Protein AF-A0A2A7MTR6-F1 (afdb_monomer)

Mean predicted aligned error: 18.71 Å

Solvent-accessible surface area (backbone atoms only — not comparable to full-atom values): 26146 Å² total; per-residue (Å²): 140,80,86,90,83,85,83,85,85,82,83,89,84,85,81,84,92,71,82,86,83,77,88,70,91,76,78,95,85,72,58,72,63,54,62,55,46,52,64,43,42,77,72,59,82,53,91,56,59,72,59,49,51,52,52,49,50,54,52,49,50,50,54,52,47,56,54,39,31,57,40,25,40,80,70,78,27,54,56,67,44,44,51,53,46,49,50,24,58,46,45,34,89,82,18,49,41,40,62,71,55,51,14,62,74,68,73,41,53,61,65,60,42,51,54,38,49,54,56,35,38,76,69,50,27,32,46,70,58,86,55,102,83,48,86,87,72,34,40,36,27,52,29,77,60,22,49,60,48,40,55,53,34,48,53,43,30,50,51,53,48,50,71,71,41,46,85,78,43,49,64,54,46,56,49,50,56,47,51,52,48,55,51,46,60,69,45,52,77,76,49,85,73,62,91,89,62,77,74,79,77,61,54,89,64,93,88,84,88,92,88,94,88,93,89,76,72,75,70,47,57,68,74,71,53,78,68,42,92,46,67,69,55,41,53,53,49,24,44,50,48,32,52,48,50,73,74,46,78,57,67,72,83,59,93,88,52,83,62,37,36,18,6,34,28,75,35,69,62,66,91,86,49,89,85,60,64,81,38,42,37,20,18,9,19,28,27,28,42,93,91,40,80,75,45,66,21,70,37,76,43,77,40,92,50,72,93,45,93,95,41,53,42,57,41,49,38,63,47,54,51,53,11,51,71,58,30,94,62,85,46,59,33,36,40,27,76,28,40,4,32,43,34,102,50,38,34,19,44,15,21,54,51,14,60,70,68,74,32,29,16,22,8,36,34,77,56,72,78,72,35,50,58,60,86,45,58,86,38,63,68,25,62,23,60,17,36,46,98,89,37,73,31,16,22,32,30,15,38,29,54,96,46,82,44,34,25,21,14,12,19,17,38,35,45,28,68,53,20,38,50,52,45,41,75,44,21,78,93,41,72,53,35,46,38,35,49,52,5,41,51,49,7,47,48,53,48,53,55,48,53,57,43,54,76,66,72,75,66,88,82,82,86,134

Nearest PDB structures (foldseek):
  3goc-assembly1_A  TM=9.011E-01  e=4.702E-19  Streptomyces avermitilis MA-4680 = NBRC 14893
  6ozf-assembly1_A  TM=9.209E-01  e=1.017E-18  Thermotoga maritima
  6ozg-assembly1_A  TM=9.190E-01  e=8.618E-19  Thermotoga maritima
  3hd0-assembly1_A  TM=9.112E-01  e=1.415E-18  Thermotoga maritima
  4xpu-assembly1_A  TM=9.016E-01  e=8.709E-18  Escherichia coli S88

InterPro domains:
  IPR000835 MarR-type HTH domain [PF12802] (75-136)
  IPR000835 MarR-type HTH domain [PS50995] (50-185)
  IPR000835 MarR-type HTH domain [SM00347] (70-173)
  IPR007581 Endonuclease V [PF04493] (243-439)
  IPR007581 Endonuclease V [PTHR28511] (229-450)
  IPR023187 Transcriptional regulator MarR-type, conserved site [PS01117] (112-146)
  IPR036388 Winged helix-like DNA-binding domain superfamily [G3DSA:1.10.10.10] (31-188)
  IPR036390 Winged helix DNA-binding domain superfamily [SSF46785] (52-187)

Organism: Mycolicibacterium agri (NCBI:txid36811)

Secondary structure (DSSP, 8-state):
-----PPPPPPP-PPP--PPS--PPPPTT--HHHHHHHHHHHHH-S--HHHHHHHHHHHHHHHHHHHHHHHHHTTT--HHHHHHHHHHHHT-TTTEE-HHHHHHHTT--HHHHHHHHHHHHHTTSEEE---TT-GGGPPEEE-HHHHHHHHHHHHHHHHHHHHHS-HHHHHHHHHHHHHHHHHHHHHTTTS---TT-PPP----S-----------SHHHHHHH-SS-SSHHHHHHHHHHHHHHHHHSPPP---TTS---EEEEEEEPPPTTSTT--TTEEEEEEEEEETTEEEEEEEEEEE-SS---TT-HHHHHHHHHHHHHHTSSS--SEEEESS-SSSSTTS--HHHHHHHHHTSEEEEEESS-SS-B-PPPPSSTT-EEEEEETTEEEEEEE-SSTTS--EEEEE-TT--HHHHHHHHHHT-SSSSS-HHHHHHHHHHHHHHHHHHHHHTTT----S--

Foldseek 3Di:
DDDDDDDDDDDDDDDDDDDDPDDDDDDPDDDPLCVVVVVVCVPPVDDCVVVSVVVVCVVVVVVLQVLLQVLLVVLVDGSLLLLLLVCLVLLPPVSKDWLVLSCVVVVHDSVSSVVSLVVCVVVVQWDFDDDPPDSRRTIIGGDPVNNVSSVSSVVSSVVSVPVVQDPVRVVVVVVVVVVVVVVVVVCVVVVDDDPPDDNNPSPPDNDDDDDDDDDDDPVVLLQPQLQPPDPVSVLVNLLVLLVVQVVDAFDDDDPPDFFWEKEKDKDAADPPFPPDDRFKIKMKMWIDTQNHTDWIFIDIDGFPDHDDPVNCQNGCLVRRLVRQVRTPDHTQEYEYQWDACLDPSRGINQQSSCSNNVHFYKYKYLDGPAWDWDFFDLDALTWTFTDDPNDGFAIFGQLDNPDGTMTIGGHHSHDRVRSSVQQNSQRDHDRGRPNNVVRVVRRVVVSVVVSVCVVVVNPPPDDD

pLDDT: mean 73.2, std 21.14, range [22.84, 98.5]

Sequence (464 aa):
MTQLGRVPARPDNVYPLTPPRGVRAEPRGIDPVDAVLGAWSEQARTEVQPIAVTARISRLAHVLQQCMERASSAYGLDWGQFLVLAALRGAGPPFRMLPRDLHRLLLLSPAAVTNRLCRLEVKGFIERTADQSDRRNMPVVLTAQGLAMVDRAMAACVQKGNDLFGDADLRNVDMVLREMRDILASYEDLIPRRRGNALPQIDNRPWSGHAPTGVDARDQFVRTNMWPTSESELEELQRELARRVKEATPWQWPSQAEPAIGGVFVSLPTTRTAGAPRNIAWAGAVVMKSHTLLATATCTRRLTRPYHPGYLAVSVGPILEDVVHALPMRPDVVIVNAAGRDHVRGAGLAIQLGSALDIATIGITDKTDLGVAAEPAERRGAACPVELDGEVVGYQVRTHERSNPIVAHAAWLTTPELARDVAVRTTEQLRLPEPVHRARQLSRRMRSEYERTAGAGLYDGIHS

Radius of gyration: 26.7 Å; Cα contacts (8 Å, |Δi|>4): 724; chains: 1; bounding box: 102×53×67 Å

Structure (mmCIF, N/CA/C/O backbone):
data_AF-A0A2A7MTR6-F1
#
_entry.id   AF-A0A2A7MTR6-F1
#
loop_
_atom_site.group_PDB
_atom_site.id
_atom_site.type_symbol
_atom_site.label_atom_id
_atom_site.label_alt_id
_atom_site.label_comp_id
_atom_site.label_asym_id
_atom_site.label_entity_id
_atom_site.label_seq_id
_atom_site.pdbx_PDB_ins_code
_atom_site.Cartn_x
_atom_site.Cartn_y
_atom_site.Cartn_z
_atom_site.occupancy
_atom_site.B_iso_or_equiv
_atom_site.auth_seq_id
_atom_site.auth_comp_id
_atom_site.auth_asym_id
_atom_site.auth_atom_id
_atom_site.pdbx_PDB_model_num
ATOM 1 N N . MET A 1 1 ? -60.467 3.219 -16.406 1.00 33.72 1 MET A N 1
ATOM 2 C CA . MET A 1 1 ? -60.381 3.304 -17.881 1.00 33.72 1 MET A CA 1
ATOM 3 C C . MET A 1 1 ? -60.126 4.764 -18.244 1.00 33.72 1 MET A C 1
ATOM 5 O O . MET A 1 1 ? -60.867 5.579 -17.730 1.00 33.72 1 MET A O 1
ATOM 9 N N . THR A 1 2 ? -59.154 5.234 -19.026 1.00 33.66 2 THR A N 1
ATOM 10 C CA . THR A 1 2 ? -57.956 4.685 -19.678 1.00 33.66 2 THR A CA 1
ATOM 11 C C . THR A 1 2 ? -57.167 5.916 -20.177 1.00 33.66 2 THR A C 1
ATOM 13 O O . THR A 1 2 ? -57.754 6.763 -20.829 1.00 33.66 2 THR A O 1
ATOM 16 N N . GLN A 1 3 ? -55.864 5.972 -19.875 1.00 30.11 3 GLN A N 1
ATOM 17 C CA . GLN A 1 3 ? -54.756 6.536 -20.679 1.00 30.11 3 GLN A CA 1
ATOM 18 C C . GLN A 1 3 ? -54.554 8.036 -21.031 1.00 30.11 3 GLN A C 1
ATOM 20 O O . GLN A 1 3 ? -55.385 8.697 -21.632 1.00 30.11 3 GLN A O 1
ATOM 25 N N . LEU A 1 4 ? -53.275 8.407 -20.820 1.00 31.61 4 LEU A N 1
ATOM 26 C CA . LEU A 1 4 ? -52.295 9.065 -21.715 1.00 31.61 4 LEU A CA 1
ATOM 27 C C . LEU A 1 4 ? -52.497 10.521 -22.174 1.00 31.61 4 LEU A C 1
ATOM 29 O O . LEU A 1 4 ? -53.323 10.832 -23.020 1.00 31.61 4 LEU A O 1
ATOM 33 N N . GLY A 1 5 ? -51.540 11.360 -21.761 1.00 28.78 5 GLY A N 1
ATOM 34 C CA . GLY A 1 5 ? -51.209 12.649 -22.372 1.00 28.78 5 GLY A CA 1
ATOM 35 C C . GLY A 1 5 ? -49.814 13.109 -21.938 1.00 28.78 5 GLY A C 1
ATOM 36 O O . GLY A 1 5 ? -49.643 13.611 -20.834 1.00 28.78 5 GLY A O 1
ATOM 37 N N . ARG A 1 6 ? -48.810 12.861 -22.788 1.00 32.62 6 ARG A N 1
ATOM 38 C CA . ARG A 1 6 ? -47.381 13.190 -22.622 1.00 32.62 6 ARG A CA 1
ATOM 39 C C . ARG A 1 6 ? -47.112 14.701 -22.719 1.00 32.62 6 ARG A C 1
ATOM 41 O O . ARG A 1 6 ? -47.657 15.369 -23.589 1.00 32.62 6 ARG A O 1
ATOM 48 N N . VAL A 1 7 ? -46.166 15.175 -21.908 1.00 33.78 7 VAL A N 1
ATOM 49 C CA . VAL A 1 7 ? -45.486 16.484 -22.007 1.00 33.78 7 VAL A CA 1
ATOM 50 C C . VAL A 1 7 ? -44.244 16.335 -22.920 1.00 33.78 7 VAL A C 1
ATOM 52 O O . VAL A 1 7 ? -43.624 15.267 -22.890 1.00 33.78 7 VAL A O 1
ATOM 55 N N . PRO A 1 8 ? -43.891 17.329 -23.766 1.00 34.22 8 PRO A N 1
ATOM 56 C CA . PRO A 1 8 ? -42.960 17.148 -24.883 1.00 34.22 8 PRO A CA 1
ATOM 57 C C . PRO A 1 8 ? -41.470 17.206 -24.504 1.00 34.22 8 PRO A C 1
ATOM 59 O O . PRO A 1 8 ? -41.072 17.732 -23.465 1.00 34.22 8 PRO A O 1
ATOM 62 N N . ALA A 1 9 ? -40.664 16.641 -25.406 1.00 31.83 9 ALA A N 1
ATOM 63 C CA . ALA A 1 9 ? -39.217 16.471 -25.347 1.00 31.83 9 ALA A CA 1
ATOM 64 C C . ALA A 1 9 ? -38.423 17.785 -25.508 1.00 31.83 9 ALA A C 1
ATOM 66 O O . ALA A 1 9 ? -38.820 18.683 -26.248 1.00 31.83 9 ALA A O 1
ATOM 67 N N . ARG A 1 10 ? -37.264 17.854 -24.838 1.00 33.44 10 ARG A N 1
ATOM 68 C CA . ARG A 1 10 ? -36.183 18.827 -25.083 1.00 33.44 10 ARG A CA 1
ATOM 69 C C . ARG A 1 10 ? -35.247 18.318 -26.197 1.00 33.44 10 ARG A C 1
ATOM 71 O O . ARG A 1 10 ? -35.144 17.103 -26.350 1.00 33.44 10 ARG A O 1
ATOM 78 N N . PRO A 1 11 ? -34.580 19.219 -26.943 1.00 33.69 11 PRO A N 1
ATOM 79 C CA . PRO A 1 11 ? -33.884 18.886 -28.178 1.00 33.69 11 PRO A CA 1
ATOM 80 C C . PRO A 1 11 ? -32.513 18.244 -27.948 1.00 33.69 11 PRO A C 1
ATOM 82 O O . PRO A 1 11 ? -31.849 18.463 -26.933 1.00 33.69 11 PRO A O 1
ATOM 85 N N . ASP A 1 12 ? -32.128 17.477 -28.960 1.00 35.69 12 ASP A N 1
ATOM 86 C CA . ASP A 1 12 ? -30.861 16.795 -29.159 1.00 35.69 12 ASP A CA 1
ATOM 87 C C . ASP A 1 12 ? -29.647 17.730 -29.058 1.00 35.69 12 ASP A C 1
ATOM 89 O O . ASP A 1 12 ? -29.609 18.794 -29.675 1.00 35.69 12 ASP A O 1
ATOM 93 N N . ASN A 1 13 ? -28.598 17.283 -28.363 1.00 29.89 13 ASN A N 1
ATOM 94 C CA . ASN A 1 13 ? -27.239 17.687 -28.711 1.00 29.89 13 ASN A CA 1
ATOM 95 C C . ASN A 1 13 ? -26.314 16.468 -28.633 1.00 29.89 13 ASN A C 1
ATOM 97 O O . ASN A 1 13 ? -25.789 16.095 -27.582 1.00 29.89 13 ASN A O 1
ATOM 101 N N . VAL A 1 14 ? -26.199 15.807 -29.780 1.00 32.78 14 VAL A N 1
ATOM 102 C CA . VAL A 1 14 ? -25.272 14.715 -30.062 1.00 32.78 14 VAL A CA 1
ATOM 103 C C . VAL A 1 14 ? -23.912 15.339 -30.377 1.00 32.78 14 VAL A C 1
ATOM 105 O O . VAL A 1 14 ? -23.778 16.022 -31.387 1.00 32.78 14 VAL A O 1
ATOM 108 N N . TYR A 1 15 ? -22.888 15.080 -29.563 1.00 30.92 15 TYR A N 1
ATOM 109 C CA . TYR A 1 15 ? -21.496 15.257 -29.992 1.00 30.92 15 TYR A CA 1
ATOM 110 C C . TYR A 1 15 ? -21.005 13.942 -30.619 1.00 30.92 15 TYR A C 1
ATOM 112 O O . TYR A 1 15 ? -20.934 12.934 -29.910 1.00 30.92 15 TYR A O 1
ATOM 120 N N . PRO A 1 16 ? -20.660 13.898 -31.918 1.00 32.41 16 PRO A N 1
ATOM 121 C CA . PRO A 1 16 ? -20.097 12.699 -32.523 1.00 32.41 16 PRO A CA 1
ATOM 122 C C . PRO A 1 16 ? -18.599 12.586 -32.202 1.00 32.41 16 PRO A C 1
ATOM 124 O O . PRO A 1 16 ? -17.796 13.436 -32.580 1.00 32.41 16 PRO A O 1
ATOM 127 N N . LEU A 1 17 ? -18.205 11.493 -31.545 1.00 32.50 17 LEU A N 1
ATOM 128 C CA . LEU A 1 17 ? -16.809 11.064 -31.450 1.00 32.50 17 LEU A CA 1
ATOM 129 C C . LEU A 1 17 ? -16.409 10.391 -32.769 1.00 32.50 17 LEU A C 1
ATOM 131 O O . LEU A 1 17 ? -16.654 9.202 -32.961 1.00 32.50 17 LEU A O 1
ATOM 135 N N . THR A 1 18 ? -15.775 11.141 -33.670 1.00 31.09 18 THR A N 1
ATOM 136 C CA . THR A 1 18 ? -14.992 10.557 -34.771 1.00 31.09 18 THR A CA 1
ATOM 137 C C . THR A 1 18 ? -13.535 10.983 -34.594 1.00 31.09 18 THR A C 1
ATOM 139 O O . THR A 1 18 ? -13.283 12.184 -34.498 1.00 31.09 18 THR A O 1
ATOM 142 N N . PRO A 1 19 ? -12.559 10.059 -34.530 1.00 29.67 19 PRO A N 1
ATOM 143 C CA . PRO A 1 19 ? -11.154 10.442 -34.497 1.00 29.67 19 PRO A CA 1
ATOM 144 C C . PRO A 1 19 ? -10.721 10.922 -35.894 1.00 29.67 19 PRO A C 1
ATOM 146 O O . PRO A 1 19 ? -11.119 10.310 -36.893 1.00 29.67 19 PRO A O 1
ATOM 149 N N . PRO A 1 20 ? -9.899 11.979 -36.015 1.00 32.97 20 PRO A N 1
ATOM 150 C CA . PRO A 1 20 ? -9.371 12.374 -37.311 1.00 32.97 20 PRO A CA 1
ATOM 151 C C . PRO A 1 20 ? -8.392 11.306 -37.816 1.00 32.97 20 PRO A C 1
ATOM 153 O O . PRO A 1 20 ? -7.497 10.851 -37.101 1.00 32.97 20 PRO A O 1
ATOM 156 N N . ARG A 1 21 ? -8.578 10.884 -39.070 1.00 33.09 21 ARG A N 1
ATOM 157 C CA . ARG A 1 21 ? -7.634 10.030 -39.797 1.00 33.09 21 ARG A CA 1
ATOM 158 C C . ARG A 1 21 ? -6.434 10.857 -40.260 1.00 33.09 21 ARG A C 1
ATOM 160 O O . ARG A 1 21 ? -6.618 11.892 -40.891 1.00 33.09 21 ARG A O 1
ATOM 167 N N . GLY A 1 22 ? -5.236 10.308 -40.055 1.00 37.00 22 GLY A N 1
ATOM 168 C CA . GLY A 1 22 ? -4.004 10.721 -40.732 1.00 37.00 22 GLY A CA 1
ATOM 169 C C . GLY A 1 22 ? -3.077 11.587 -39.884 1.00 37.00 22 GLY A C 1
ATOM 170 O O . GLY A 1 22 ? -3.010 12.793 -40.082 1.00 37.00 22 GLY A O 1
ATOM 171 N N . VAL A 1 23 ? -2.294 10.969 -38.997 1.00 32.41 23 VAL A N 1
ATOM 172 C CA . VAL A 1 23 ? -1.131 11.644 -38.404 1.00 32.41 23 VAL A CA 1
ATOM 173 C C . VAL A 1 23 ? -0.005 11.612 -39.437 1.00 32.41 23 VAL A C 1
ATOM 175 O O . VAL A 1 23 ? 0.684 10.605 -39.600 1.00 32.41 23 VAL A O 1
ATOM 178 N N . ARG A 1 24 ? 0.149 12.712 -40.181 1.00 32.19 24 ARG A N 1
ATOM 179 C CA . ARG A 1 24 ? 1.432 13.054 -40.807 1.00 32.19 24 ARG A CA 1
ATOM 180 C C . ARG A 1 24 ? 2.435 13.337 -39.686 1.00 32.19 24 ARG A C 1
ATOM 182 O O . ARG A 1 24 ? 2.063 13.897 -38.662 1.00 32.19 24 ARG A O 1
ATOM 189 N N . ALA A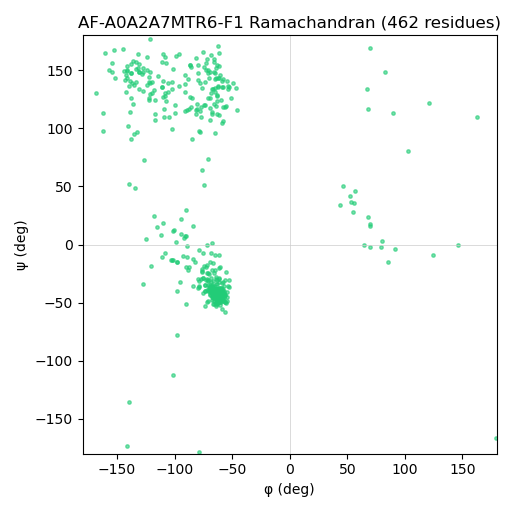 1 25 ? 3.686 12.930 -39.880 1.00 35.84 25 ALA A N 1
ATOM 190 C CA . ALA A 1 25 ? 4.768 13.204 -38.940 1.00 35.84 25 ALA A CA 1
ATOM 191 C C . ALA A 1 25 ? 4.895 14.721 -38.697 1.00 35.84 25 ALA A C 1
ATOM 193 O O . ALA A 1 25 ? 5.146 15.473 -39.640 1.00 35.84 25 ALA A O 1
ATOM 194 N N . GLU A 1 26 ? 4.695 15.155 -37.452 1.00 31.47 26 GLU A N 1
ATOM 195 C CA . GLU A 1 26 ? 4.857 16.550 -37.026 1.00 31.47 26 GLU A CA 1
ATOM 196 C C . GLU A 1 26 ? 6.318 16.870 -36.632 1.00 31.47 26 GLU A C 1
ATOM 198 O O . GLU A 1 26 ? 7.083 15.958 -36.302 1.00 31.47 26 GLU A O 1
ATOM 203 N N . PRO A 1 27 ? 6.746 18.147 -36.725 1.00 35.50 27 PRO A N 1
ATOM 204 C CA . PRO A 1 27 ? 8.151 18.544 -36.758 1.00 35.50 27 PRO A CA 1
ATOM 205 C C . PRO A 1 27 ? 8.846 18.439 -35.390 1.00 35.50 27 PRO A C 1
ATOM 207 O O . PRO A 1 27 ? 8.232 18.601 -34.338 1.00 35.50 27 PRO A O 1
ATOM 210 N N . ARG A 1 28 ? 10.172 18.225 -35.400 1.00 49.47 28 ARG A N 1
ATOM 211 C CA . ARG A 1 28 ? 11.030 18.392 -34.211 1.00 49.47 28 ARG A CA 1
ATOM 212 C C . ARG A 1 28 ? 10.851 19.813 -33.661 1.00 49.47 28 ARG A C 1
ATOM 214 O O . ARG A 1 28 ? 11.201 20.757 -34.362 1.00 49.47 28 ARG A O 1
ATOM 221 N N . GLY A 1 29 ? 10.385 19.957 -32.417 1.00 50.56 29 GLY A N 1
ATOM 222 C CA . GLY A 1 29 ? 10.524 21.229 -31.695 1.00 50.56 29 GLY A CA 1
ATOM 223 C C . GLY A 1 29 ? 9.423 21.642 -30.720 1.00 50.56 29 GLY A C 1
ATOM 224 O O . GLY A 1 29 ? 9.582 22.690 -30.108 1.00 50.56 29 GLY A O 1
ATOM 225 N N . ILE A 1 30 ? 8.346 20.875 -30.531 1.00 52.19 30 ILE A N 1
ATOM 226 C CA . ILE A 1 30 ? 7.349 21.193 -29.494 1.00 52.19 30 ILE A CA 1
ATOM 227 C C . ILE A 1 30 ? 7.461 20.159 -28.382 1.00 52.19 30 ILE A C 1
ATOM 229 O O . ILE A 1 30 ? 7.246 18.966 -28.607 1.00 52.19 30 ILE A O 1
ATOM 233 N N . ASP A 1 31 ? 7.828 20.614 -27.185 1.00 72.06 31 ASP A N 1
ATOM 234 C CA . ASP A 1 31 ? 7.802 19.767 -26.005 1.00 72.06 31 ASP A CA 1
ATOM 235 C C . ASP A 1 31 ? 6.344 19.366 -25.713 1.00 72.06 31 ASP A C 1
ATOM 237 O O . ASP A 1 31 ? 5.499 20.227 -25.453 1.00 72.06 31 ASP A O 1
ATOM 241 N N . PRO A 1 32 ? 6.009 18.066 -25.730 1.00 65.25 32 PRO A N 1
ATOM 242 C CA . PRO A 1 32 ? 4.659 17.606 -25.421 1.00 65.25 32 PRO A CA 1
ATOM 243 C C . PRO A 1 32 ? 4.218 17.965 -23.995 1.00 65.25 32 PRO A C 1
ATOM 245 O O . PRO A 1 32 ? 3.021 17.979 -23.722 1.00 65.25 32 PRO A O 1
ATOM 248 N N . VAL A 1 33 ? 5.154 18.257 -23.088 1.00 73.25 33 VAL A N 1
ATOM 249 C CA . VAL A 1 33 ? 4.846 18.788 -21.758 1.00 73.25 33 VAL A CA 1
ATOM 250 C C . VAL A 1 33 ? 4.384 20.245 -21.853 1.00 73.25 33 VAL A C 1
ATOM 252 O O . VAL A 1 33 ? 3.404 20.590 -21.201 1.00 73.25 33 VAL A O 1
ATOM 255 N N . ASP A 1 34 ? 4.982 21.075 -22.713 1.00 70.94 34 ASP A N 1
ATOM 256 C CA . ASP A 1 34 ? 4.537 22.464 -22.916 1.00 70.94 34 ASP A CA 1
ATOM 257 C C . ASP A 1 34 ? 3.138 22.538 -23.531 1.00 70.94 34 ASP A C 1
ATOM 259 O O . ASP A 1 34 ? 2.326 23.358 -23.109 1.00 70.94 34 ASP A O 1
ATOM 263 N N . ALA A 1 35 ? 2.809 21.638 -24.461 1.00 65.88 35 ALA A N 1
ATOM 264 C CA . ALA A 1 35 ? 1.470 21.573 -25.048 1.00 65.88 35 ALA A CA 1
ATOM 265 C C . ALA A 1 35 ? 0.380 21.269 -23.998 1.00 65.88 35 ALA A C 1
ATOM 267 O O . ALA A 1 35 ? -0.703 21.853 -24.027 1.00 65.88 35 ALA A O 1
ATOM 268 N N . VAL A 1 36 ? 0.670 20.374 -23.047 1.00 63.47 36 VAL A N 1
ATOM 269 C CA . VAL A 1 36 ? -0.264 20.009 -21.967 1.00 63.47 36 VAL A CA 1
ATOM 270 C C . VAL A 1 36 ? -0.337 21.106 -20.906 1.00 63.47 36 VAL A C 1
ATOM 272 O O . VAL A 1 36 ? -1.420 21.438 -20.429 1.00 63.47 36 VAL A O 1
ATOM 275 N N . LEU A 1 37 ? 0.804 21.690 -20.544 1.00 65.88 37 LEU A N 1
ATOM 276 C CA . LEU A 1 37 ? 0.871 22.699 -19.494 1.00 65.88 37 LEU A CA 1
ATOM 277 C C . LEU A 1 37 ? 0.385 24.076 -19.939 1.00 65.88 37 LEU A C 1
ATOM 279 O O . LEU A 1 37 ? -0.165 24.792 -19.108 1.00 65.88 37 LEU A O 1
ATOM 283 N N . GLY A 1 38 ? 0.515 24.432 -21.219 1.00 60.16 38 GLY A N 1
ATOM 284 C CA . GLY A 1 38 ? -0.082 25.647 -21.777 1.00 60.16 38 GLY A CA 1
ATOM 285 C C . GLY A 1 38 ? -1.600 25.651 -21.599 1.00 60.16 38 GLY A C 1
ATOM 286 O O . GLY A 1 38 ? -2.154 26.588 -21.027 1.00 60.16 38 GLY A O 1
ATOM 287 N N . ALA A 1 39 ? -2.250 24.535 -21.946 1.00 59.19 39 ALA A N 1
ATOM 288 C CA . ALA A 1 39 ? -3.689 24.352 -21.758 1.00 59.19 39 ALA A CA 1
ATOM 289 C C . ALA A 1 39 ? -4.121 24.420 -20.279 1.00 59.19 39 ALA A C 1
ATOM 291 O O . ALA A 1 39 ? -5.226 24.863 -19.970 1.00 59.19 39 ALA A O 1
ATOM 292 N N . TRP A 1 40 ? -3.264 23.986 -19.350 1.00 57.00 40 TRP A N 1
ATOM 293 C CA . TRP A 1 40 ? -3.564 23.998 -17.913 1.00 57.00 40 TRP A CA 1
ATOM 294 C C . TRP A 1 40 ? -3.273 25.344 -17.254 1.00 57.00 40 TRP A C 1
ATOM 296 O O . TRP A 1 40 ? -4.024 25.764 -16.380 1.00 57.00 40 TRP A O 1
ATOM 306 N N . SER A 1 41 ? -2.223 26.043 -17.679 1.00 57.22 41 SER A N 1
ATOM 307 C CA . SER A 1 41 ? -1.870 27.375 -17.182 1.00 57.22 41 SER A CA 1
ATOM 308 C C . SER A 1 41 ? -2.974 28.393 -17.491 1.00 57.22 41 SER A C 1
ATOM 310 O O . SER A 1 41 ? -3.388 29.147 -16.606 1.00 57.22 41 SER A O 1
ATOM 312 N N . GLU A 1 42 ? -3.539 28.333 -18.704 1.00 56.78 42 GLU A N 1
ATOM 313 C CA . GLU A 1 42 ? -4.677 29.164 -19.123 1.00 56.78 42 GLU A CA 1
ATOM 314 C C . GLU A 1 42 ? -5.937 28.933 -18.269 1.00 56.78 42 GLU A C 1
ATOM 316 O O . GLU A 1 42 ? -6.722 29.858 -18.057 1.00 56.78 42 GLU A O 1
ATOM 321 N N . GLN A 1 43 ? -6.117 27.722 -17.729 1.00 52.06 43 GLN A N 1
ATOM 322 C CA . GLN A 1 43 ? -7.290 27.335 -16.939 1.00 52.06 43 GLN A CA 1
ATOM 323 C C . GLN A 1 43 ? -7.099 27.476 -15.419 1.00 52.06 43 GLN A C 1
ATOM 325 O O . GLN A 1 43 ? -8.063 27.764 -14.712 1.00 52.06 43 GLN A O 1
ATOM 330 N N . ALA A 1 44 ? -5.887 27.268 -14.897 1.00 56.00 44 ALA A N 1
ATOM 331 C CA . ALA A 1 44 ? -5.654 27.049 -13.466 1.00 56.00 44 ALA A CA 1
ATOM 332 C C . ALA A 1 44 ? -5.080 28.256 -12.704 1.00 56.00 44 ALA A C 1
ATOM 334 O O . ALA A 1 44 ? -5.068 28.224 -11.472 1.00 56.00 44 ALA A O 1
ATOM 335 N N . ARG A 1 45 ? -4.575 29.296 -13.394 1.00 51.47 45 ARG A N 1
ATOM 336 C CA . ARG A 1 45 ? -3.885 30.459 -12.777 1.00 51.47 45 ARG A CA 1
ATOM 337 C C . ARG A 1 45 ? -2.881 30.067 -11.665 1.00 51.47 45 ARG A C 1
ATOM 339 O O . ARG A 1 45 ? -2.743 30.782 -10.679 1.00 51.47 45 ARG A O 1
ATOM 346 N N . THR A 1 46 ? -2.217 28.917 -11.798 1.00 52.97 46 THR A N 1
ATOM 347 C CA . THR A 1 46 ? -1.313 28.331 -10.792 1.00 52.97 46 THR A CA 1
ATOM 348 C C . THR A 1 46 ? 0.002 27.935 -11.449 1.00 52.97 46 THR A C 1
ATOM 350 O O . THR A 1 46 ? 0.024 27.539 -12.615 1.00 52.97 46 THR A O 1
ATOM 353 N N . GLU A 1 47 ? 1.100 28.009 -10.699 1.00 57.25 47 GLU A N 1
ATOM 354 C CA . GLU A 1 47 ? 2.414 27.573 -11.165 1.00 57.25 47 GLU A CA 1
ATOM 355 C C . GLU A 1 47 ? 2.464 26.048 -11.353 1.00 57.25 47 GLU A C 1
ATOM 357 O O . GLU A 1 47 ? 2.420 25.268 -10.405 1.00 57.25 47 GLU A O 1
ATOM 362 N N . VAL A 1 48 ? 2.586 25.608 -12.605 1.00 64.56 48 VAL A N 1
ATOM 363 C CA . VAL A 1 48 ? 2.651 24.184 -12.988 1.00 64.56 48 VAL A CA 1
ATOM 364 C C . VAL A 1 48 ? 4.085 23.652 -13.122 1.00 64.56 48 VAL A C 1
ATOM 366 O O . VAL A 1 48 ? 4.310 22.534 -13.589 1.00 64.56 48 VAL A O 1
ATOM 369 N N . GLN A 1 49 ? 5.077 24.443 -12.710 1.00 67.50 49 GLN A N 1
ATOM 370 C CA . GLN A 1 49 ? 6.501 24.161 -12.906 1.00 67.50 49 GLN A CA 1
ATOM 371 C C . GLN A 1 49 ? 6.963 22.836 -12.257 1.00 67.50 49 GLN A C 1
ATOM 373 O O . GLN A 1 49 ? 7.648 22.075 -12.943 1.00 67.50 49 GLN A O 1
ATOM 378 N N . PRO A 1 50 ? 6.548 22.454 -11.026 1.00 65.69 50 PRO A N 1
ATOM 379 C CA . PRO A 1 50 ? 6.940 21.161 -10.442 1.00 65.69 50 PRO A CA 1
ATOM 380 C C . PRO A 1 50 ? 6.408 19.947 -11.223 1.00 65.69 50 PRO A C 1
ATOM 382 O O . PRO A 1 50 ? 7.082 18.919 -11.345 1.00 65.69 50 PRO A O 1
ATOM 385 N N . ILE A 1 51 ? 5.212 20.076 -11.807 1.00 63.19 51 ILE A N 1
ATOM 386 C CA . ILE A 1 51 ? 4.609 19.050 -12.668 1.00 63.19 51 ILE A CA 1
ATOM 387 C C . ILE A 1 51 ? 5.394 18.955 -13.978 1.00 63.19 51 ILE A C 1
ATOM 389 O O . ILE A 1 51 ? 5.687 17.853 -14.442 1.00 63.19 51 ILE A O 1
ATOM 393 N N . ALA A 1 52 ? 5.793 20.101 -14.533 1.00 67.19 52 ALA A N 1
ATOM 394 C CA . ALA A 1 52 ? 6.634 20.178 -15.721 1.00 67.19 52 ALA A CA 1
AT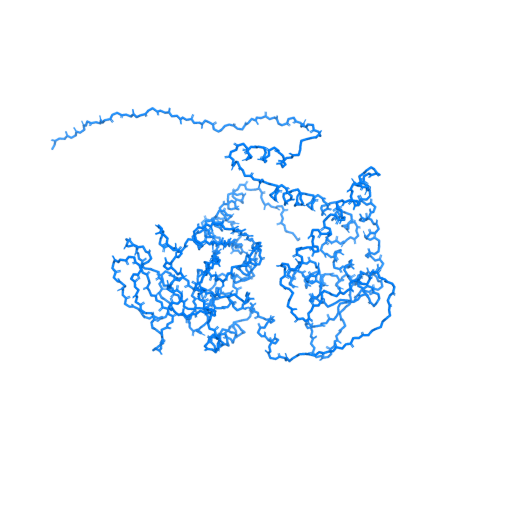OM 395 C C . ALA A 1 52 ? 7.970 19.456 -15.526 1.00 67.19 52 ALA A C 1
ATOM 397 O O . ALA A 1 52 ? 8.353 18.625 -16.349 1.00 67.19 52 ALA A O 1
ATOM 398 N N . VAL A 1 53 ? 8.647 19.735 -14.409 1.00 71.44 53 VAL A N 1
ATOM 399 C CA . VAL A 1 53 ? 9.915 19.097 -14.035 1.00 71.44 53 VAL A CA 1
ATOM 400 C C . VAL A 1 53 ? 9.729 17.586 -13.894 1.00 71.44 53 VAL A C 1
ATOM 402 O O . VAL A 1 53 ? 10.444 16.818 -14.535 1.00 71.44 53 VAL A O 1
ATOM 405 N N . THR A 1 54 ? 8.714 17.143 -13.148 1.00 66.75 54 THR A N 1
ATOM 406 C CA . THR A 1 54 ? 8.436 15.711 -12.932 1.00 66.75 54 THR A CA 1
ATOM 407 C C . THR A 1 54 ? 8.134 14.976 -14.240 1.00 66.75 54 THR A C 1
ATOM 409 O O . THR A 1 54 ? 8.666 13.890 -14.492 1.00 66.75 54 THR A O 1
ATOM 412 N N . ALA A 1 55 ? 7.304 15.566 -15.104 1.00 66.62 55 ALA A N 1
ATOM 413 C CA . ALA A 1 55 ? 6.935 14.982 -16.388 1.00 66.62 55 ALA A CA 1
ATOM 414 C C . ALA A 1 55 ? 8.143 14.879 -17.330 1.00 66.62 55 ALA A C 1
ATOM 416 O O . ALA A 1 55 ? 8.355 13.831 -17.944 1.00 66.62 55 ALA A O 1
ATOM 417 N N . ARG A 1 56 ? 8.968 15.930 -17.413 1.00 76.88 56 ARG A N 1
ATOM 418 C CA . ARG A 1 56 ? 10.185 15.944 -18.238 1.00 76.88 56 ARG A CA 1
ATOM 419 C C . ARG A 1 56 ? 11.222 14.944 -17.742 1.00 76.88 56 ARG A C 1
ATOM 421 O O . ARG A 1 56 ? 11.723 14.172 -18.555 1.00 76.88 56 ARG A O 1
ATOM 428 N N . ILE A 1 57 ? 11.471 14.883 -16.429 1.00 77.50 57 ILE A N 1
ATOM 429 C CA . ILE A 1 57 ? 12.373 13.892 -15.820 1.00 77.50 57 ILE A CA 1
ATOM 430 C C . ILE A 1 57 ? 11.885 12.476 -16.122 1.00 77.50 57 ILE A C 1
ATOM 432 O O . ILE A 1 57 ? 12.669 11.652 -16.577 1.00 77.50 57 ILE A O 1
ATOM 436 N N . SER A 1 58 ? 10.594 12.192 -15.945 1.00 71.69 58 SER A N 1
ATOM 437 C CA . SER A 1 58 ? 10.041 10.850 -16.184 1.00 71.69 58 SER A CA 1
ATOM 438 C C . SER A 1 58 ? 10.155 10.427 -17.651 1.00 71.69 58 SER A C 1
ATOM 440 O O . SER A 1 58 ? 10.519 9.290 -17.953 1.00 71.69 58 SER A O 1
ATOM 442 N N . ARG A 1 59 ? 9.877 11.347 -18.585 1.00 73.81 59 ARG A N 1
ATOM 443 C CA . ARG A 1 59 ? 10.004 11.094 -20.029 1.00 73.81 59 ARG A CA 1
ATOM 444 C C . ARG A 1 59 ? 11.459 10.891 -20.436 1.00 73.81 59 ARG A C 1
ATOM 446 O O . ARG A 1 59 ? 11.752 9.950 -21.170 1.00 73.81 59 ARG A O 1
ATOM 453 N N . LEU A 1 60 ? 12.360 11.739 -19.943 1.00 78.00 60 LEU A N 1
ATOM 454 C CA . LEU A 1 60 ? 13.789 11.623 -20.208 1.00 78.00 60 LEU A CA 1
ATOM 455 C C . LEU A 1 60 ? 14.352 10.322 -19.621 1.00 78.00 60 LEU A C 1
ATOM 457 O O . LEU A 1 60 ? 15.033 9.586 -20.329 1.00 78.00 60 LEU A O 1
ATOM 461 N N . ALA A 1 61 ? 13.998 9.984 -18.378 1.00 78.00 61 ALA A N 1
ATOM 462 C CA . ALA A 1 61 ? 14.385 8.736 -17.725 1.00 78.00 61 ALA A CA 1
ATOM 463 C C . ALA A 1 61 ? 13.919 7.511 -18.519 1.00 78.00 61 ALA A C 1
ATOM 465 O O . ALA A 1 61 ? 14.693 6.576 -18.703 1.00 78.00 61 ALA A O 1
ATOM 466 N N . HIS A 1 62 ? 12.695 7.530 -19.056 1.00 76.38 62 HIS A N 1
ATOM 467 C CA . HIS A 1 62 ? 12.190 6.452 -19.903 1.00 76.38 62 HIS A CA 1
ATOM 468 C C . HIS A 1 62 ? 13.015 6.279 -21.189 1.00 76.38 62 HIS A C 1
ATOM 470 O O . HIS A 1 62 ? 13.408 5.161 -21.521 1.00 76.38 62 HIS A O 1
ATOM 476 N N . VAL A 1 63 ? 13.313 7.376 -21.895 1.00 76.50 63 VAL A N 1
ATOM 477 C CA . VAL A 1 63 ? 14.122 7.345 -23.127 1.00 76.50 63 VAL A CA 1
ATOM 478 C C . VAL A 1 63 ? 15.544 6.860 -22.839 1.00 76.50 63 VAL A C 1
ATOM 480 O O . VAL A 1 63 ? 16.053 5.985 -23.542 1.00 76.50 63 VAL A O 1
ATOM 483 N N . LEU A 1 64 ? 16.170 7.383 -21.781 1.00 76.75 64 LEU A N 1
ATOM 484 C CA . LEU A 1 64 ? 17.512 6.983 -21.363 1.00 76.75 64 LEU A CA 1
ATOM 485 C C . LEU A 1 64 ? 17.551 5.511 -20.962 1.00 76.75 64 LEU A C 1
ATOM 487 O O . LEU A 1 64 ? 18.414 4.777 -21.437 1.00 76.75 64 LEU A O 1
ATOM 491 N N . GLN A 1 65 ? 16.586 5.054 -20.166 1.00 80.44 65 GLN A N 1
ATOM 492 C CA . GLN A 1 65 ? 16.490 3.656 -19.766 1.00 80.44 65 GLN A CA 1
ATOM 493 C C . GLN A 1 65 ? 16.361 2.732 -20.980 1.00 80.44 65 GLN A C 1
ATOM 495 O O . GLN A 1 65 ? 17.103 1.760 -21.069 1.00 80.44 65 GLN A O 1
ATOM 500 N N . GLN A 1 66 ? 15.486 3.041 -21.942 1.00 81.25 66 GLN A N 1
ATOM 501 C CA . GLN A 1 66 ? 15.351 2.233 -23.159 1.00 81.25 66 GLN A CA 1
ATOM 502 C C . GLN A 1 66 ? 16.642 2.184 -23.981 1.00 81.25 66 GLN A C 1
ATOM 504 O O . GLN A 1 66 ? 16.981 1.149 -24.555 1.00 81.25 66 GLN A O 1
ATOM 509 N N . CYS A 1 67 ? 17.358 3.306 -24.060 1.00 79.56 67 CYS A N 1
ATOM 510 C CA . CYS A 1 67 ? 18.629 3.386 -24.768 1.00 79.56 67 CYS A CA 1
ATOM 511 C C . CYS A 1 67 ? 19.685 2.485 -24.110 1.00 79.56 67 CYS A C 1
ATOM 513 O O . CYS A 1 67 ? 20.318 1.662 -24.777 1.00 79.56 67 CYS A O 1
ATOM 515 N N . MET A 1 68 ? 19.811 2.592 -22.789 1.00 78.06 68 MET A N 1
ATOM 516 C CA . MET A 1 68 ? 20.783 1.841 -22.002 1.00 78.06 68 MET A CA 1
ATOM 517 C C . MET A 1 68 ? 20.442 0.349 -21.927 1.00 78.06 68 MET A C 1
ATOM 519 O O . MET A 1 68 ? 21.333 -0.490 -22.011 1.00 78.06 68 MET A O 1
ATOM 523 N N . GLU A 1 69 ? 19.159 -0.004 -21.850 1.00 82.25 69 GLU A N 1
ATOM 524 C CA . GLU A 1 69 ? 18.689 -1.391 -21.868 1.00 82.25 69 GLU A CA 1
ATOM 525 C C . GLU A 1 69 ? 19.021 -2.095 -23.188 1.00 82.25 69 GLU A C 1
ATOM 527 O O . GLU A 1 69 ? 19.434 -3.254 -23.184 1.00 82.25 69 GLU A O 1
ATOM 532 N N . ARG A 1 70 ? 18.922 -1.396 -24.326 1.00 82.44 70 ARG A N 1
ATOM 533 C CA . ARG A 1 70 ? 19.363 -1.939 -25.622 1.00 82.44 70 ARG A CA 1
ATOM 534 C C . ARG A 1 70 ? 20.872 -2.173 -25.657 1.00 82.44 70 ARG A C 1
ATOM 536 O O . ARG A 1 70 ? 21.307 -3.187 -26.198 1.00 82.44 70 ARG A O 1
ATOM 543 N N . ALA A 1 71 ? 21.656 -1.260 -25.083 1.00 76.00 71 ALA A N 1
ATOM 544 C CA . ALA A 1 71 ? 23.111 -1.382 -25.030 1.00 76.00 71 ALA A CA 1
ATOM 545 C C . ALA A 1 71 ? 23.556 -2.550 -24.132 1.00 76.00 71 ALA A C 1
ATOM 547 O O . ALA A 1 71 ? 24.394 -3.352 -24.540 1.00 76.00 71 ALA A O 1
ATOM 548 N N . SER A 1 72 ? 22.960 -2.702 -22.947 1.00 78.88 72 SER A N 1
ATOM 549 C CA . SER A 1 72 ? 23.295 -3.786 -22.016 1.00 78.88 72 SER A CA 1
ATOM 550 C C . SER A 1 72 ? 22.773 -5.157 -22.466 1.00 78.88 72 SER A C 1
ATOM 552 O O . SER A 1 72 ? 23.442 -6.169 -22.241 1.00 78.88 72 SER A O 1
ATOM 554 N N . SER A 1 73 ? 21.645 -5.205 -23.184 1.00 85.12 73 SER A N 1
ATOM 555 C CA . SER A 1 73 ? 21.075 -6.456 -23.711 1.00 85.12 73 SER A CA 1
ATOM 556 C C . SER A 1 73 ? 22.003 -7.175 -24.694 1.00 85.12 73 SER A C 1
ATOM 558 O O . SER A 1 73 ? 21.997 -8.405 -24.735 1.00 85.12 73 SER A O 1
ATOM 560 N N . ALA A 1 74 ? 22.861 -6.450 -25.425 1.00 83.25 74 ALA A N 1
ATOM 561 C CA . ALA A 1 74 ? 23.882 -7.040 -26.301 1.00 83.25 74 ALA A CA 1
ATOM 562 C C . ALA A 1 74 ? 24.897 -7.922 -25.542 1.00 83.25 74 ALA A C 1
ATOM 564 O O . ALA A 1 74 ? 25.540 -8.788 -26.130 1.00 83.25 74 ALA A O 1
ATOM 565 N N . TYR A 1 75 ? 25.000 -7.736 -24.224 1.00 85.75 75 TYR A N 1
ATOM 566 C CA . TYR A 1 75 ? 25.852 -8.504 -23.317 1.00 85.75 75 TYR A CA 1
ATOM 567 C C . TYR A 1 75 ? 25.068 -9.567 -22.534 1.00 85.75 75 TYR A C 1
ATOM 569 O O . TYR A 1 75 ? 25.576 -10.153 -21.577 1.00 85.75 75 TYR A O 1
ATOM 577 N N . GLY A 1 76 ? 23.814 -9.819 -22.923 1.00 85.62 76 GLY A N 1
ATOM 578 C CA . GLY A 1 76 ? 22.932 -10.764 -22.252 1.00 85.62 76 GLY A CA 1
ATOM 579 C C . GLY A 1 76 ? 22.513 -10.305 -20.856 1.00 85.62 76 GLY A C 1
ATOM 580 O O . GLY A 1 76 ? 22.193 -11.153 -20.025 1.00 85.62 76 GLY A O 1
ATOM 581 N N . LEU A 1 77 ? 22.535 -9.002 -20.569 1.00 87.69 77 LEU A N 1
ATOM 582 C CA . LEU A 1 77 ? 22.092 -8.422 -19.302 1.00 87.69 77 LEU A CA 1
ATOM 583 C C . LEU A 1 77 ? 20.777 -7.675 -19.510 1.00 87.69 77 LEU A C 1
ATOM 585 O O . LEU A 1 77 ? 20.684 -6.832 -20.395 1.00 87.69 77 LEU A O 1
ATOM 589 N N . ASP A 1 78 ? 19.782 -7.936 -18.659 1.00 85.50 78 ASP A N 1
ATOM 590 C CA . ASP A 1 78 ? 18.659 -7.001 -18.544 1.00 85.50 78 ASP A CA 1
ATOM 591 C C . ASP A 1 78 ? 19.117 -5.723 -17.816 1.00 85.50 78 ASP A C 1
ATOM 593 O O . ASP A 1 78 ? 20.127 -5.726 -17.100 1.00 85.50 78 ASP A O 1
ATOM 597 N N . TRP A 1 79 ? 18.388 -4.615 -17.984 1.00 83.50 79 TRP A N 1
ATOM 598 C CA . TRP A 1 79 ? 18.746 -3.336 -17.356 1.00 83.50 79 TRP A CA 1
ATOM 599 C C . TRP A 1 79 ? 18.928 -3.454 -15.838 1.00 83.50 79 TRP A C 1
ATOM 601 O O . TRP A 1 79 ? 19.813 -2.847 -15.238 1.00 83.50 79 TRP A O 1
ATOM 611 N N . GLY A 1 80 ? 18.123 -4.302 -15.205 1.00 83.94 80 GLY A N 1
ATOM 612 C CA . GLY A 1 80 ? 18.190 -4.523 -13.777 1.00 83.94 80 GLY A CA 1
ATOM 613 C C . GLY A 1 80 ? 19.426 -5.288 -13.316 1.00 83.94 80 GLY A C 1
ATOM 614 O O . GLY A 1 80 ? 20.000 -4.952 -12.281 1.00 83.94 80 GLY A O 1
ATOM 615 N N . GLN A 1 81 ? 19.827 -6.304 -14.072 1.00 91.31 81 GLN A N 1
ATOM 616 C CA . GLN A 1 81 ? 21.056 -7.066 -13.879 1.00 91.31 81 GLN A CA 1
ATOM 617 C C . GLN A 1 81 ? 22.277 -6.171 -14.080 1.00 91.31 81 GLN A C 1
ATOM 619 O O . GLN A 1 81 ? 23.185 -6.196 -13.254 1.00 91.31 81 GLN A O 1
ATOM 624 N N . PHE A 1 82 ? 22.260 -5.336 -15.122 1.00 87.75 82 PHE A N 1
ATOM 625 C CA . PHE A 1 82 ? 23.292 -4.331 -15.355 1.00 87.75 82 PHE A CA 1
ATOM 626 C C . PHE A 1 82 ? 23.443 -3.389 -14.155 1.00 87.75 82 PHE A C 1
ATOM 628 O O . PHE A 1 82 ? 24.550 -3.242 -13.650 1.00 87.75 82 PHE A O 1
ATOM 635 N N . LEU A 1 83 ? 22.345 -2.823 -13.641 1.00 85.69 83 LEU A N 1
ATOM 636 C CA . LEU A 1 83 ? 22.380 -1.923 -12.483 1.00 85.69 83 LEU A CA 1
ATOM 637 C C . LEU A 1 83 ? 22.953 -2.586 -11.220 1.00 85.69 83 LEU A C 1
ATOM 639 O O . LEU A 1 83 ? 23.689 -1.946 -10.475 1.00 85.69 83 LEU A O 1
ATOM 643 N N . VAL A 1 84 ? 22.657 -3.869 -10.985 1.00 91.19 84 VAL A N 1
ATOM 644 C CA . VAL A 1 84 ? 23.231 -4.620 -9.854 1.00 91.19 84 VAL A CA 1
ATOM 645 C C . VAL A 1 84 ? 24.736 -4.808 -10.020 1.00 91.19 84 VAL A C 1
ATOM 647 O O . VAL A 1 84 ? 25.484 -4.556 -9.077 1.00 91.19 84 VAL A O 1
ATOM 650 N N . LEU A 1 85 ? 25.195 -5.212 -11.206 1.00 90.81 85 LEU A N 1
ATOM 651 C CA . LEU A 1 85 ? 26.625 -5.367 -11.461 1.00 90.81 85 LEU A CA 1
ATOM 652 C C . LEU A 1 85 ? 27.357 -4.019 -11.400 1.00 90.81 85 LEU A C 1
ATOM 654 O O . LEU A 1 85 ? 28.442 -3.947 -10.834 1.00 90.81 85 LEU A O 1
ATOM 658 N N . ALA A 1 86 ? 26.759 -2.950 -11.936 1.00 82.31 86 ALA A N 1
ATOM 659 C CA . ALA A 1 86 ? 27.320 -1.600 -11.915 1.00 82.31 86 ALA A CA 1
ATOM 660 C C . ALA A 1 86 ? 27.422 -1.054 -10.481 1.00 82.31 86 ALA A C 1
ATOM 662 O O . ALA A 1 86 ? 28.433 -0.458 -10.123 1.00 82.31 86 ALA A O 1
ATOM 663 N N . ALA A 1 87 ? 26.424 -1.325 -9.633 1.00 85.12 87 ALA A N 1
ATOM 664 C CA . ALA A 1 87 ? 26.467 -0.992 -8.212 1.00 85.12 87 ALA A CA 1
ATOM 665 C C . ALA A 1 87 ? 27.596 -1.734 -7.476 1.00 85.12 87 ALA A C 1
ATOM 667 O O . ALA A 1 87 ? 28.395 -1.106 -6.784 1.00 85.12 87 ALA A O 1
ATOM 668 N N . LEU A 1 88 ? 27.719 -3.052 -7.675 1.00 86.25 88 LEU A N 1
ATOM 669 C CA . LEU A 1 88 ? 28.804 -3.848 -7.086 1.00 86.25 88 LEU A CA 1
ATOM 670 C C . LEU A 1 88 ? 30.187 -3.395 -7.575 1.00 86.25 88 LEU A C 1
ATOM 672 O O . LEU A 1 88 ? 31.147 -3.369 -6.808 1.00 86.25 88 LEU A O 1
ATOM 676 N N . ARG A 1 89 ? 30.280 -3.008 -8.849 1.00 83.81 89 ARG A N 1
ATOM 677 C CA . ARG A 1 89 ? 31.491 -2.467 -9.466 1.00 83.81 89 ARG A CA 1
ATOM 678 C C . ARG A 1 89 ? 31.868 -1.092 -8.916 1.00 83.81 89 ARG A C 1
ATOM 680 O O . ARG A 1 89 ? 33.058 -0.819 -8.749 1.00 83.81 89 ARG A O 1
ATOM 687 N N . GLY A 1 90 ? 30.871 -0.250 -8.647 1.00 75.81 90 GLY A N 1
ATOM 688 C CA . GLY A 1 90 ? 31.023 1.074 -8.044 1.00 75.81 90 GLY A CA 1
ATOM 689 C C . GLY A 1 90 ? 31.397 1.027 -6.563 1.00 75.81 90 GLY A C 1
ATOM 690 O O . GLY A 1 90 ? 32.057 1.936 -6.082 1.00 75.81 90 GLY A O 1
ATOM 691 N N . ALA A 1 91 ? 31.067 -0.056 -5.853 1.00 78.00 91 ALA A N 1
ATOM 692 C CA . ALA A 1 91 ? 31.485 -0.258 -4.464 1.00 78.00 91 ALA A CA 1
ATOM 693 C C . ALA A 1 91 ? 33.015 -0.404 -4.283 1.00 78.00 91 ALA A C 1
ATOM 695 O O . ALA A 1 91 ? 33.484 -0.419 -3.147 1.00 78.00 91 ALA A O 1
ATOM 696 N N . GLY A 1 92 ? 33.781 -0.512 -5.379 1.00 71.38 92 GLY A N 1
ATOM 697 C CA . GLY A 1 92 ? 35.234 -0.698 -5.362 1.00 71.38 92 GLY A CA 1
ATOM 698 C C . GLY A 1 92 ? 35.649 -2.086 -4.853 1.00 71.38 92 GLY A C 1
ATOM 699 O O . GLY A 1 92 ? 34.802 -2.831 -4.360 1.00 71.38 92 GLY A O 1
ATOM 700 N N . PRO A 1 93 ? 36.928 -2.495 -4.985 1.00 69.12 93 PRO A N 1
ATOM 701 C CA . PRO A 1 93 ? 37.415 -3.771 -4.455 1.00 69.12 93 PRO A CA 1
ATOM 702 C C . PRO A 1 93 ? 37.088 -3.929 -2.955 1.00 69.12 93 PRO A C 1
ATOM 704 O O . PRO A 1 93 ? 37.311 -2.997 -2.185 1.00 69.12 93 PRO A O 1
ATOM 707 N N . PRO A 1 94 ? 36.574 -5.090 -2.503 1.00 78.94 94 PRO A N 1
ATOM 708 C CA . PRO A 1 94 ? 36.497 -6.375 -3.205 1.00 78.94 94 PRO A CA 1
ATOM 709 C C . PRO A 1 94 ? 35.204 -6.574 -4.027 1.00 78.94 94 PRO A C 1
ATOM 711 O O . PRO A 1 94 ? 34.742 -7.695 -4.177 1.00 78.94 94 PRO A O 1
ATOM 714 N N . PHE A 1 95 ? 34.602 -5.502 -4.541 1.00 83.81 95 PHE A N 1
ATOM 715 C CA . PHE A 1 95 ? 33.398 -5.478 -5.380 1.00 83.81 95 PHE A CA 1
ATOM 716 C C . PHE A 1 95 ? 32.197 -6.145 -4.729 1.00 83.81 95 PHE A C 1
ATOM 718 O O . PHE A 1 95 ? 31.504 -6.972 -5.332 1.00 83.81 95 PHE A O 1
ATOM 725 N N . ARG A 1 96 ? 31.989 -5.804 -3.455 1.00 84.94 96 ARG A N 1
ATOM 726 C CA . ARG A 1 96 ? 30.983 -6.439 -2.617 1.00 84.94 96 ARG A CA 1
ATOM 727 C C . ARG A 1 96 ? 29.947 -5.455 -2.109 1.00 84.94 96 ARG A C 1
ATOM 729 O O . ARG A 1 96 ? 30.286 -4.367 -1.654 1.00 84.94 96 ARG A O 1
ATOM 736 N N . MET A 1 97 ? 28.693 -5.883 -2.090 1.00 84.06 97 MET A N 1
ATOM 737 C CA . MET A 1 97 ? 27.610 -5.171 -1.417 1.00 84.06 97 MET A CA 1
ATOM 738 C C . MET A 1 97 ? 26.678 -6.159 -0.741 1.00 84.06 97 MET A C 1
ATOM 740 O O . MET A 1 97 ? 26.526 -7.306 -1.165 1.00 84.06 97 MET A O 1
ATOM 744 N N . LEU A 1 98 ? 26.007 -5.700 0.308 1.00 84.69 98 LEU A N 1
ATOM 745 C CA . LEU A 1 98 ? 24.931 -6.476 0.894 1.00 84.69 98 LEU A CA 1
ATOM 746 C C . LEU A 1 98 ? 23.666 -6.306 0.042 1.00 84.69 98 LEU A C 1
ATOM 748 O O . LEU A 1 98 ? 23.419 -5.214 -0.478 1.00 84.69 98 LEU A O 1
ATOM 752 N N . PRO A 1 99 ? 22.805 -7.334 -0.055 1.00 80.38 99 PRO A N 1
ATOM 753 C CA . PRO A 1 99 ? 21.515 -7.219 -0.735 1.00 80.38 99 PRO A CA 1
ATOM 754 C C . PRO A 1 99 ? 20.674 -6.039 -0.226 1.00 80.38 99 PRO A C 1
ATOM 756 O O . PRO A 1 99 ? 19.942 -5.419 -0.998 1.00 80.38 99 PRO A O 1
ATOM 759 N N . ARG A 1 100 ? 20.827 -5.687 1.062 1.00 76.81 100 ARG A N 1
ATOM 760 C CA . ARG A 1 100 ? 20.171 -4.519 1.659 1.00 76.81 100 ARG A CA 1
ATOM 761 C C . ARG A 1 100 ? 20.620 -3.185 1.065 1.00 76.81 100 ARG A C 1
ATOM 763 O O . ARG A 1 100 ? 19.821 -2.279 0.860 1.00 76.81 100 ARG A O 1
ATOM 770 N N . ASP A 1 101 ? 21.903 -3.082 0.763 1.00 79.31 101 ASP A N 1
ATOM 771 C CA . ASP A 1 101 ? 22.483 -1.857 0.238 1.00 79.31 101 ASP A CA 1
ATOM 772 C C . ASP A 1 101 ? 22.159 -1.724 -1.250 1.00 79.31 101 ASP A C 1
ATOM 774 O O . ASP A 1 101 ? 21.831 -0.635 -1.710 1.00 79.31 101 ASP A O 1
ATOM 778 N N . LEU A 1 102 ? 22.125 -2.848 -1.975 1.00 78.94 102 LEU A N 1
ATOM 779 C CA . LEU A 1 102 ? 21.664 -2.900 -3.363 1.00 78.94 102 LEU A CA 1
ATOM 780 C C . LEU A 1 102 ? 20.201 -2.469 -3.507 1.00 78.94 102 LEU A C 1
ATOM 782 O O . LEU A 1 102 ? 19.883 -1.719 -4.425 1.00 78.94 102 LEU A O 1
ATOM 786 N N . HIS A 1 103 ? 19.302 -2.898 -2.614 1.00 76.12 103 HIS A N 1
ATOM 787 C CA . HIS A 1 103 ? 17.894 -2.494 -2.719 1.00 76.12 103 HIS A CA 1
ATOM 788 C C . HIS A 1 103 ? 17.712 -0.995 -2.451 1.00 76.12 103 HIS A C 1
ATOM 790 O O . HIS A 1 103 ? 16.879 -0.361 -3.093 1.00 76.12 103 HIS A O 1
ATOM 796 N N . ARG A 1 104 ? 18.498 -0.416 -1.530 1.00 70.62 104 ARG A N 1
ATOM 797 C CA . ARG A 1 104 ? 18.457 1.023 -1.223 1.00 70.62 104 ARG A CA 1
ATOM 798 C C . ARG A 1 104 ? 19.047 1.846 -2.353 1.00 70.62 104 ARG A C 1
ATOM 800 O O . ARG A 1 104 ? 18.413 2.791 -2.798 1.00 70.62 104 ARG A O 1
ATOM 807 N N . LEU A 1 105 ? 20.230 1.464 -2.824 1.00 72.12 105 LEU A N 1
ATOM 808 C CA . LEU A 1 105 ? 20.939 2.193 -3.868 1.00 72.12 105 LEU A CA 1
ATOM 809 C C . LEU A 1 105 ? 20.171 2.178 -5.191 1.00 72.12 105 LEU A C 1
ATOM 811 O O . LEU A 1 105 ? 20.105 3.187 -5.881 1.00 72.12 105 LEU A O 1
ATOM 815 N N . LEU A 1 106 ? 19.577 1.038 -5.540 1.00 76.81 106 LEU A N 1
ATOM 816 C CA . LEU A 1 106 ? 18.861 0.887 -6.803 1.00 76.81 106 LEU A CA 1
ATOM 817 C C . LEU A 1 106 ? 17.378 1.264 -6.705 1.00 76.81 106 LEU A C 1
ATOM 819 O O . LEU A 1 106 ? 16.676 1.173 -7.710 1.00 76.81 106 LEU A O 1
ATOM 823 N N . LEU A 1 107 ? 16.904 1.654 -5.513 1.00 67.75 107 LEU A N 1
ATOM 824 C CA . LEU A 1 107 ? 15.494 1.944 -5.226 1.00 67.75 107 LEU A CA 1
ATOM 825 C C . LEU A 1 107 ? 14.568 0.794 -5.660 1.00 67.75 107 LEU A C 1
ATOM 827 O O . LEU A 1 107 ? 13.502 0.988 -6.241 1.00 67.75 107 LEU A O 1
ATOM 831 N N . LEU A 1 108 ? 15.009 -0.435 -5.397 1.00 68.56 108 LEU A N 1
ATOM 832 C CA . LEU A 1 108 ? 14.300 -1.660 -5.747 1.00 68.56 108 LEU A CA 1
ATOM 833 C C . LEU A 1 108 ? 13.725 -2.308 -4.500 1.00 68.56 108 LEU A C 1
ATOM 835 O O . LEU A 1 108 ? 14.266 -2.182 -3.402 1.00 68.56 108 LEU A O 1
ATOM 839 N N . SER A 1 109 ? 12.686 -3.115 -4.687 1.00 65.31 109 SER A N 1
ATOM 840 C CA . SER A 1 109 ? 12.270 -4.023 -3.626 1.00 65.31 109 SER A CA 1
ATOM 841 C C . SER A 1 109 ? 13.358 -5.082 -3.367 1.00 65.31 109 SER A C 1
ATOM 843 O O . SER A 1 109 ? 14.045 -5.514 -4.303 1.00 65.31 109 SER A O 1
ATOM 845 N N . PRO A 1 110 ? 13.502 -5.572 -2.124 1.00 70.38 110 PRO A N 1
ATOM 846 C CA . PRO A 1 110 ? 14.416 -6.668 -1.809 1.00 70.38 110 PRO A CA 1
ATOM 847 C C . PRO A 1 110 ? 14.197 -7.905 -2.693 1.00 70.38 110 PRO A C 1
ATOM 849 O O . PRO A 1 110 ? 15.162 -8.517 -3.135 1.00 70.38 110 PRO A O 1
ATOM 852 N N . ALA A 1 111 ? 12.945 -8.226 -3.043 1.00 69.19 111 ALA A N 1
ATOM 853 C CA . ALA A 1 111 ? 12.620 -9.340 -3.938 1.00 69.19 111 ALA A CA 1
ATOM 854 C C . ALA A 1 111 ? 13.111 -9.112 -5.378 1.00 69.19 111 ALA A C 1
ATOM 856 O O . ALA A 1 111 ? 13.620 -10.037 -6.015 1.00 69.19 111 ALA A O 1
ATOM 857 N N . ALA A 1 112 ? 12.999 -7.882 -5.894 1.00 67.88 112 ALA A N 1
ATOM 858 C CA . ALA A 1 112 ? 13.554 -7.533 -7.198 1.00 67.88 112 ALA A CA 1
ATOM 859 C C . ALA A 1 112 ? 15.084 -7.667 -7.202 1.00 67.88 112 ALA A C 1
ATOM 861 O O . ALA A 1 112 ? 15.646 -8.179 -8.172 1.00 67.88 112 ALA A O 1
ATOM 862 N N . VAL A 1 113 ? 15.748 -7.289 -6.103 1.00 80.12 113 VAL A N 1
ATOM 863 C CA . VAL A 1 113 ? 17.186 -7.523 -5.915 1.00 80.12 113 VAL A CA 1
ATOM 864 C C . VAL A 1 113 ? 17.491 -9.018 -5.871 1.00 80.12 113 VAL A C 1
ATOM 866 O O . VAL A 1 113 ? 18.291 -9.479 -6.676 1.00 80.12 113 VAL A O 1
ATOM 869 N N . THR A 1 114 ? 16.822 -9.808 -5.029 1.00 77.69 114 THR A N 1
ATOM 870 C CA . THR A 1 114 ? 17.048 -11.260 -4.926 1.00 77.69 114 THR A CA 1
ATOM 871 C C . THR A 1 114 ? 16.878 -11.975 -6.264 1.00 77.69 114 THR A C 1
ATOM 873 O O . THR A 1 114 ? 17.724 -12.789 -6.623 1.00 77.69 114 THR A O 1
ATOM 876 N N . ASN A 1 115 ? 15.842 -11.645 -7.040 1.00 77.56 115 ASN A N 1
ATOM 877 C CA . ASN A 1 115 ? 15.630 -12.235 -8.363 1.00 77.56 115 ASN A CA 1
ATOM 878 C C . ASN A 1 115 ? 16.784 -11.928 -9.325 1.00 77.56 115 ASN A C 1
ATOM 880 O O . ASN A 1 115 ? 17.230 -12.811 -10.060 1.00 77.56 115 ASN A O 1
ATOM 884 N N . ARG A 1 116 ? 17.289 -10.690 -9.310 1.00 87.50 116 ARG A N 1
ATOM 885 C CA . ARG A 1 116 ? 18.442 -10.287 -10.127 1.00 87.50 116 ARG A CA 1
ATOM 886 C C . ARG A 1 116 ? 19.712 -10.989 -9.666 1.00 87.50 116 ARG A C 1
ATOM 888 O O . ARG A 1 116 ? 20.444 -11.497 -10.505 1.00 87.50 116 ARG A O 1
ATOM 895 N N . LEU A 1 117 ? 19.923 -11.100 -8.355 1.00 88.75 117 LEU A N 1
ATOM 896 C CA . LEU A 1 117 ? 21.047 -11.834 -7.778 1.00 88.75 117 LEU A CA 1
ATOM 897 C C . LEU A 1 117 ? 21.021 -13.310 -8.187 1.00 88.75 117 LEU A C 1
ATOM 899 O O . LEU A 1 117 ? 22.004 -13.800 -8.722 1.00 88.75 117 LEU A O 1
ATOM 903 N N . CYS A 1 118 ? 19.893 -14.009 -8.049 1.00 85.75 118 CYS A N 1
ATOM 904 C CA . CYS A 1 118 ?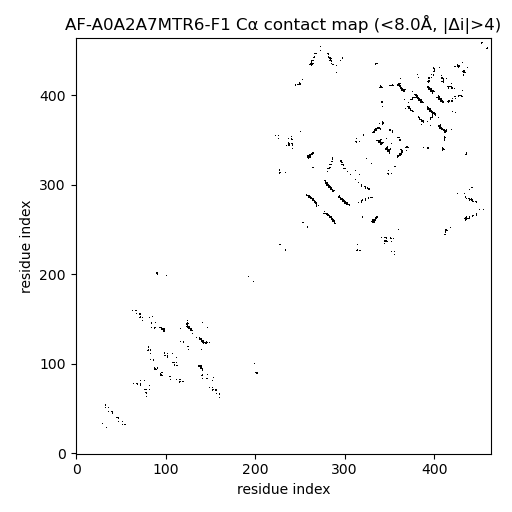 19.796 -15.408 -8.475 1.00 85.75 118 CYS A CA 1
ATOM 905 C C . CYS A 1 118 ? 20.147 -15.586 -9.961 1.00 85.75 118 CYS A C 1
ATOM 907 O O . CYS A 1 118 ? 20.893 -16.492 -10.313 1.00 85.75 118 CYS A O 1
ATOM 909 N N . ARG A 1 119 ? 19.661 -14.701 -10.840 1.00 87.38 119 ARG A N 1
ATOM 910 C CA . ARG A 1 119 ? 19.976 -14.765 -12.278 1.00 87.38 119 ARG A CA 1
ATOM 911 C C . ARG A 1 119 ? 21.444 -14.462 -12.577 1.00 87.38 119 ARG A C 1
ATOM 913 O O . ARG A 1 119 ? 22.015 -15.080 -13.467 1.00 87.38 119 ARG A O 1
ATOM 920 N N . LEU A 1 120 ? 22.043 -13.514 -11.861 1.00 92.81 120 LEU A N 1
ATOM 921 C CA . LEU A 1 120 ? 23.454 -13.158 -12.015 1.00 92.81 120 LEU A CA 1
ATOM 922 C C . LEU A 1 120 ? 24.389 -14.247 -11.478 1.00 92.81 120 LEU A C 1
ATOM 924 O O . LEU A 1 120 ? 25.440 -14.481 -12.066 1.00 92.81 120 LEU A O 1
ATOM 928 N N . GLU A 1 121 ? 23.993 -14.934 -10.409 1.00 90.62 121 GLU A N 1
ATOM 929 C CA . GLU A 1 121 ? 24.731 -16.067 -9.844 1.00 90.62 121 GLU A CA 1
ATOM 930 C C . GLU A 1 121 ? 24.679 -17.276 -10.783 1.00 90.62 121 GLU A C 1
ATOM 932 O O . GLU A 1 121 ? 25.713 -17.866 -11.072 1.00 90.62 121 GLU A O 1
ATOM 937 N N . VAL A 1 122 ? 23.510 -17.581 -11.366 1.00 89.56 122 VAL A N 1
ATOM 938 C CA . VAL A 1 122 ? 23.378 -18.618 -12.411 1.00 89.56 122 VAL A CA 1
ATOM 939 C C . VAL A 1 122 ? 24.264 -18.315 -13.626 1.00 89.56 122 VAL A C 1
ATOM 941 O O . VAL A 1 122 ? 24.784 -19.231 -14.255 1.00 89.56 122 VAL A O 1
ATOM 944 N N . LYS A 1 123 ? 24.469 -17.033 -13.951 1.00 90.12 123 LYS A N 1
ATOM 945 C CA . LYS A 1 123 ? 25.381 -16.594 -15.021 1.00 90.12 123 LYS A CA 1
ATOM 946 C C . LYS A 1 123 ? 26.860 -16.601 -14.616 1.00 90.12 123 LYS A C 1
ATOM 948 O O . LYS A 1 123 ? 27.703 -16.298 -15.456 1.00 90.12 123 LYS A O 1
ATOM 953 N N . GLY A 1 124 ? 27.176 -16.902 -13.356 1.00 92.62 124 GLY A N 1
ATOM 954 C CA . GLY A 1 124 ? 28.537 -16.868 -12.822 1.00 92.62 124 GLY A CA 1
ATOM 955 C C . GLY A 1 124 ? 29.120 -15.460 -12.694 1.00 92.62 124 GLY A C 1
ATOM 956 O O . GLY A 1 124 ? 30.334 -15.312 -12.598 1.00 92.62 124 GLY A O 1
ATOM 957 N N . PHE A 1 125 ? 28.295 -14.406 -12.719 1.00 94.31 125 PHE A N 1
ATOM 958 C CA . PHE A 1 125 ? 28.761 -13.014 -12.621 1.00 94.31 125 PHE A CA 1
ATOM 959 C C . PHE A 1 125 ? 28.884 -12.518 -11.182 1.00 94.31 125 PHE A C 1
ATOM 961 O O . PHE A 1 125 ? 29.580 -11.538 -10.919 1.00 94.31 125 PHE A O 1
ATOM 968 N N . ILE A 1 126 ? 28.223 -13.187 -10.246 1.00 94.75 126 ILE A N 1
ATOM 969 C CA . ILE A 1 126 ? 28.362 -12.908 -8.824 1.00 94.75 126 ILE A CA 1
ATOM 970 C C . ILE A 1 126 ? 28.534 -14.206 -8.050 1.00 94.75 126 ILE A C 1
ATOM 972 O O . ILE A 1 126 ? 28.066 -15.260 -8.477 1.00 94.75 126 ILE A O 1
ATOM 976 N N . GLU A 1 127 ? 29.128 -14.082 -6.877 1.00 89.62 127 GLU A N 1
ATOM 977 C CA . GLU A 1 127 ? 29.174 -15.113 -5.854 1.00 89.62 127 GLU A CA 1
ATOM 978 C C . GLU A 1 127 ? 28.550 -14.585 -4.565 1.00 89.62 127 GLU A C 1
ATOM 980 O O . GLU A 1 127 ? 28.600 -13.390 -4.254 1.00 89.62 127 GLU A O 1
ATOM 985 N N . ARG A 1 128 ? 27.943 -15.495 -3.805 1.00 86.25 128 ARG A N 1
ATOM 986 C CA . ARG A 1 128 ? 27.371 -15.216 -2.491 1.00 86.25 128 ARG A CA 1
ATOM 987 C C . ARG A 1 128 ? 28.127 -16.049 -1.458 1.00 86.25 128 ARG A C 1
ATOM 989 O O . ARG A 1 128 ? 28.003 -17.270 -1.431 1.00 86.25 128 ARG A O 1
ATOM 996 N N . THR A 1 129 ? 28.966 -15.401 -0.650 1.00 64.38 129 THR A N 1
ATOM 997 C CA . THR A 1 129 ? 29.875 -16.091 0.282 1.00 64.38 129 THR A CA 1
ATOM 998 C C . THR A 1 129 ? 29.139 -16.481 1.562 1.00 64.38 129 THR A C 1
ATOM 1000 O O . THR A 1 129 ? 28.742 -15.607 2.328 1.00 64.38 129 THR A O 1
ATOM 1003 N N . ALA A 1 130 ? 28.944 -17.777 1.809 1.00 53.38 130 ALA A N 1
ATOM 1004 C CA . ALA A 1 130 ? 28.234 -18.250 2.996 1.00 53.38 130 ALA A CA 1
ATOM 1005 C C . ALA A 1 130 ? 29.027 -17.950 4.280 1.00 53.38 130 ALA A C 1
ATOM 1007 O O . ALA A 1 130 ? 30.089 -18.527 4.502 1.00 53.38 130 ALA A O 1
ATOM 1008 N N . ASP A 1 131 ? 28.486 -17.084 5.135 1.00 45.91 131 ASP A N 1
ATOM 1009 C CA . ASP A 1 131 ? 28.884 -17.003 6.540 1.00 45.91 131 ASP A CA 1
ATOM 1010 C C . ASP A 1 131 ? 27.974 -17.945 7.348 1.00 45.91 131 ASP A C 1
ATOM 1012 O O . ASP A 1 131 ? 26.773 -18.037 7.071 1.00 45.91 131 ASP A O 1
ATOM 1016 N N . GLN A 1 132 ? 28.530 -18.699 8.299 1.00 46.38 132 GLN A N 1
ATOM 1017 C CA . GLN A 1 132 ? 27.897 -19.900 8.883 1.00 46.38 132 GLN A CA 1
ATOM 1018 C C . GLN A 1 132 ? 26.635 -19.628 9.733 1.00 46.38 132 GLN A C 1
ATOM 1020 O O . GLN A 1 132 ? 26.036 -20.567 10.251 1.00 46.38 132 GLN A O 1
ATOM 1025 N N . SER A 1 133 ? 26.196 -18.374 9.866 1.00 43.28 133 SER A N 1
ATOM 1026 C CA . SER A 1 133 ? 25.134 -17.964 10.792 1.00 43.28 133 SER A CA 1
ATOM 1027 C C . SER A 1 133 ? 23.899 -17.314 10.151 1.00 43.28 133 SER A C 1
ATOM 1029 O O . SER A 1 133 ? 22.850 -17.321 10.791 1.00 43.28 133 SER A O 1
ATOM 1031 N N . ASP A 1 134 ? 23.941 -16.801 8.909 1.00 52.06 134 ASP A N 1
ATOM 1032 C CA . ASP A 1 134 ? 22.764 -16.149 8.299 1.00 52.06 134 ASP A CA 1
ATOM 1033 C C . ASP A 1 134 ? 22.844 -16.004 6.759 1.00 52.06 134 ASP A C 1
ATOM 1035 O O . ASP A 1 134 ? 23.611 -15.206 6.218 1.00 52.06 134 ASP A O 1
ATOM 1039 N N . ARG A 1 135 ? 21.975 -16.713 6.018 1.00 49.22 135 ARG A N 1
ATOM 1040 C CA . ARG A 1 135 ? 21.879 -16.614 4.541 1.00 49.22 135 ARG A CA 1
ATOM 1041 C C . ARG A 1 135 ? 21.316 -15.268 4.058 1.00 49.22 135 ARG A C 1
ATOM 1043 O O . ARG A 1 135 ? 21.420 -14.971 2.867 1.00 49.22 135 ARG A O 1
ATOM 1050 N N . ARG A 1 136 ? 20.694 -14.464 4.933 1.00 47.97 136 ARG A N 1
ATOM 1051 C CA . ARG A 1 136 ? 19.992 -13.215 4.570 1.00 47.97 136 ARG A CA 1
ATOM 1052 C C . ARG A 1 136 ? 20.863 -11.960 4.668 1.00 47.97 136 ARG A C 1
ATOM 1054 O O . ARG A 1 136 ? 20.478 -10.921 4.138 1.00 47.97 136 ARG A O 1
ATOM 1061 N N . ASN A 1 137 ? 22.056 -12.074 5.251 1.00 55.56 137 ASN A N 1
ATOM 1062 C CA . ASN A 1 137 ? 23.081 -11.024 5.298 1.00 55.56 137 ASN A CA 1
ATOM 1063 C C . ASN A 1 137 ? 24.307 -11.357 4.430 1.00 55.56 137 ASN A C 1
ATOM 1065 O O . ASN A 1 137 ? 25.377 -10.779 4.602 1.00 55.56 137 ASN A O 1
ATOM 1069 N N . MET A 1 138 ? 24.145 -12.291 3.493 1.00 69.31 138 MET A N 1
ATOM 1070 C CA . MET A 1 138 ? 25.233 -12.800 2.673 1.00 69.31 138 MET A CA 1
ATOM 1071 C C . MET A 1 138 ? 25.727 -11.726 1.690 1.00 69.31 138 MET A C 1
ATOM 1073 O O . MET A 1 138 ? 24.937 -11.278 0.847 1.00 69.31 138 MET A O 1
ATOM 1077 N N . PRO A 1 139 ? 26.996 -11.286 1.783 1.00 80.62 139 PRO A N 1
ATOM 1078 C CA . PRO A 1 139 ? 27.547 -10.329 0.842 1.00 80.62 139 PRO A CA 1
ATOM 1079 C C . PRO A 1 139 ? 27.555 -10.932 -0.557 1.00 80.62 139 PRO A C 1
ATOM 1081 O O . PRO A 1 139 ? 27.900 -12.096 -0.766 1.00 80.62 139 PRO A O 1
ATOM 1084 N N . VAL A 1 140 ? 27.139 -10.111 -1.510 1.00 89.38 140 VAL A N 1
ATOM 1085 C CA . VAL A 1 140 ? 27.245 -10.397 -2.931 1.00 89.38 140 VAL A CA 1
ATOM 1086 C C . VAL A 1 140 ? 28.568 -9.829 -3.398 1.00 89.38 140 VAL A C 1
ATOM 1088 O O . VAL A 1 140 ? 28.849 -8.669 -3.110 1.00 89.38 140 VAL A O 1
ATOM 1091 N N . VAL A 1 141 ? 29.348 -10.621 -4.121 1.00 89.62 141 VAL A N 1
ATOM 1092 C CA . VAL A 1 141 ? 30.675 -10.259 -4.624 1.00 89.62 141 VAL A CA 1
ATOM 1093 C C . VAL A 1 141 ? 30.695 -10.447 -6.140 1.00 89.62 141 VAL A C 1
ATOM 1095 O O . VAL A 1 141 ? 30.166 -11.444 -6.628 1.00 89.62 141 VAL A O 1
ATOM 1098 N N . LEU A 1 142 ? 31.277 -9.514 -6.902 1.00 89.25 142 LEU A N 1
ATOM 1099 C CA . LEU A 1 142 ? 31.539 -9.755 -8.328 1.00 89.25 142 LEU A CA 1
ATOM 1100 C C . LEU A 1 142 ? 32.592 -10.848 -8.497 1.00 89.25 142 LEU A C 1
ATOM 1102 O O . LEU A 1 142 ? 33.663 -10.791 -7.895 1.00 89.25 142 LEU A O 1
ATOM 1106 N N . THR A 1 143 ? 32.327 -11.793 -9.394 1.00 92.75 143 THR A N 1
ATOM 1107 C CA . THR A 1 143 ? 33.373 -12.695 -9.886 1.00 92.75 143 THR A CA 1
ATOM 1108 C C . THR A 1 143 ? 34.278 -11.955 -10.872 1.00 92.75 143 THR A C 1
ATOM 1110 O O . THR A 1 143 ? 33.906 -10.910 -11.415 1.00 92.75 143 THR A O 1
ATOM 1113 N N . ALA A 1 144 ? 35.447 -12.518 -11.193 1.00 86.06 144 ALA A N 1
ATOM 1114 C CA . ALA A 1 144 ? 36.301 -11.977 -12.257 1.00 86.06 144 ALA A CA 1
ATOM 1115 C C . ALA A 1 144 ? 35.562 -11.904 -13.611 1.00 86.06 144 ALA A C 1
ATOM 1117 O O . ALA A 1 144 ? 35.722 -10.947 -14.371 1.00 86.06 144 ALA A O 1
ATOM 1118 N N . GLN A 1 145 ? 34.695 -12.885 -13.887 1.00 89.94 145 GLN A N 1
ATOM 1119 C CA . GLN A 1 145 ? 33.852 -12.910 -15.080 1.00 89.94 145 GLN A CA 1
ATOM 1120 C C . GLN A 1 145 ? 32.773 -11.819 -15.041 1.00 89.94 145 GLN A C 1
ATOM 1122 O O . GLN A 1 145 ? 32.543 -11.151 -16.050 1.00 89.94 145 GLN A O 1
ATOM 1127 N N . GLY A 1 146 ? 32.129 -11.612 -13.890 1.00 91.00 146 GLY A N 1
ATOM 1128 C CA . GLY A 1 146 ? 31.148 -10.547 -13.695 1.00 91.00 146 GLY A CA 1
ATOM 1129 C C . GLY A 1 146 ? 31.751 -9.156 -13.830 1.00 91.00 146 GLY A C 1
ATOM 1130 O O . GLY A 1 146 ? 31.153 -8.301 -14.478 1.00 91.00 146 GLY A O 1
ATOM 1131 N N . LEU A 1 147 ? 32.961 -8.961 -13.301 1.00 85.00 147 LEU A N 1
ATOM 1132 C CA . LEU A 1 147 ? 33.746 -7.736 -13.438 1.00 85.00 147 LEU A CA 1
ATOM 1133 C C . LEU A 1 147 ? 34.064 -7.427 -14.912 1.00 85.00 147 LEU A C 1
ATOM 1135 O O . LEU A 1 147 ? 33.730 -6.355 -15.412 1.00 85.00 147 LEU A O 1
ATOM 1139 N N . ALA A 1 148 ? 34.614 -8.397 -15.647 1.00 82.81 148 ALA A N 1
ATOM 1140 C CA . ALA A 1 148 ? 34.895 -8.236 -17.075 1.00 82.81 148 ALA A CA 1
ATOM 1141 C C . ALA A 1 148 ? 33.618 -8.046 -17.919 1.00 82.81 148 ALA A C 1
ATOM 1143 O O . ALA A 1 148 ? 33.643 -7.416 -18.981 1.00 82.81 148 ALA A O 1
ATOM 1144 N N . MET A 1 149 ? 32.488 -8.612 -17.483 1.00 91.75 149 MET A N 1
ATOM 1145 C CA . MET A 1 149 ? 31.204 -8.428 -18.152 1.00 91.75 149 MET A CA 1
ATOM 1146 C C . MET A 1 149 ? 30.659 -7.014 -17.948 1.00 91.75 149 MET A C 1
ATOM 1148 O O . MET A 1 149 ? 30.292 -6.355 -18.922 1.00 91.75 149 MET A O 1
ATOM 1152 N N . VAL A 1 150 ? 30.622 -6.535 -16.703 1.00 87.44 150 VAL A N 1
ATOM 1153 C CA . VAL A 1 150 ? 30.078 -5.210 -16.396 1.00 87.44 150 VAL A CA 1
ATOM 1154 C C . VAL A 1 150 ? 30.936 -4.093 -16.970 1.00 87.44 150 VAL A C 1
ATOM 1156 O O . VAL A 1 150 ? 30.372 -3.137 -17.485 1.00 87.44 150 VAL A O 1
ATOM 1159 N N . ASP A 1 151 ? 32.264 -4.231 -16.995 1.00 81.88 151 ASP A N 1
ATOM 1160 C CA . ASP A 1 151 ? 33.144 -3.228 -17.607 1.00 81.88 151 ASP A CA 1
ATOM 1161 C C . ASP A 1 151 ? 32.856 -3.064 -19.112 1.00 81.88 151 ASP A C 1
ATOM 1163 O O . ASP A 1 151 ? 32.742 -1.941 -19.608 1.00 81.88 151 ASP A O 1
ATOM 1167 N N . ARG A 1 152 ? 32.631 -4.170 -19.839 1.00 80.88 152 ARG A N 1
ATOM 1168 C CA . ARG A 1 152 ? 32.246 -4.124 -21.262 1.00 80.88 152 ARG A CA 1
ATOM 1169 C C . ARG A 1 152 ? 30.850 -3.540 -21.474 1.00 80.88 152 ARG A C 1
ATOM 1171 O O . ARG A 1 152 ? 30.671 -2.705 -22.358 1.00 80.88 152 ARG A O 1
ATOM 1178 N N . ALA A 1 153 ? 29.874 -3.953 -20.663 1.00 80.12 153 ALA A N 1
ATOM 1179 C CA . ALA A 1 153 ? 28.511 -3.435 -20.751 1.00 80.12 153 ALA A CA 1
ATOM 1180 C C . ALA A 1 153 ? 28.446 -1.936 -20.404 1.00 80.12 153 ALA A C 1
ATOM 1182 O O . ALA A 1 153 ? 27.747 -1.181 -21.074 1.00 80.12 153 ALA A O 1
ATOM 1183 N N . MET A 1 154 ? 29.209 -1.482 -19.404 1.00 78.50 154 MET A N 1
ATOM 1184 C CA . MET A 1 154 ? 29.312 -0.066 -19.042 1.00 78.50 154 MET A CA 1
ATOM 1185 C C . MET A 1 154 ? 29.956 0.751 -20.157 1.00 78.50 154 MET A C 1
ATOM 1187 O O . MET A 1 154 ? 29.418 1.799 -20.495 1.00 78.50 154 MET A O 1
ATOM 1191 N N . ALA A 1 155 ? 31.047 0.275 -20.768 1.00 76.00 155 ALA A N 1
ATOM 1192 C CA . ALA A 1 155 ? 31.672 0.963 -21.898 1.00 76.00 155 ALA A CA 1
ATOM 1193 C C . ALA A 1 155 ? 30.686 1.165 -23.064 1.00 76.00 155 ALA A C 1
ATOM 1195 O O . ALA A 1 155 ? 30.614 2.253 -23.633 1.00 76.00 155 ALA A O 1
ATOM 1196 N N . ALA A 1 156 ? 29.865 0.155 -23.369 1.00 76.12 156 ALA A N 1
ATOM 1197 C CA . ALA A 1 156 ? 28.825 0.262 -24.390 1.00 76.12 156 ALA A CA 1
ATOM 1198 C C . ALA A 1 156 ? 27.695 1.230 -24.003 1.00 76.12 156 ALA A C 1
ATOM 1200 O O . ALA A 1 156 ? 27.257 2.019 -24.838 1.00 76.12 156 ALA A O 1
ATOM 1201 N N . CYS A 1 157 ? 27.239 1.205 -22.747 1.00 74.50 157 CYS A N 1
ATOM 1202 C CA . CYS A 1 157 ? 26.250 2.156 -22.233 1.00 74.50 157 CYS A CA 1
ATOM 1203 C C . CYS A 1 157 ? 26.771 3.602 -22.279 1.00 74.50 157 CYS A C 1
ATOM 1205 O O . CYS A 1 157 ? 26.049 4.495 -22.713 1.00 74.50 157 CYS A O 1
ATOM 1207 N N . VAL A 1 158 ? 28.030 3.832 -21.893 1.00 72.06 158 VAL A N 1
ATOM 1208 C CA . VAL A 1 158 ? 28.681 5.150 -21.952 1.00 72.06 158 VAL A CA 1
ATOM 1209 C C . VAL A 1 158 ? 28.797 5.628 -23.393 1.00 72.06 158 VAL A C 1
ATOM 1211 O O . VAL A 1 158 ? 28.378 6.742 -23.687 1.00 72.06 158 VAL A O 1
ATOM 1214 N N . GLN A 1 159 ? 29.279 4.780 -24.307 1.00 74.38 159 GLN A N 1
ATOM 1215 C CA . GLN A 1 159 ? 29.345 5.133 -25.724 1.00 74.38 159 GLN A CA 1
ATOM 1216 C C . GLN A 1 159 ? 27.959 5.492 -26.263 1.00 74.38 159 GLN A C 1
ATOM 1218 O O . GLN A 1 159 ? 27.800 6.504 -26.933 1.00 74.38 159 GLN A O 1
ATOM 1223 N N . LYS A 1 160 ? 26.931 4.714 -25.908 1.00 76.56 160 LYS A N 1
ATOM 1224 C CA . LYS A 1 160 ? 25.568 4.981 -26.362 1.00 76.56 160 LYS A CA 1
ATOM 1225 C C . LYS A 1 160 ? 24.966 6.250 -25.755 1.00 76.56 160 LYS A C 1
ATOM 1227 O O . LYS A 1 160 ? 24.177 6.920 -26.416 1.00 76.56 160 LYS A O 1
ATOM 1232 N N . GLY A 1 161 ? 25.341 6.580 -24.521 1.00 70.88 161 GLY A N 1
ATOM 1233 C CA . GLY A 1 161 ? 25.040 7.864 -23.894 1.00 70.88 161 GLY A CA 1
ATOM 1234 C C . GLY A 1 161 ? 25.694 9.021 -24.644 1.00 70.88 161 GLY A C 1
ATOM 1235 O O . GLY A 1 161 ? 25.004 9.968 -25.000 1.00 70.88 161 GLY A O 1
ATOM 1236 N N . ASN A 1 162 ? 26.982 8.907 -24.966 1.00 70.19 162 ASN A N 1
ATOM 1237 C CA . ASN A 1 162 ? 27.712 9.914 -25.741 1.00 70.19 162 ASN A CA 1
ATOM 1238 C C . ASN A 1 162 ? 27.154 10.070 -27.167 1.00 70.19 162 ASN A C 1
ATOM 1240 O O . ASN A 1 162 ? 27.113 11.171 -27.691 1.00 70.19 162 ASN A O 1
ATOM 1244 N N . ASP A 1 163 ? 26.664 8.999 -27.795 1.00 73.31 163 ASP A N 1
ATOM 1245 C CA . ASP A 1 163 ? 25.995 9.099 -29.100 1.00 73.31 163 ASP A CA 1
ATOM 1246 C C . ASP A 1 163 ? 24.637 9.826 -29.005 1.00 73.31 163 ASP A C 1
ATOM 1248 O O . ASP A 1 163 ? 24.159 10.398 -29.985 1.00 73.31 163 ASP A O 1
ATOM 1252 N N . LEU A 1 164 ? 23.971 9.735 -27.846 1.00 70.75 164 LEU A N 1
ATOM 1253 C CA . LEU A 1 164 ? 22.672 10.359 -27.593 1.00 70.75 164 LEU A CA 1
ATOM 1254 C C . LEU A 1 164 ? 22.814 11.849 -27.263 1.00 70.75 164 LEU A C 1
ATOM 1256 O O . LEU A 1 164 ? 21.966 12.641 -27.671 1.00 70.75 164 LEU A O 1
ATOM 1260 N N . PHE A 1 165 ? 23.865 12.207 -26.528 1.00 66.06 165 PHE A N 1
ATOM 1261 C CA . PHE A 1 165 ? 24.206 13.576 -26.162 1.00 66.06 165 PHE A CA 1
ATOM 1262 C C . PHE A 1 165 ? 25.347 14.057 -27.061 1.00 66.06 165 PHE A C 1
ATOM 1264 O O . PHE A 1 165 ? 26.503 13.737 -26.808 1.00 66.06 165 PHE A O 1
ATOM 1271 N N . GLY A 1 166 ? 25.048 14.823 -28.114 1.00 62.91 166 GLY A N 1
ATOM 1272 C CA . GLY A 1 166 ? 26.106 15.374 -28.969 1.00 62.91 166 GLY A CA 1
ATOM 1273 C C . GLY A 1 166 ? 27.037 16.334 -28.207 1.00 62.91 166 GLY A C 1
ATOM 1274 O O . GLY A 1 166 ? 26.724 16.772 -27.100 1.00 62.91 166 GLY A O 1
ATOM 1275 N N . ASP A 1 167 ? 28.152 16.753 -28.814 1.00 55.50 167 ASP A N 1
ATOM 1276 C CA . ASP A 1 167 ? 29.156 17.620 -28.157 1.00 55.50 167 ASP A CA 1
ATOM 1277 C C . ASP A 1 167 ? 28.584 18.943 -27.601 1.00 55.50 167 ASP A C 1
ATOM 1279 O O . ASP A 1 167 ? 29.063 19.481 -26.599 1.00 55.50 167 ASP A O 1
ATOM 1283 N N . ALA A 1 168 ? 27.541 19.486 -28.238 1.00 50.62 168 ALA A N 1
ATOM 1284 C CA . ALA A 1 168 ? 26.849 20.690 -27.777 1.00 50.62 168 ALA A CA 1
ATOM 1285 C C . ALA A 1 168 ? 25.937 20.434 -26.560 1.00 50.62 168 ALA A C 1
ATOM 1287 O O . ALA A 1 168 ? 25.760 21.335 -25.738 1.00 50.62 168 ALA A O 1
ATOM 1288 N N . ASP A 1 169 ? 25.409 19.216 -26.418 1.00 59.81 169 ASP A N 1
ATOM 1289 C CA . ASP A 1 169 ? 24.525 18.818 -25.322 1.00 59.81 169 ASP A CA 1
ATOM 1290 C C . ASP A 1 169 ? 25.310 18.527 -24.042 1.00 59.81 169 ASP A C 1
ATOM 1292 O O . ASP A 1 169 ? 24.818 18.829 -22.961 1.00 59.81 169 ASP A O 1
ATOM 1296 N N . LEU A 1 170 ? 26.554 18.040 -24.134 1.00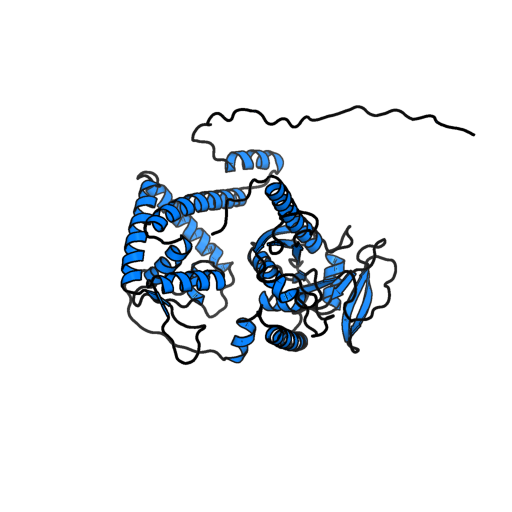 57.69 170 LEU A N 1
ATOM 1297 C CA . LEU A 1 170 ? 27.361 17.666 -22.962 1.00 57.69 170 LEU A CA 1
ATOM 1298 C C . LEU A 1 170 ? 27.594 18.829 -21.977 1.00 57.69 170 LEU A C 1
ATOM 1300 O O . LEU A 1 170 ? 27.498 18.638 -20.768 1.00 57.69 170 LEU A O 1
ATOM 1304 N N . ARG A 1 171 ? 27.790 20.065 -22.466 1.00 59.59 171 ARG A N 1
ATOM 1305 C CA . ARG A 1 171 ? 27.901 21.257 -21.593 1.00 59.59 171 ARG A CA 1
ATOM 1306 C C . ARG A 1 171 ? 26.593 21.592 -20.870 1.00 59.59 171 ARG A C 1
ATOM 1308 O O . ARG A 1 171 ? 26.619 22.024 -19.718 1.00 59.59 171 ARG A O 1
ATOM 1315 N N . ASN A 1 172 ? 25.457 21.388 -21.535 1.00 63.44 172 ASN A N 1
ATOM 1316 C CA . ASN A 1 172 ? 24.136 21.581 -20.937 1.00 63.44 172 ASN A CA 1
ATOM 1317 C C . ASN A 1 172 ? 23.808 20.445 -19.961 1.00 63.44 172 ASN A C 1
ATOM 1319 O O . ASN A 1 172 ? 23.212 20.691 -18.916 1.00 63.44 172 ASN A O 1
ATOM 1323 N N . VAL A 1 173 ? 24.251 19.222 -20.261 1.00 67.81 173 VAL A N 1
ATOM 1324 C CA . VAL A 1 173 ? 24.138 18.052 -19.386 1.00 67.81 173 VAL A CA 1
ATOM 1325 C C . VAL A 1 173 ? 24.918 18.275 -18.096 1.00 67.81 173 VAL A C 1
ATOM 1327 O O . VAL A 1 173 ? 24.344 18.084 -17.033 1.00 67.81 173 VAL A O 1
ATOM 1330 N N . ASP A 1 174 ? 26.160 18.762 -18.141 1.00 63.53 174 ASP A N 1
ATOM 1331 C CA . ASP A 1 174 ? 26.934 19.049 -16.924 1.00 63.53 174 ASP A CA 1
ATOM 1332 C C . ASP A 1 174 ? 26.253 20.084 -16.022 1.00 63.53 174 ASP A C 1
ATOM 1334 O O . ASP A 1 174 ? 26.240 19.948 -14.797 1.00 63.53 174 ASP A O 1
ATOM 1338 N N . MET A 1 175 ? 25.654 21.118 -16.618 1.00 71.31 175 MET A N 1
ATOM 1339 C CA . MET A 1 175 ? 24.857 22.097 -15.883 1.00 71.31 175 MET A CA 1
ATOM 1340 C C . MET A 1 175 ? 23.625 21.440 -15.249 1.00 71.31 175 MET A C 1
ATOM 1342 O O . MET A 1 175 ? 23.448 21.550 -14.041 1.00 71.31 175 MET A O 1
ATOM 1346 N N . VAL A 1 176 ? 22.829 20.694 -16.021 1.00 75.00 176 VAL A N 1
ATOM 1347 C CA . VAL A 1 176 ? 21.641 19.982 -15.517 1.00 75.00 176 VAL A CA 1
ATOM 1348 C C . VAL A 1 176 ? 22.007 18.983 -14.418 1.00 75.00 176 VAL A C 1
ATOM 1350 O O . VAL A 1 176 ? 21.311 18.905 -13.413 1.00 75.00 176 VAL A O 1
ATOM 1353 N N . LEU A 1 177 ? 23.110 18.248 -14.561 1.00 67.56 177 LEU A N 1
ATOM 1354 C CA . LEU A 1 177 ? 23.582 17.290 -13.562 1.00 67.56 177 LEU A CA 1
ATOM 1355 C C . LEU A 1 177 ? 24.020 17.974 -12.263 1.00 67.56 177 LEU A C 1
ATOM 1357 O O . LEU A 1 177 ? 23.801 17.410 -11.191 1.00 67.56 177 LEU A O 1
ATOM 1361 N N . ARG A 1 178 ? 24.620 19.171 -12.337 1.00 72.44 178 ARG A N 1
ATOM 1362 C CA . ARG A 1 178 ? 24.916 19.984 -11.146 1.00 72.44 178 ARG A CA 1
ATOM 1363 C C . ARG A 1 178 ? 23.635 20.460 -10.471 1.00 72.44 178 ARG A C 1
ATOM 1365 O O . ARG A 1 178 ? 23.454 20.169 -9.297 1.00 72.44 178 ARG A O 1
ATOM 1372 N N . GLU A 1 179 ? 22.715 21.062 -11.219 1.00 75.38 179 GLU A N 1
ATOM 1373 C CA . GLU A 1 179 ? 21.444 21.544 -10.663 1.00 75.38 179 GLU A CA 1
ATOM 1374 C C . GLU A 1 179 ? 20.623 20.401 -10.052 1.00 75.38 179 GLU A C 1
ATOM 1376 O O . GLU A 1 179 ? 20.123 20.512 -8.938 1.00 75.38 179 GLU A O 1
ATOM 1381 N N . MET A 1 180 ? 20.534 19.249 -10.726 1.00 74.19 180 MET A N 1
ATOM 1382 C CA . MET A 1 180 ? 19.865 18.064 -10.184 1.00 74.19 180 MET A CA 1
ATOM 1383 C C . MET A 1 180 ? 20.535 17.559 -8.908 1.00 74.19 180 MET A C 1
ATOM 1385 O O . MET A 1 180 ? 19.833 17.135 -7.994 1.00 74.19 180 MET A O 1
ATOM 1389 N N . ARG A 1 181 ? 21.871 17.588 -8.832 1.00 71.50 181 ARG A N 1
ATOM 1390 C CA . ARG A 1 181 ? 22.607 17.204 -7.624 1.00 71.50 181 ARG A CA 1
ATOM 1391 C C . ARG A 1 181 ? 22.307 18.156 -6.475 1.00 71.50 181 ARG A C 1
ATOM 1393 O O . ARG A 1 181 ? 22.048 17.676 -5.379 1.00 71.50 181 ARG A O 1
ATOM 1400 N N . ASP A 1 182 ? 22.332 19.457 -6.721 1.00 70.69 182 ASP A N 1
ATOM 1401 C CA . ASP A 1 182 ? 22.129 20.471 -5.686 1.00 70.69 182 ASP A CA 1
ATOM 1402 C C . ASP A 1 182 ? 20.676 20.459 -5.191 1.00 70.69 182 ASP A C 1
ATOM 1404 O O . ASP A 1 182 ? 20.425 20.466 -3.985 1.00 70.69 182 ASP A O 1
ATOM 1408 N N . ILE A 1 183 ? 19.721 20.294 -6.114 1.00 69.44 183 ILE A N 1
ATOM 1409 C CA . ILE A 1 183 ? 18.317 20.014 -5.808 1.00 69.44 183 ILE A CA 1
ATOM 1410 C C . ILE A 1 183 ? 18.232 18.748 -4.949 1.00 69.44 183 ILE A C 1
ATOM 1412 O O . ILE A 1 183 ? 17.760 18.816 -3.820 1.00 69.44 183 ILE A O 1
ATOM 1416 N N . LEU A 1 184 ? 18.733 17.601 -5.410 1.00 63.72 184 LEU A N 1
ATOM 1417 C CA . LEU A 1 184 ? 18.644 16.348 -4.651 1.00 63.72 184 LEU A CA 1
ATOM 1418 C C . LEU A 1 184 ? 19.311 16.446 -3.274 1.00 63.72 184 LEU A C 1
ATOM 1420 O O . LEU A 1 184 ? 18.725 15.981 -2.304 1.00 63.72 184 LEU A O 1
ATOM 1424 N N . ALA A 1 185 ? 20.462 17.108 -3.153 1.00 63.09 185 ALA A N 1
ATOM 1425 C CA . ALA A 1 185 ? 21.124 17.347 -1.874 1.00 63.09 185 ALA A CA 1
ATOM 1426 C C . ALA A 1 185 ? 20.262 18.200 -0.927 1.00 63.09 185 ALA A C 1
ATOM 1428 O O . ALA A 1 185 ? 20.203 17.909 0.264 1.00 63.09 185 ALA A O 1
ATOM 1429 N N . SER A 1 186 ? 19.540 19.198 -1.452 1.00 59.12 186 SER A N 1
ATOM 1430 C CA . SER A 1 186 ? 18.596 20.014 -0.671 1.00 59.12 186 SER A CA 1
ATOM 1431 C C . SER A 1 186 ? 17.324 19.259 -0.246 1.00 59.12 186 SER A C 1
ATOM 1433 O O . SER A 1 186 ? 16.714 19.605 0.764 1.00 59.12 186 SER A O 1
ATOM 1435 N N . TYR A 1 187 ? 16.937 18.206 -0.979 1.00 55.69 187 TYR A N 1
ATOM 1436 C CA . TYR A 1 187 ? 15.766 17.368 -0.681 1.00 55.69 187 TYR A CA 1
ATOM 1437 C C . TYR A 1 187 ? 16.109 16.066 0.065 1.00 55.69 187 TYR A C 1
ATOM 1439 O O . TYR A 1 187 ? 15.219 15.447 0.646 1.00 55.69 187 TYR A O 1
ATOM 1447 N N . GLU A 1 188 ? 17.372 15.638 0.111 1.00 46.94 188 GLU A N 1
ATOM 1448 C CA . GLU A 1 188 ? 17.798 14.452 0.869 1.00 46.94 188 GLU A CA 1
ATOM 1449 C C . GLU A 1 188 ? 17.622 14.613 2.388 1.00 46.94 188 GLU A C 1
ATOM 1451 O O . GLU A 1 188 ? 17.471 13.609 3.084 1.00 46.94 188 GLU A O 1
ATOM 1456 N N . ASP A 1 189 ? 17.562 15.848 2.895 1.00 42.34 189 ASP A N 1
ATOM 1457 C CA . ASP A 1 189 ? 17.190 16.149 4.286 1.00 42.34 189 ASP A CA 1
ATOM 1458 C C . ASP A 1 189 ? 15.677 15.993 4.550 1.00 42.34 189 ASP A C 1
ATOM 1460 O O . ASP A 1 189 ? 15.256 15.825 5.696 1.00 42.34 189 ASP A O 1
ATOM 1464 N N . LEU A 1 190 ? 14.848 15.986 3.498 1.00 38.84 190 LEU A N 1
ATOM 1465 C CA . LEU A 1 190 ? 13.397 15.754 3.567 1.00 38.84 190 LEU A CA 1
ATOM 1466 C C . LEU A 1 190 ? 13.030 14.262 3.461 1.00 38.84 190 LEU A C 1
ATOM 1468 O O . LEU A 1 190 ? 11.891 13.885 3.745 1.00 38.84 190 LEU A O 1
ATOM 1472 N N . ILE A 1 191 ? 13.988 13.397 3.105 1.00 40.28 191 ILE A N 1
ATOM 1473 C CA . ILE A 1 191 ? 13.858 11.937 3.176 1.00 40.28 191 ILE A CA 1
ATOM 1474 C C . ILE A 1 191 ? 14.370 11.498 4.560 1.00 40.28 191 ILE A C 1
ATOM 1476 O O . ILE A 1 191 ? 15.560 11.649 4.834 1.00 40.28 191 ILE A O 1
ATOM 1480 N N . PRO A 1 192 ? 13.536 10.936 5.460 1.00 33.44 192 PRO A N 1
ATOM 1481 C CA . PRO A 1 192 ? 13.962 10.638 6.826 1.00 33.44 192 PRO A CA 1
ATOM 1482 C C . PRO A 1 192 ? 15.160 9.675 6.871 1.00 33.44 192 PRO A C 1
ATOM 1484 O O . PRO A 1 192 ? 15.014 8.458 6.720 1.00 33.44 192 PRO A O 1
ATOM 1487 N N . ARG A 1 193 ? 16.361 10.196 7.150 1.00 35.34 193 ARG A N 1
ATOM 1488 C CA . ARG A 1 193 ? 17.520 9.373 7.517 1.00 35.34 193 ARG A CA 1
ATOM 1489 C C . ARG A 1 193 ? 17.246 8.776 8.901 1.00 35.34 193 ARG A C 1
ATOM 1491 O O . ARG A 1 193 ? 17.316 9.477 9.910 1.00 35.34 193 ARG A O 1
ATOM 1498 N N . ARG A 1 194 ? 16.947 7.470 8.998 1.00 32.88 194 ARG A N 1
ATOM 1499 C CA . ARG A 1 194 ? 17.007 6.772 10.300 1.00 32.88 194 ARG A CA 1
ATOM 1500 C C . ARG A 1 194 ? 18.436 6.934 10.837 1.00 32.88 194 ARG A C 1
ATOM 1502 O O . ARG A 1 194 ? 19.379 6.477 10.188 1.00 32.88 194 ARG A O 1
ATOM 1509 N N . ARG A 1 195 ? 18.593 7.581 12.004 1.00 27.64 195 ARG A N 1
ATOM 1510 C CA . ARG A 1 195 ? 19.877 7.689 12.725 1.00 27.64 195 ARG A CA 1
ATOM 1511 C C . ARG A 1 195 ? 20.548 6.309 12.753 1.00 27.64 195 ARG A C 1
ATOM 1513 O O . ARG A 1 195 ? 19.987 5.376 13.320 1.00 27.64 195 ARG A O 1
ATOM 1520 N N . GLY A 1 196 ? 21.710 6.191 12.106 1.00 33.34 196 GLY A N 1
ATOM 1521 C CA . GLY A 1 196 ? 22.552 4.989 12.127 1.00 33.34 196 GLY A CA 1
ATOM 1522 C C . GLY A 1 196 ? 22.927 4.363 10.777 1.00 33.34 196 GLY A C 1
ATOM 1523 O O . GLY A 1 196 ? 23.790 3.500 10.775 1.00 33.34 196 GLY A O 1
ATOM 1524 N N . ASN A 1 197 ? 22.358 4.773 9.636 1.00 35.19 197 ASN A N 1
ATOM 1525 C CA . ASN A 1 197 ? 22.745 4.215 8.329 1.00 35.19 197 ASN A CA 1
ATOM 1526 C C . ASN A 1 197 ? 22.987 5.319 7.297 1.00 35.19 197 ASN A C 1
ATOM 1528 O O . ASN A 1 197 ? 22.049 5.783 6.650 1.00 35.19 197 ASN A O 1
ATOM 1532 N N . ALA A 1 198 ? 24.247 5.707 7.109 1.00 40.41 198 ALA A N 1
ATOM 1533 C CA . ALA A 1 198 ? 24.644 6.327 5.851 1.00 40.41 198 ALA A CA 1
ATOM 1534 C C . ALA A 1 198 ? 24.396 5.316 4.714 1.00 40.41 198 ALA A C 1
ATOM 1536 O O . ALA A 1 198 ? 24.594 4.112 4.909 1.00 40.41 198 ALA A O 1
ATOM 1537 N N . LEU A 1 199 ? 23.967 5.780 3.533 1.00 37.47 199 LEU A N 1
ATOM 1538 C CA . LEU A 1 199 ? 24.195 5.006 2.308 1.00 37.47 199 LEU A CA 1
ATOM 1539 C C . LEU A 1 199 ? 25.684 4.616 2.301 1.00 37.47 199 LEU A C 1
ATOM 1541 O O . LEU A 1 199 ? 26.498 5.451 2.715 1.00 37.47 199 LEU A O 1
ATOM 1545 N N . PRO A 1 200 ? 26.064 3.384 1.908 1.00 37.41 200 PRO A N 1
ATOM 1546 C CA . PRO A 1 200 ? 27.479 3.063 1.787 1.00 37.41 200 PRO A CA 1
ATOM 1547 C C . PRO A 1 200 ? 28.117 4.149 0.928 1.00 37.41 200 PRO A C 1
ATOM 1549 O O . PRO A 1 200 ? 27.601 4.460 -0.147 1.00 37.41 200 PRO A O 1
ATOM 1552 N N . GLN A 1 201 ? 29.173 4.785 1.444 1.00 39.12 201 GLN A N 1
ATOM 1553 C CA . GLN A 1 201 ? 29.954 5.706 0.635 1.00 39.12 201 GLN A CA 1
ATOM 1554 C C . GLN A 1 201 ? 30.445 4.890 -0.557 1.00 39.12 201 GLN A C 1
ATOM 1556 O O . GLN A 1 201 ? 31.286 4.009 -0.397 1.00 39.12 201 GLN A O 1
ATOM 1561 N N . ILE A 1 202 ? 29.852 5.132 -1.727 1.00 35.09 202 ILE A N 1
ATOM 1562 C CA . ILE A 1 202 ? 30.427 4.693 -2.989 1.00 35.09 202 ILE A CA 1
ATOM 1563 C C . ILE A 1 202 ? 31.751 5.432 -3.045 1.00 35.09 202 ILE A C 1
ATOM 1565 O O . ILE A 1 202 ? 31.785 6.668 -3.044 1.00 35.09 202 ILE A O 1
ATOM 1569 N N . ASP A 1 203 ? 32.826 4.668 -2.935 1.00 32.66 203 ASP A N 1
ATOM 1570 C CA . ASP A 1 203 ? 34.166 5.204 -2.919 1.00 32.66 203 ASP A CA 1
ATOM 1571 C C . ASP A 1 203 ? 34.451 5.852 -4.276 1.00 32.66 203 ASP A C 1
ATOM 1573 O O . ASP A 1 203 ? 34.809 5.201 -5.250 1.00 32.66 203 ASP A O 1
ATOM 1577 N N . ASN A 1 204 ? 34.249 7.166 -4.341 1.00 33.25 204 ASN A N 1
ATOM 1578 C CA . ASN A 1 204 ? 34.646 7.984 -5.483 1.00 33.25 204 ASN A CA 1
ATOM 1579 C C . ASN A 1 204 ? 36.129 8.402 -5.381 1.00 33.25 204 ASN A C 1
ATOM 1581 O O . ASN A 1 204 ? 36.554 9.348 -6.045 1.00 33.25 204 ASN A O 1
ATOM 1585 N N . ARG A 1 205 ? 36.912 7.745 -4.517 1.00 32.97 205 ARG A N 1
ATOM 1586 C CA . ARG A 1 205 ? 38.361 7.905 -4.349 1.00 32.97 205 ARG A CA 1
ATOM 1587 C C . ARG A 1 205 ? 39.023 6.532 -4.591 1.00 32.97 205 ARG A C 1
ATOM 1589 O O . ARG A 1 205 ? 38.338 5.570 -4.896 1.00 32.97 205 ARG A O 1
ATOM 1596 N N . PRO A 1 206 ? 40.354 6.405 -4.559 1.00 26.02 206 PRO A N 1
ATOM 1597 C CA . PRO A 1 206 ? 41.018 5.103 -4.457 1.00 26.02 206 PRO A CA 1
ATOM 1598 C C . PRO A 1 206 ? 41.154 4.726 -2.964 1.00 26.02 206 PRO A C 1
ATOM 1600 O O . PRO A 1 206 ? 41.833 5.456 -2.239 1.00 26.02 206 PRO A O 1
ATOM 1603 N N . TRP A 1 207 ? 40.522 3.646 -2.474 1.00 29.94 207 TRP A N 1
ATOM 1604 C CA . TRP A 1 207 ? 40.401 3.377 -1.018 1.00 29.94 207 TRP A CA 1
ATOM 1605 C C . TRP A 1 207 ? 41.182 2.197 -0.403 1.00 29.94 207 TRP A C 1
ATOM 1607 O O . TRP A 1 207 ? 41.518 1.206 -1.054 1.00 29.94 207 TRP A O 1
ATOM 1617 N N . SER A 1 208 ? 41.394 2.329 0.920 1.00 27.64 208 SER A N 1
ATOM 1618 C CA . SER A 1 208 ? 41.994 1.414 1.902 1.00 27.64 208 SER A CA 1
ATOM 1619 C C . SER A 1 208 ? 41.222 1.393 3.264 1.00 27.64 208 SER A C 1
ATOM 1621 O O . SER A 1 208 ? 41.245 2.369 4.004 1.00 27.64 208 SER A O 1
ATOM 1623 N N . GLY A 1 209 ? 40.593 0.253 3.633 1.00 22.84 209 GLY A N 1
ATOM 1624 C CA . GLY A 1 209 ? 40.555 -0.359 4.996 1.00 22.84 209 GLY A CA 1
ATOM 1625 C C . GLY A 1 209 ? 39.485 -0.049 6.097 1.00 22.84 209 GLY A C 1
ATOM 1626 O O . GLY A 1 209 ? 39.600 0.954 6.787 1.00 22.84 209 GLY A O 1
ATOM 1627 N N . HIS A 1 210 ? 38.649 -1.075 6.411 1.00 25.56 210 HIS A N 1
ATOM 1628 C CA . HIS A 1 210 ? 38.057 -1.554 7.717 1.00 25.56 210 HIS A CA 1
ATOM 1629 C C . HIS A 1 210 ? 36.781 -0.943 8.399 1.00 25.56 210 HIS A C 1
ATOM 1631 O O . HIS A 1 210 ? 36.499 0.242 8.291 1.00 25.56 210 HIS A O 1
ATOM 1637 N N . ALA A 1 211 ? 36.008 -1.797 9.128 1.00 28.22 211 ALA A N 1
ATOM 1638 C CA . ALA A 1 211 ? 34.643 -1.598 9.707 1.00 28.22 211 ALA A CA 1
ATOM 1639 C C . ALA A 1 211 ? 34.400 -2.303 11.087 1.00 28.22 211 ALA A C 1
ATOM 1641 O O . ALA A 1 211 ? 35.195 -3.180 11.428 1.00 28.22 211 ALA A O 1
ATOM 1642 N N . PRO A 1 212 ? 33.290 -2.017 11.836 1.00 31.95 212 PRO A N 1
ATOM 1643 C CA . PRO A 1 212 ? 32.700 -2.965 12.825 1.00 31.95 212 PRO A CA 1
ATOM 1644 C C . PRO A 1 212 ? 31.127 -3.034 12.930 1.00 31.95 212 PRO A C 1
ATOM 1646 O O . PRO A 1 212 ? 30.417 -2.451 12.116 1.00 31.95 212 PRO A O 1
ATOM 1649 N N . THR A 1 213 ? 30.595 -3.786 13.926 1.00 31.38 213 THR A N 1
ATOM 1650 C CA . THR A 1 213 ? 29.437 -4.750 13.956 1.00 31.38 213 THR A CA 1
ATOM 1651 C C . THR A 1 213 ? 28.260 -4.536 14.974 1.00 31.38 213 THR A C 1
ATOM 1653 O O . THR A 1 213 ? 28.507 -3.969 16.032 1.00 31.38 213 THR A O 1
ATOM 1656 N N . GLY A 1 214 ? 27.063 -5.162 14.741 1.00 28.72 214 GLY A N 1
ATOM 1657 C CA . GLY A 1 214 ? 26.195 -5.900 15.738 1.00 28.72 214 GLY A CA 1
ATOM 1658 C C . GLY A 1 214 ? 24.705 -5.486 16.030 1.00 28.72 214 GLY A C 1
ATOM 1659 O O . GLY A 1 214 ? 24.521 -4.381 16.521 1.00 28.72 214 GLY A O 1
ATOM 1660 N N . VAL A 1 215 ? 23.668 -6.365 15.841 1.00 27.97 215 VAL A N 1
ATOM 1661 C CA . VAL A 1 215 ? 22.268 -6.331 16.438 1.00 27.97 215 VAL A CA 1
ATOM 1662 C C . VAL A 1 215 ? 21.570 -7.739 16.466 1.00 27.97 215 VAL A C 1
ATOM 1664 O O . VAL A 1 215 ? 21.841 -8.558 15.594 1.00 27.97 215 VAL A O 1
ATOM 1667 N N . ASP A 1 216 ? 20.677 -7.973 17.453 1.00 31.61 216 ASP A N 1
ATOM 1668 C CA . ASP A 1 216 ? 19.951 -9.188 17.943 1.00 31.61 216 ASP A CA 1
ATOM 1669 C C . ASP A 1 216 ? 18.919 -9.897 16.997 1.00 31.61 216 ASP A C 1
ATOM 1671 O O . ASP A 1 216 ? 18.273 -9.271 16.156 1.00 31.61 216 ASP A O 1
ATOM 1675 N N . ALA A 1 217 ? 18.716 -11.216 17.173 1.00 32.56 217 ALA A N 1
ATOM 1676 C CA . ALA A 1 217 ? 18.137 -12.179 16.213 1.00 32.56 217 ALA A CA 1
ATOM 1677 C C . ALA A 1 217 ? 16.595 -12.348 16.229 1.00 32.56 217 ALA A C 1
ATOM 1679 O O . ALA A 1 217 ? 16.004 -12.784 15.238 1.00 32.56 217 ALA A O 1
ATOM 1680 N N . ARG A 1 218 ? 15.896 -12.004 17.321 1.00 34.47 218 ARG A N 1
ATOM 1681 C CA . ARG A 1 218 ? 14.421 -12.174 17.419 1.00 34.47 218 ARG A CA 1
ATOM 1682 C C . ARG A 1 218 ? 13.631 -11.076 16.708 1.00 34.47 218 ARG A C 1
ATOM 1684 O O . ARG A 1 218 ? 12.556 -11.333 16.169 1.00 34.47 218 ARG A O 1
ATOM 1691 N N . ASP A 1 219 ? 14.194 -9.873 16.632 1.00 40.41 219 ASP A N 1
ATOM 1692 C CA . ASP A 1 219 ? 13.627 -8.765 15.851 1.00 40.41 219 ASP A CA 1
ATOM 1693 C C . ASP A 1 219 ? 13.781 -9.008 14.332 1.00 40.41 219 ASP A C 1
ATOM 1695 O O . ASP A 1 219 ? 13.060 -8.451 13.502 1.00 40.41 219 ASP A O 1
ATOM 1699 N N . GLN A 1 220 ? 14.681 -9.927 13.966 1.00 36.91 220 GLN A N 1
ATOM 1700 C CA . GLN A 1 220 ? 14.946 -10.346 12.596 1.00 36.91 220 GLN A CA 1
ATOM 1701 C C . GLN A 1 220 ? 13.828 -11.241 12.030 1.00 36.91 220 GLN A C 1
ATOM 1703 O O . GLN A 1 220 ? 13.507 -11.121 10.851 1.00 36.91 220 GLN A O 1
ATOM 1708 N N . PHE A 1 221 ? 13.175 -12.097 12.828 1.00 33.62 221 PHE A N 1
ATOM 1709 C CA . PHE A 1 221 ? 12.144 -13.022 12.322 1.00 33.62 221 PHE A CA 1
ATOM 1710 C C . PHE A 1 221 ? 10.916 -12.286 11.759 1.00 33.62 221 PHE A C 1
ATOM 1712 O O . PHE A 1 221 ? 10.555 -12.484 10.598 1.00 33.62 221 PHE A O 1
ATOM 1719 N N . VAL A 1 222 ? 10.341 -11.359 12.534 1.00 42.22 222 VAL A N 1
ATOM 1720 C CA . VAL A 1 222 ? 9.134 -10.607 12.138 1.00 42.22 222 VAL A CA 1
ATOM 1721 C C . VAL A 1 222 ? 9.410 -9.653 10.976 1.00 42.22 222 VAL A C 1
ATOM 1723 O O . VAL A 1 222 ? 8.579 -9.509 10.085 1.00 42.22 222 VAL A O 1
ATOM 1726 N N . ARG A 1 223 ? 10.606 -9.057 10.908 1.00 42.09 223 ARG A N 1
ATOM 1727 C CA . ARG A 1 223 ? 10.970 -8.151 9.804 1.00 42.09 223 ARG A CA 1
ATOM 1728 C C . ARG A 1 223 ? 11.231 -8.857 8.477 1.00 42.09 223 ARG A C 1
ATOM 1730 O O . ARG A 1 223 ? 11.207 -8.204 7.440 1.00 42.09 223 ARG A O 1
ATOM 1737 N N . THR A 1 224 ? 11.502 -10.160 8.492 1.00 44.78 224 THR A N 1
ATOM 1738 C CA . THR A 1 224 ? 12.009 -10.849 7.298 1.00 44.78 224 THR A CA 1
ATOM 1739 C C . THR A 1 224 ? 10.995 -11.779 6.627 1.00 44.78 224 THR A C 1
ATOM 1741 O O . THR A 1 224 ? 11.273 -12.274 5.538 1.00 44.78 224 THR A O 1
ATOM 1744 N N . ASN A 1 225 ? 9.819 -12.010 7.225 1.00 63.69 225 ASN A N 1
ATOM 1745 C CA . ASN A 1 225 ? 8.790 -12.894 6.660 1.00 63.69 225 ASN A CA 1
ATOM 1746 C C . ASN A 1 225 ? 7.358 -12.346 6.830 1.00 63.69 225 ASN A C 1
ATOM 1748 O O . ASN A 1 225 ? 6.486 -13.040 7.340 1.00 63.69 225 ASN A O 1
ATOM 1752 N N . MET A 1 226 ? 7.103 -11.095 6.422 1.00 80.44 226 MET A N 1
ATOM 1753 C CA . MET A 1 226 ? 5.776 -10.460 6.560 1.00 80.44 226 MET A CA 1
ATOM 1754 C C . MET A 1 226 ? 4.667 -11.097 5.723 1.00 80.44 226 MET A C 1
ATOM 1756 O O . MET A 1 226 ? 3.494 -10.988 6.070 1.00 80.44 226 MET A O 1
ATOM 1760 N N . TRP A 1 227 ? 5.021 -11.767 4.630 1.00 84.25 227 TRP A N 1
ATOM 1761 C CA . TRP A 1 227 ? 4.072 -12.437 3.742 1.00 84.25 227 TRP A CA 1
ATOM 1762 C C . TRP A 1 227 ? 4.498 -13.895 3.553 1.00 84.25 227 TRP A C 1
ATOM 1764 O O . TRP A 1 227 ? 5.033 -14.247 2.497 1.00 84.25 227 TRP A O 1
ATOM 1774 N N . PRO A 1 228 ? 4.319 -14.729 4.593 1.00 79.38 228 PRO A N 1
ATOM 1775 C CA . PRO A 1 228 ? 4.769 -16.112 4.581 1.00 79.38 228 PRO A CA 1
ATOM 1776 C C . PRO A 1 228 ? 4.053 -16.931 3.511 1.00 79.38 228 PRO A C 1
ATOM 1778 O O . PRO A 1 228 ? 2.930 -16.628 3.105 1.00 79.38 228 PRO A O 1
ATOM 1781 N N . THR A 1 229 ? 4.705 -17.999 3.056 1.00 71.00 229 THR A N 1
ATOM 1782 C CA . THR A 1 229 ? 4.145 -18.878 2.015 1.00 71.00 229 THR A CA 1
ATOM 1783 C C . THR A 1 229 ? 3.479 -20.130 2.580 1.00 71.00 229 THR A C 1
ATOM 1785 O O . THR A 1 229 ? 2.716 -20.783 1.864 1.00 71.00 229 THR A O 1
ATOM 1788 N N . SER A 1 230 ? 3.712 -20.470 3.849 1.00 75.19 230 SER A N 1
ATOM 1789 C CA . SER A 1 230 ? 3.038 -21.580 4.524 1.00 75.19 230 SER A CA 1
ATOM 1790 C C . SER A 1 230 ? 1.914 -21.080 5.435 1.00 75.19 230 SER A C 1
ATOM 1792 O O . SER A 1 230 ? 1.937 -19.954 5.932 1.00 75.19 230 SER A O 1
ATOM 1794 N N . GLU A 1 231 ? 0.897 -21.921 5.620 1.00 73.88 231 GLU A N 1
ATOM 1795 C CA . GLU A 1 231 ? -0.215 -21.657 6.538 1.00 73.88 231 GLU A CA 1
ATOM 1796 C C . GLU A 1 231 ? 0.295 -21.531 7.972 1.00 73.88 231 GLU A C 1
ATOM 1798 O O . GLU A 1 231 ? 0.039 -20.521 8.612 1.00 73.88 231 GLU A O 1
ATOM 1803 N N . SER A 1 232 ? 1.104 -22.485 8.435 1.00 78.00 232 SER A N 1
ATOM 1804 C CA . SER A 1 232 ? 1.650 -22.485 9.794 1.00 78.00 232 SER A CA 1
ATOM 1805 C C . SER A 1 232 ? 2.457 -21.222 10.116 1.00 78.00 232 SER A C 1
ATOM 1807 O O . SER A 1 232 ? 2.253 -20.637 11.176 1.00 78.00 232 SER A O 1
ATOM 1809 N N . GLU A 1 233 ? 3.302 -20.743 9.193 1.00 81.94 233 GLU A N 1
ATOM 1810 C CA . GLU A 1 233 ? 4.025 -19.473 9.373 1.00 81.94 233 GLU A CA 1
ATOM 1811 C C . GLU A 1 233 ? 3.078 -18.268 9.413 1.00 81.94 233 GLU A C 1
ATOM 1813 O O . GLU A 1 233 ? 3.308 -17.329 10.174 1.00 81.94 233 GLU A O 1
ATOM 1818 N N . LEU A 1 234 ? 2.014 -18.268 8.599 1.00 83.75 234 LEU A N 1
ATOM 1819 C CA . LEU A 1 234 ? 1.005 -17.209 8.637 1.00 83.75 234 LEU A CA 1
ATOM 1820 C C . LEU A 1 234 ? 0.283 -17.188 9.982 1.00 83.75 234 LEU A C 1
ATOM 1822 O O . LEU A 1 234 ? 0.077 -16.115 10.545 1.00 83.75 234 LEU A O 1
ATOM 1826 N N . GLU A 1 235 ? -0.101 -18.354 10.498 1.00 86.56 235 GLU A N 1
ATOM 1827 C CA . GLU A 1 235 ? -0.775 -18.450 11.788 1.00 86.56 235 GLU A CA 1
ATOM 1828 C C . GLU A 1 235 ? 0.118 -17.979 12.934 1.00 86.56 235 GLU A C 1
ATOM 1830 O O . GLU A 1 235 ? -0.337 -17.211 13.785 1.00 86.56 235 GLU A O 1
ATOM 1835 N N . GLU A 1 236 ? 1.377 -18.421 12.946 1.00 87.81 236 GLU A N 1
ATOM 1836 C CA . GLU A 1 236 ? 2.376 -18.014 13.932 1.00 87.81 236 GLU A CA 1
ATOM 1837 C C . GLU A 1 236 ? 2.594 -16.499 13.888 1.00 87.81 236 GLU A C 1
ATOM 1839 O O . GLU A 1 236 ? 2.501 -15.826 14.918 1.00 87.81 236 GLU A O 1
ATOM 1844 N N . LEU A 1 237 ? 2.775 -15.945 12.685 1.00 88.19 237 LEU A N 1
ATOM 1845 C CA . LEU A 1 237 ? 2.928 -14.511 12.493 1.00 88.19 237 LEU A CA 1
ATOM 1846 C C . LEU A 1 237 ? 1.704 -13.737 12.993 1.00 88.19 237 LEU A C 1
ATOM 1848 O O . LEU A 1 237 ? 1.851 -12.754 13.713 1.00 88.19 237 LEU A O 1
ATOM 1852 N N . GLN A 1 238 ? 0.492 -14.162 12.634 1.00 89.56 238 GLN A N 1
ATOM 1853 C CA . GLN A 1 238 ? -0.737 -13.475 13.033 1.00 89.56 238 GLN A CA 1
ATOM 1854 C C . GLN A 1 238 ? -0.937 -13.496 14.554 1.00 89.56 238 GLN A C 1
ATOM 1856 O O . GLN A 1 238 ? -1.297 -12.471 15.131 1.00 89.56 238 GLN A O 1
ATOM 1861 N N . ARG A 1 239 ? -0.643 -14.615 15.226 1.00 91.38 239 ARG A N 1
ATOM 1862 C CA . ARG A 1 239 ? -0.694 -14.688 16.697 1.00 91.38 239 ARG A CA 1
ATOM 1863 C C . ARG A 1 239 ? 0.321 -13.745 17.345 1.00 91.38 239 ARG A C 1
ATOM 1865 O O . ARG A 1 239 ? -0.018 -13.041 18.296 1.00 91.38 239 ARG A O 1
ATOM 1872 N N . GLU A 1 240 ? 1.539 -13.687 16.815 1.00 91.19 240 GLU A N 1
ATOM 1873 C CA . GLU A 1 240 ? 2.573 -12.782 17.321 1.00 91.19 240 GLU A CA 1
ATOM 1874 C C . GLU A 1 240 ? 2.208 -11.307 17.089 1.00 91.19 240 GLU A C 1
ATOM 1876 O O . GLU A 1 240 ? 2.358 -10.476 17.985 1.00 91.19 240 GLU A O 1
ATOM 1881 N N . LEU A 1 241 ? 1.660 -10.965 15.921 1.00 93.12 241 LEU A N 1
ATOM 1882 C CA . LEU A 1 241 ? 1.171 -9.615 15.645 1.00 93.12 241 LEU A CA 1
ATOM 1883 C C . LEU A 1 241 ? 0.016 -9.224 16.573 1.00 93.12 241 LEU A C 1
ATOM 1885 O O . LEU A 1 241 ? -0.001 -8.099 17.073 1.00 93.12 241 LEU A O 1
ATOM 1889 N N . ALA A 1 242 ? -0.910 -10.142 16.855 1.00 91.75 242 ALA A N 1
ATOM 1890 C CA . ALA A 1 242 ? -2.001 -9.903 17.796 1.00 91.75 242 ALA A CA 1
ATOM 1891 C C . ALA A 1 242 ? -1.482 -9.585 19.208 1.00 91.75 242 ALA A C 1
ATOM 1893 O O . ALA A 1 242 ? -2.022 -8.702 19.876 1.00 91.75 242 ALA A O 1
ATOM 1894 N N . ARG A 1 243 ? -0.402 -10.249 19.645 1.00 91.88 243 ARG A N 1
ATOM 1895 C CA . ARG A 1 243 ? 0.285 -9.944 20.910 1.00 91.88 243 ARG A CA 1
ATOM 1896 C C . ARG A 1 243 ? 0.930 -8.555 20.873 1.00 91.88 243 ARG A C 1
ATOM 1898 O O . ARG A 1 243 ? 0.650 -7.731 21.739 1.00 91.88 243 ARG A O 1
ATOM 1905 N N . ARG A 1 244 ? 1.720 -8.255 19.835 1.00 90.56 244 ARG A N 1
ATOM 1906 C CA . ARG A 1 244 ? 2.415 -6.960 19.685 1.00 90.56 244 ARG A CA 1
ATOM 1907 C C . ARG A 1 244 ? 1.463 -5.770 19.662 1.00 90.56 244 ARG A C 1
ATOM 1909 O O . ARG A 1 244 ? 1.764 -4.743 20.255 1.00 90.56 244 ARG A O 1
ATOM 1916 N N . VAL A 1 245 ? 0.307 -5.902 19.014 1.00 90.56 245 VAL A N 1
ATOM 1917 C CA . VAL A 1 245 ? -0.697 -4.829 18.950 1.00 90.56 245 VAL A CA 1
ATOM 1918 C C . VAL A 1 245 ? -1.250 -4.467 20.335 1.00 90.56 245 VAL A C 1
ATOM 1920 O O . VAL A 1 245 ?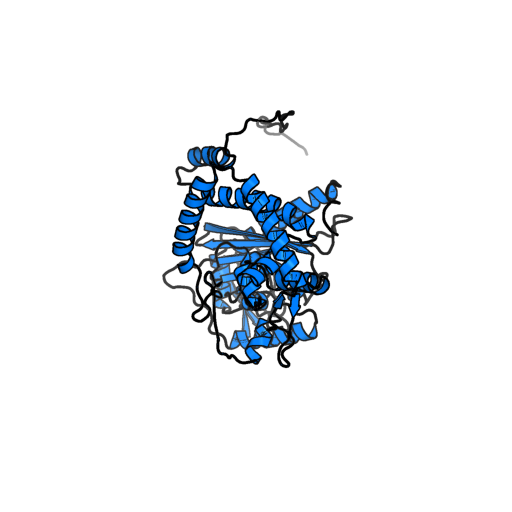 -1.603 -3.310 20.546 1.00 90.56 245 VAL A O 1
ATOM 1923 N N . LYS A 1 246 ? -1.314 -5.417 21.279 1.00 85.88 246 LYS A N 1
ATOM 1924 C CA . LYS A 1 246 ? -1.738 -5.148 22.665 1.00 85.88 246 LYS A CA 1
ATOM 1925 C C . LYS A 1 246 ? -0.662 -4.433 23.486 1.00 85.88 246 LYS A C 1
ATOM 1927 O O . LYS A 1 246 ? -0.994 -3.698 24.406 1.00 85.88 246 LYS A O 1
ATOM 1932 N N . GLU A 1 247 ? 0.606 -4.647 23.150 1.00 86.12 247 GLU A N 1
ATOM 1933 C CA . GLU A 1 247 ? 1.762 -4.064 23.847 1.00 86.12 247 GLU A CA 1
ATOM 1934 C C . GLU A 1 247 ? 2.198 -2.715 23.258 1.00 86.12 247 GLU A C 1
ATOM 1936 O O . GLU A 1 247 ? 2.910 -1.949 23.905 1.00 86.12 247 GLU A O 1
ATOM 1941 N N . ALA A 1 248 ? 1.799 -2.420 22.021 1.00 81.81 248 ALA A N 1
ATOM 1942 C CA . ALA A 1 248 ? 2.226 -1.227 21.312 1.00 81.81 248 ALA A CA 1
ATOM 1943 C C . ALA A 1 248 ? 1.476 0.029 21.777 1.00 81.81 248 ALA A C 1
ATOM 1945 O O . ALA A 1 248 ? 0.254 0.030 21.925 1.00 81.81 248 ALA A O 1
ATOM 1946 N N . THR A 1 249 ? 2.207 1.136 21.910 1.00 88.50 249 THR A N 1
ATOM 1947 C CA . THR A 1 249 ? 1.617 2.456 22.155 1.00 88.50 249 THR A CA 1
ATOM 1948 C C . THR A 1 249 ? 0.792 2.892 20.939 1.00 88.50 249 THR A C 1
ATOM 1950 O O . THR A 1 249 ? 1.354 3.007 19.845 1.00 88.50 249 THR A O 1
ATOM 1953 N N . PRO A 1 250 ? -0.518 3.163 21.092 1.00 89.50 250 PRO A N 1
ATOM 1954 C CA . PRO A 1 250 ? -1.344 3.606 19.978 1.00 89.50 250 PRO A CA 1
ATOM 1955 C C . PRO A 1 250 ? -0.898 4.964 19.437 1.00 89.50 250 PRO A C 1
ATOM 1957 O O . PRO A 1 250 ? -0.529 5.865 20.196 1.00 89.50 250 PRO A O 1
ATOM 1960 N N . TRP A 1 251 ? -0.991 5.118 18.118 1.00 91.12 251 TRP A N 1
ATOM 1961 C CA . TRP A 1 251 ? -0.881 6.406 17.453 1.00 91.12 251 TRP A CA 1
ATOM 1962 C C . TRP A 1 251 ? -1.961 7.353 17.979 1.00 91.12 251 TRP A C 1
ATOM 1964 O O . TRP A 1 251 ? -3.101 6.950 18.217 1.00 91.12 251 TRP A O 1
ATOM 1974 N N . GLN A 1 252 ? -1.592 8.616 18.164 1.00 86.88 252 GLN A N 1
ATOM 1975 C CA . GLN A 1 252 ? -2.469 9.642 18.714 1.00 86.88 252 GLN A CA 1
ATOM 1976 C C . GLN A 1 252 ? -2.830 10.647 17.630 1.00 86.88 252 GLN A C 1
ATOM 1978 O O . GLN A 1 252 ? -1.956 11.117 16.901 1.00 86.88 252 GLN A O 1
ATOM 1983 N N . TRP A 1 253 ? -4.113 11.007 17.561 1.00 82.75 253 TRP A N 1
ATOM 1984 C CA . TRP A 1 253 ? -4.568 12.052 16.652 1.00 82.75 253 TRP A CA 1
ATOM 1985 C C . TRP A 1 253 ? -3.919 13.394 17.038 1.00 82.75 253 TRP A C 1
ATOM 1987 O O . TRP A 1 253 ? -4.093 13.831 18.179 1.00 82.75 253 TRP A O 1
ATOM 1997 N N . PRO A 1 254 ? -3.194 14.077 16.131 1.00 81.81 254 PRO A N 1
ATOM 1998 C CA . PRO A 1 254 ? -2.535 15.336 16.458 1.00 81.81 254 PRO A CA 1
ATOM 1999 C C . PRO A 1 254 ? -3.556 16.420 16.825 1.00 81.81 254 PRO A C 1
ATOM 2001 O O . PRO A 1 254 ? -4.478 16.699 16.064 1.00 81.81 254 PRO A O 1
ATOM 2004 N N . SER A 1 255 ? -3.383 17.080 17.971 1.00 75.69 255 SER A N 1
ATOM 2005 C CA . SER A 1 255 ? -4.331 18.097 18.456 1.00 75.69 255 SER A CA 1
ATOM 2006 C C . SER A 1 255 ? -4.373 19.373 17.606 1.00 75.69 255 SER A C 1
ATOM 2008 O O . SER A 1 255 ? -5.364 20.096 17.646 1.00 75.69 255 SER A O 1
ATOM 2010 N N . GLN A 1 256 ? -3.313 19.654 16.841 1.00 73.06 256 GLN A N 1
ATOM 2011 C CA . GLN A 1 256 ? -3.142 20.901 16.081 1.00 73.06 256 GLN A CA 1
ATOM 2012 C C . GLN A 1 256 ? -2.898 20.694 14.579 1.00 73.06 256 GLN A C 1
ATOM 2014 O O . GLN A 1 256 ? -2.639 21.659 13.863 1.00 73.06 256 GLN A O 1
ATOM 2019 N N . ALA A 1 257 ? -2.963 19.457 14.079 1.00 77.00 257 ALA A N 1
ATOM 2020 C CA . ALA A 1 257 ? -2.714 19.167 12.672 1.00 77.00 257 ALA A CA 1
ATOM 2021 C C . ALA A 1 257 ? -3.696 18.129 12.133 1.00 77.00 257 ALA A C 1
ATOM 2023 O O . ALA A 1 257 ? -3.941 17.099 12.755 1.00 77.00 257 ALA A O 1
ATOM 2024 N N . GLU A 1 258 ? -4.215 18.390 10.937 1.00 84.62 258 GLU A N 1
ATOM 2025 C CA . GLU A 1 258 ? -4.998 17.403 10.200 1.00 84.62 258 GLU A CA 1
ATOM 2026 C C . GLU A 1 258 ? -4.060 16.318 9.638 1.00 84.62 258 GLU A C 1
ATOM 2028 O O . GLU A 1 258 ? -3.136 16.661 8.879 1.00 84.62 258 GLU A O 1
ATOM 2033 N N . PRO A 1 259 ? -4.249 15.039 10.018 1.00 89.12 259 PRO A N 1
ATOM 2034 C CA . PRO A 1 259 ? -3.407 13.944 9.560 1.00 89.12 259 PRO A CA 1
ATOM 2035 C C . PRO A 1 259 ? -3.658 13.623 8.083 1.00 89.12 259 PRO A C 1
ATOM 2037 O O . PRO A 1 259 ? -4.765 13.770 7.560 1.00 89.12 259 PRO A O 1
ATOM 2040 N N . ALA A 1 260 ? -2.621 13.143 7.407 1.00 89.69 260 ALA A N 1
ATOM 2041 C CA . ALA A 1 260 ? -2.719 12.559 6.083 1.00 89.69 260 ALA A CA 1
ATOM 2042 C C . ALA A 1 260 ? -3.286 11.135 6.197 1.00 89.69 260 ALA A C 1
ATOM 2044 O O . ALA A 1 260 ? -2.618 10.218 6.672 1.00 89.69 260 ALA A O 1
ATOM 2045 N N . ILE A 1 261 ? -4.521 10.932 5.743 1.00 95.81 261 ILE A N 1
ATOM 2046 C CA . ILE A 1 261 ? -5.192 9.634 5.788 1.00 95.81 261 ILE A CA 1
ATOM 2047 C C . ILE A 1 261 ? -5.103 8.950 4.427 1.00 95.81 261 ILE A C 1
ATOM 2049 O O . ILE A 1 261 ? -5.580 9.456 3.408 1.00 95.81 261 ILE A O 1
ATOM 2053 N N . GLY A 1 262 ? -4.492 7.773 4.418 1.00 95.75 262 GLY A N 1
ATOM 2054 C CA . GLY A 1 262 ? -4.406 6.894 3.269 1.00 95.75 262 GLY A CA 1
ATOM 2055 C C . GLY A 1 262 ? -5.609 5.965 3.145 1.00 95.75 262 GLY A C 1
ATOM 2056 O O . GLY A 1 262 ? -6.250 5.611 4.131 1.00 95.75 262 GLY A O 1
ATOM 2057 N N . GLY A 1 263 ? -5.898 5.514 1.931 1.00 97.38 263 GLY A N 1
ATOM 2058 C CA . GLY A 1 263 ? -6.859 4.443 1.678 1.00 97.38 263 GLY A CA 1
ATOM 2059 C C . GLY A 1 263 ? -6.312 3.477 0.647 1.00 97.38 263 GLY A C 1
ATOM 2060 O O . GLY A 1 263 ? -5.714 3.913 -0.335 1.00 97.38 263 GLY A O 1
ATOM 2061 N N . VAL A 1 264 ? -6.519 2.177 0.859 1.00 96.94 264 VAL A N 1
ATOM 2062 C CA . VAL A 1 264 ? -6.061 1.130 -0.063 1.00 96.94 264 VAL A CA 1
ATOM 2063 C C . VAL A 1 264 ? -7.180 0.173 -0.436 1.00 96.94 264 VAL A C 1
ATOM 2065 O O . VAL A 1 264 ? -8.066 -0.137 0.364 1.00 96.94 264 VAL A O 1
ATOM 2068 N N . PHE A 1 265 ? -7.135 -0.321 -1.671 1.00 96.12 265 PHE A N 1
ATOM 2069 C CA . PHE A 1 265 ? -8.088 -1.310 -2.156 1.00 96.12 265 PHE A CA 1
ATOM 2070 C C . PHE A 1 265 ? -7.467 -2.186 -3.239 1.00 96.12 265 PHE A C 1
ATOM 2072 O O . PHE A 1 265 ? -6.739 -1.692 -4.098 1.00 96.12 265 PHE A O 1
ATOM 2079 N N . VAL A 1 266 ? -7.826 -3.470 -3.246 1.00 92.69 266 VAL A N 1
ATOM 2080 C CA . VAL A 1 266 ? -7.434 -4.436 -4.278 1.00 92.69 266 VAL A CA 1
ATOM 2081 C C . VAL A 1 266 ? -8.661 -4.972 -5.013 1.00 92.69 266 VAL A C 1
ATOM 2083 O O . VAL A 1 266 ? -9.659 -5.361 -4.411 1.00 92.69 266 VAL A O 1
ATOM 2086 N N . SER A 1 267 ? -8.589 -4.993 -6.338 1.00 89.88 267 SER A N 1
ATOM 2087 C CA . SER A 1 267 ? -9.566 -5.612 -7.224 1.00 89.88 267 SER A CA 1
ATOM 2088 C C . SER A 1 267 ? -8.991 -6.912 -7.780 1.00 89.88 267 SER A C 1
ATOM 2090 O O . SER A 1 267 ? -7.870 -6.941 -8.282 1.00 89.88 267 SER A O 1
ATOM 2092 N N . LEU A 1 268 ? -9.781 -7.981 -7.704 1.00 84.19 268 LEU A N 1
ATOM 2093 C CA . LEU A 1 268 ? -9.484 -9.287 -8.296 1.00 84.19 268 LEU A CA 1
ATOM 2094 C C . LEU A 1 268 ? -10.225 -9.453 -9.636 1.00 84.19 268 LEU A C 1
ATOM 2096 O O . LEU A 1 268 ? -11.187 -8.709 -9.884 1.00 84.19 268 LEU A O 1
ATOM 2100 N N . PRO A 1 269 ? -9.820 -10.402 -10.500 1.00 74.88 269 PRO A N 1
ATOM 2101 C CA . PRO A 1 269 ? -10.457 -10.630 -11.793 1.00 74.88 269 PRO A CA 1
ATOM 2102 C C . PRO A 1 269 ? -11.920 -11.016 -11.604 1.00 74.88 269 PRO A C 1
ATOM 2104 O O . PRO A 1 269 ? -12.275 -11.683 -10.628 1.00 74.88 269 PRO A O 1
ATOM 2107 N N . THR A 1 270 ? -12.786 -10.608 -12.529 1.00 68.12 270 THR A N 1
ATOM 2108 C CA . THR A 1 270 ? -14.158 -11.120 -12.522 1.00 68.12 270 THR A CA 1
ATOM 2109 C C . THR A 1 270 ? -14.202 -12.512 -13.151 1.00 68.12 270 THR A C 1
ATOM 2111 O O . THR A 1 270 ? -13.546 -12.786 -14.149 1.00 68.12 270 THR A O 1
ATOM 2114 N N . THR A 1 271 ? -15.015 -13.414 -12.598 1.00 59.62 271 THR A N 1
ATOM 2115 C CA . THR A 1 271 ? -15.257 -14.747 -13.186 1.00 59.62 271 THR A CA 1
ATOM 2116 C C . THR A 1 271 ? -16.106 -14.697 -14.462 1.00 59.62 271 THR A C 1
ATOM 2118 O O . THR A 1 271 ? -16.384 -15.737 -15.052 1.00 59.62 271 THR A O 1
ATOM 2121 N N . ARG A 1 272 ? -16.538 -13.503 -14.889 1.00 50.47 272 ARG A N 1
ATOM 2122 C CA . ARG A 1 272 ? -17.455 -13.290 -16.017 1.00 50.47 272 ARG A CA 1
ATOM 2123 C C . ARG A 1 272 ? -16.761 -13.269 -17.380 1.00 50.47 272 ARG A C 1
ATOM 2125 O O . ARG A 1 272 ? -17.456 -13.339 -18.388 1.00 50.47 272 ARG A O 1
ATOM 2132 N N . THR A 1 273 ? -15.434 -13.190 -17.423 1.00 47.72 273 THR A N 1
ATOM 2133 C CA . THR A 1 273 ? -14.667 -13.073 -18.669 1.00 47.72 273 THR A CA 1
ATOM 2134 C C . THR A 1 273 ? -13.926 -14.381 -18.939 1.00 47.72 273 THR A C 1
ATOM 2136 O O . THR A 1 273 ? -12.984 -14.734 -18.225 1.00 47.72 273 THR A O 1
ATOM 2139 N N . ALA A 1 274 ? -14.356 -15.125 -19.961 1.00 42.88 274 ALA A N 1
ATOM 2140 C CA . ALA A 1 274 ? -13.636 -16.308 -20.426 1.00 42.88 274 ALA A CA 1
ATOM 2141 C C . ALA A 1 274 ? -12.221 -15.895 -20.875 1.00 42.88 274 ALA A C 1
ATOM 2143 O O . ALA A 1 274 ? -12.076 -14.986 -21.686 1.00 42.88 274 ALA A O 1
ATOM 2144 N N . GLY A 1 275 ? -11.184 -16.517 -20.305 1.00 48.19 275 GLY A N 1
ATOM 2145 C CA . GLY A 1 275 ? -9.781 -16.222 -20.627 1.00 48.19 275 GLY A CA 1
ATOM 2146 C C . GLY A 1 275 ? -9.096 -15.148 -19.770 1.00 48.19 275 GLY A C 1
ATOM 2147 O O . GLY A 1 275 ? -7.890 -14.963 -19.912 1.00 48.19 275 GLY A O 1
ATOM 2148 N N . ALA A 1 276 ? -9.790 -14.477 -18.838 1.00 48.47 276 ALA A N 1
ATOM 2149 C CA . ALA A 1 276 ? -9.110 -13.561 -17.918 1.00 48.47 276 ALA A CA 1
ATOM 2150 C C . ALA A 1 276 ? -8.146 -14.338 -16.993 1.00 48.47 276 ALA A C 1
ATOM 2152 O O . ALA A 1 276 ? -8.551 -15.335 -16.380 1.00 48.47 276 ALA A O 1
ATOM 2153 N N . PRO A 1 277 ? -6.882 -13.901 -16.847 1.00 54.47 277 PRO A N 1
ATOM 2154 C CA . PRO A 1 277 ? -5.927 -14.565 -15.975 1.00 54.47 277 PRO A CA 1
ATOM 2155 C C . PRO A 1 277 ? -6.420 -14.481 -14.528 1.00 54.47 277 PRO A C 1
ATOM 2157 O O . PRO A 1 277 ? -6.463 -13.413 -13.917 1.00 54.47 277 PRO A O 1
ATOM 2160 N N . ARG A 1 278 ? -6.792 -15.639 -13.970 1.00 63.91 278 ARG A N 1
ATOM 2161 C CA . ARG A 1 278 ? -7.366 -15.785 -12.616 1.00 63.91 278 ARG A CA 1
ATOM 2162 C C . ARG A 1 278 ? -6.432 -15.328 -11.491 1.00 63.91 278 ARG A C 1
ATOM 2164 O O . ARG A 1 278 ? -6.844 -15.270 -10.338 1.00 63.91 278 ARG A O 1
ATOM 2171 N N . ASN A 1 279 ? -5.182 -15.028 -11.821 1.00 74.44 279 ASN A N 1
ATOM 2172 C CA . ASN A 1 279 ? -4.114 -14.701 -10.897 1.00 74.44 279 ASN A CA 1
ATOM 2173 C C . ASN A 1 279 ? -3.564 -13.283 -11.098 1.00 74.44 279 ASN A C 1
ATOM 2175 O O . ASN A 1 279 ? -2.417 -13.061 -10.749 1.00 74.44 279 ASN A O 1
ATOM 2179 N N . ILE A 1 280 ? -4.302 -12.324 -11.660 1.00 78.06 280 ILE A N 1
ATOM 2180 C CA . ILE A 1 280 ? -3.874 -10.911 -11.661 1.00 78.06 280 ILE A CA 1
ATOM 2181 C C . ILE A 1 280 ? -4.695 -10.121 -10.648 1.00 78.06 280 ILE A C 1
ATOM 2183 O O . ILE A 1 280 ? -5.898 -10.309 -10.541 1.00 78.06 280 ILE A O 1
ATOM 2187 N N . ALA A 1 281 ? -4.050 -9.228 -9.908 1.00 84.25 281 ALA A N 1
ATOM 2188 C CA . ALA A 1 281 ? -4.706 -8.267 -9.039 1.00 84.25 281 ALA A CA 1
ATOM 2189 C C . ALA A 1 281 ? -4.291 -6.842 -9.403 1.00 84.25 281 ALA A C 1
ATOM 2191 O O . ALA A 1 281 ? -3.170 -6.601 -9.858 1.00 84.25 281 ALA A O 1
ATOM 2192 N N . TRP A 1 282 ? -5.201 -5.905 -9.154 1.00 89.81 282 TRP A N 1
ATOM 2193 C CA . TRP A 1 282 ? -4.988 -4.472 -9.335 1.00 89.81 282 TRP A CA 1
ATOM 2194 C C . TRP A 1 282 ? -5.229 -3.775 -8.011 1.00 89.81 282 TRP A C 1
ATOM 2196 O O . TRP A 1 282 ? -6.308 -3.919 -7.438 1.00 89.81 282 TRP A O 1
ATOM 2206 N N . ALA A 1 283 ? -4.261 -3.014 -7.523 1.00 91.19 283 ALA A N 1
ATOM 2207 C CA . ALA A 1 283 ? -4.397 -2.245 -6.300 1.00 91.19 283 ALA A CA 1
ATOM 2208 C C . ALA A 1 283 ? -4.346 -0.747 -6.590 1.00 91.19 283 ALA A C 1
ATOM 2210 O O . ALA A 1 283 ? -3.634 -0.292 -7.485 1.00 91.19 283 ALA A O 1
ATOM 2211 N N . GLY A 1 284 ? -5.120 0.010 -5.821 1.00 85.06 284 GLY A N 1
ATOM 2212 C CA . GLY A 1 284 ? -5.064 1.462 -5.774 1.00 85.06 284 GLY A CA 1
ATOM 2213 C C . GLY A 1 284 ? -4.775 1.913 -4.351 1.00 85.06 284 GLY A C 1
ATOM 2214 O O . GLY A 1 284 ? -5.269 1.303 -3.400 1.00 85.06 284 GLY A O 1
ATOM 2215 N N . ALA A 1 285 ? -4.006 2.987 -4.225 1.00 90.12 285 ALA A N 1
ATOM 2216 C CA . ALA A 1 285 ? -3.793 3.705 -2.981 1.00 90.12 285 ALA A CA 1
ATOM 2217 C C . ALA A 1 285 ? -4.011 5.198 -3.202 1.00 90.12 285 ALA A C 1
ATOM 2219 O O . ALA A 1 285 ? -3.735 5.722 -4.283 1.00 90.12 285 ALA A O 1
ATOM 2220 N N . VAL A 1 286 ? -4.493 5.883 -2.174 1.00 86.75 286 VAL A N 1
ATOM 2221 C CA . VAL A 1 286 ? -4.616 7.343 -2.153 1.00 86.75 286 VAL A CA 1
ATOM 2222 C C . VAL A 1 286 ? -4.152 7.885 -0.812 1.00 86.75 286 VAL A C 1
ATOM 2224 O O . VAL A 1 286 ? -4.192 7.151 0.173 1.00 86.75 286 VAL A O 1
ATOM 2227 N N . VAL A 1 287 ? -3.776 9.161 -0.766 1.00 86.88 287 VAL A N 1
ATOM 2228 C CA . VAL A 1 287 ? -3.550 9.924 0.471 1.00 86.88 287 VAL A CA 1
ATOM 2229 C C . VAL A 1 287 ? -4.360 11.205 0.405 1.00 86.88 287 VAL A C 1
ATOM 2231 O O . VAL A 1 287 ? -4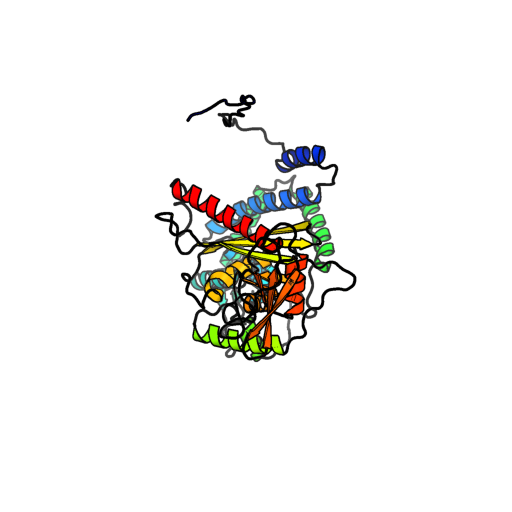.338 11.901 -0.612 1.00 86.88 287 VAL A O 1
ATOM 2234 N N . MET A 1 288 ? -5.085 11.503 1.478 1.00 88.19 288 MET A N 1
ATOM 2235 C CA . MET A 1 288 ? -5.961 12.664 1.579 1.00 88.19 288 MET A CA 1
ATOM 2236 C C . MET A 1 288 ? -5.732 13.420 2.885 1.00 88.19 288 MET A C 1
ATOM 2238 O O . MET A 1 288 ? -5.380 12.822 3.898 1.00 88.19 288 MET A O 1
ATOM 2242 N N . LYS A 1 289 ? -5.986 14.727 2.878 1.00 88.56 289 LYS A N 1
ATOM 2243 C CA . LYS A 1 289 ? -6.000 15.575 4.075 1.00 88.56 289 LYS A CA 1
ATOM 2244 C C . LYS A 1 289 ? -7.182 16.528 3.987 1.00 88.56 289 LYS A C 1
ATOM 2246 O O . LYS A 1 289 ? -7.328 17.197 2.969 1.00 88.56 289 LYS A O 1
ATOM 2251 N N . SER A 1 290 ? -8.043 16.551 5.006 1.00 84.12 290 SER A N 1
ATOM 2252 C CA . SER A 1 290 ? -9.257 17.390 5.029 1.00 84.12 290 SER A CA 1
ATOM 2253 C C . SER A 1 290 ? -10.058 17.311 3.717 1.00 84.12 290 SER A C 1
ATOM 2255 O O . SER A 1 290 ? -10.324 18.327 3.083 1.00 84.12 290 SER A O 1
ATOM 2257 N N . HIS A 1 291 ? -10.348 16.088 3.254 1.00 80.00 291 HIS A N 1
ATOM 2258 C CA . HIS A 1 291 ? -11.051 15.792 1.986 1.00 80.00 291 HIS A CA 1
ATOM 2259 C C . HIS A 1 291 ? -10.321 16.198 0.692 1.00 80.00 291 HIS A C 1
ATOM 2261 O O . HIS A 1 291 ? -10.786 15.909 -0.409 1.00 80.00 291 HIS A O 1
ATOM 2267 N N . THR A 1 292 ? -9.128 16.782 0.788 1.00 82.62 292 THR A N 1
ATOM 2268 C CA . THR A 1 292 ? -8.288 17.095 -0.369 1.00 82.62 292 THR A CA 1
ATOM 2269 C C . THR A 1 292 ? -7.428 15.891 -0.728 1.00 82.62 292 THR A C 1
ATOM 2271 O O . THR A 1 292 ? -6.719 15.350 0.121 1.00 82.62 292 THR A O 1
ATOM 2274 N N . LEU A 1 293 ? -7.477 15.465 -1.991 1.00 83.06 293 LEU A N 1
ATOM 2275 C CA . LEU A 1 293 ? -6.610 14.413 -2.516 1.00 83.06 293 LEU A CA 1
ATOM 2276 C C . LEU A 1 293 ? -5.191 14.954 -2.712 1.00 83.06 293 LEU A C 1
ATOM 2278 O O . LEU A 1 293 ? -4.990 15.880 -3.490 1.00 83.06 293 LEU A O 1
ATOM 2282 N N . LEU A 1 294 ? -4.217 14.355 -2.029 1.00 68.94 294 LEU A N 1
ATOM 2283 C CA . LEU A 1 294 ? -2.812 14.760 -2.101 1.00 68.94 294 LEU A CA 1
ATOM 2284 C C . LEU A 1 294 ? -2.010 13.888 -3.067 1.00 68.94 294 LEU A C 1
ATOM 2286 O O . LEU A 1 294 ? -1.157 14.385 -3.796 1.00 68.94 294 LEU A O 1
ATOM 2290 N N . ALA A 1 295 ? -2.277 12.581 -3.071 1.00 68.00 295 ALA A N 1
ATOM 2291 C CA . ALA A 1 295 ? -1.535 11.635 -3.888 1.00 68.00 295 ALA A CA 1
ATOM 2292 C C . ALA A 1 295 ? -2.347 10.384 -4.220 1.00 68.00 295 ALA A C 1
ATOM 2294 O O . ALA A 1 295 ? -3.253 9.990 -3.483 1.00 68.00 295 ALA A O 1
ATOM 2295 N N . THR A 1 296 ? -1.969 9.725 -5.314 1.00 75.19 296 THR A N 1
ATOM 2296 C CA . THR A 1 296 ? -2.509 8.428 -5.730 1.00 75.19 296 THR A CA 1
ATOM 2297 C C . THR A 1 296 ? -1.393 7.527 -6.228 1.00 75.19 296 THR A C 1
ATOM 2299 O O . THR A 1 296 ? -0.467 8.010 -6.873 1.00 75.19 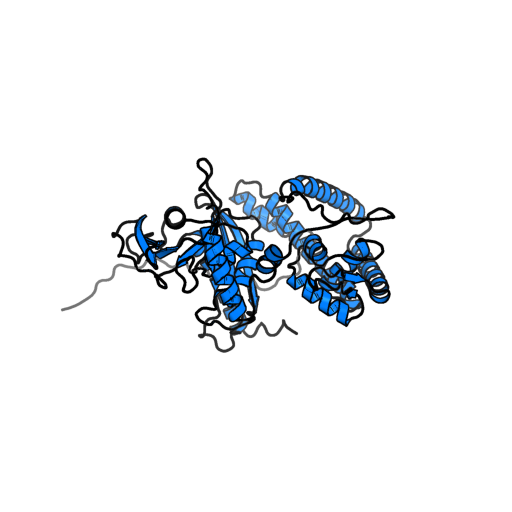296 THR A O 1
ATOM 2302 N N . ALA A 1 297 ? -1.528 6.224 -6.019 1.00 66.81 297 ALA A N 1
ATOM 2303 C CA . ALA A 1 297 ? -0.670 5.213 -6.613 1.00 66.81 297 ALA A CA 1
ATOM 2304 C C . ALA A 1 297 ? -1.504 4.028 -7.098 1.00 66.81 297 ALA A C 1
ATOM 2306 O O . ALA A 1 297 ? -2.616 3.775 -6.623 1.00 66.81 297 ALA A O 1
ATOM 2307 N N . THR A 1 298 ? -0.962 3.301 -8.068 1.00 77.31 298 THR A N 1
ATOM 2308 C CA . THR A 1 298 ? -1.584 2.097 -8.611 1.00 77.31 298 THR A CA 1
ATOM 2309 C C . THR A 1 298 ? -0.548 1.009 -8.826 1.00 77.31 298 THR A C 1
ATOM 2311 O O . THR A 1 298 ? 0.609 1.297 -9.119 1.00 77.31 298 THR A O 1
ATOM 2314 N N . CYS A 1 299 ? -0.958 -0.247 -8.673 1.00 74.62 299 CYS A N 1
ATOM 2315 C CA . CYS A 1 299 ? -0.093 -1.400 -8.885 1.00 74.62 299 CYS A CA 1
ATOM 2316 C C . CYS A 1 299 ? -0.873 -2.526 -9.569 1.00 74.62 299 CYS A C 1
ATOM 2318 O O . CYS A 1 299 ? -2.048 -2.746 -9.272 1.00 74.62 299 CYS A O 1
ATOM 2320 N N . THR A 1 300 ? -0.212 -3.253 -10.469 1.00 79.56 300 THR A N 1
ATOM 2321 C CA . THR A 1 300 ? -0.719 -4.506 -11.043 1.00 79.56 300 THR A CA 1
ATOM 2322 C C . THR A 1 300 ? 0.258 -5.610 -10.687 1.00 79.56 300 THR A C 1
ATOM 2324 O O . THR A 1 300 ? 1.458 -5.465 -10.916 1.00 79.56 300 THR A O 1
ATOM 2327 N N . ARG A 1 301 ? -0.241 -6.730 -10.161 1.00 75.88 301 ARG A N 1
ATOM 2328 C CA . ARG A 1 301 ? 0.609 -7.856 -9.765 1.00 75.88 301 ARG A CA 1
ATOM 2329 C C . ARG A 1 301 ? -0.015 -9.183 -10.154 1.00 75.88 301 ARG A C 1
ATOM 2331 O O . ARG A 1 301 ? -1.218 -9.386 -9.996 1.00 75.88 301 ARG A O 1
ATOM 2338 N N . ARG A 1 302 ? 0.821 -10.119 -10.607 1.00 76.75 302 ARG A N 1
ATOM 2339 C CA . ARG A 1 302 ? 0.442 -11.530 -10.694 1.00 76.75 302 ARG A CA 1
ATOM 2340 C C . ARG A 1 302 ? 0.506 -12.150 -9.293 1.00 76.75 302 ARG A C 1
ATOM 2342 O O . ARG A 1 302 ? 1.558 -12.163 -8.658 1.00 76.75 302 ARG A O 1
ATOM 2349 N N . LEU A 1 303 ? -0.630 -12.630 -8.810 1.00 70.75 303 LEU A N 1
ATOM 2350 C CA . LEU A 1 303 ? -0.795 -13.360 -7.564 1.00 70.75 303 LEU A CA 1
ATOM 2351 C C . LEU A 1 303 ? -0.048 -14.691 -7.631 1.00 70.75 303 LEU A C 1
ATOM 2353 O O . LEU A 1 303 ? -0.149 -15.437 -8.607 1.00 70.75 303 LEU A O 1
ATOM 2357 N N . THR A 1 304 ? 0.678 -14.997 -6.562 1.00 63.66 304 THR A N 1
ATOM 2358 C CA . THR A 1 304 ? 1.374 -16.275 -6.382 1.00 63.66 304 THR A CA 1
ATOM 2359 C C . THR A 1 304 ? 0.416 -17.403 -6.006 1.00 63.66 304 THR A C 1
ATOM 2361 O O . THR A 1 304 ? 0.733 -18.565 -6.253 1.00 63.66 304 THR A O 1
ATOM 2364 N N . ARG A 1 305 ? -0.760 -17.084 -5.443 1.00 63.56 305 ARG A N 1
ATOM 2365 C CA . ARG A 1 305 ? -1.815 -18.047 -5.100 1.00 63.56 305 ARG A CA 1
ATOM 2366 C C . ARG A 1 305 ? -3.225 -17.507 -5.387 1.00 63.56 305 ARG A C 1
ATOM 2368 O O . ARG A 1 305 ? -3.428 -16.294 -5.313 1.00 63.56 305 ARG A O 1
ATOM 2375 N N . PRO A 1 306 ? -4.198 -18.381 -5.712 1.00 55.41 306 PRO A N 1
ATOM 2376 C CA . PRO A 1 306 ? -5.609 -18.012 -5.793 1.00 55.41 306 PRO A CA 1
ATOM 2377 C C . PRO A 1 306 ? -6.178 -17.627 -4.420 1.00 55.41 306 PRO A C 1
ATOM 2379 O O . PRO A 1 306 ? -5.645 -18.010 -3.382 1.00 55.41 306 PRO A O 1
ATOM 2382 N N . TYR A 1 307 ? -7.293 -16.897 -4.423 1.00 58.66 307 TYR A N 1
ATOM 2383 C CA . TYR A 1 307 ? -8.002 -16.509 -3.204 1.00 58.66 307 TYR A CA 1
ATOM 2384 C C . TYR A 1 307 ? -8.535 -17.726 -2.427 1.00 58.66 307 TYR A C 1
ATOM 2386 O O . TYR A 1 307 ? -9.286 -18.530 -2.979 1.00 58.66 307 TYR A O 1
ATOM 2394 N N . HIS A 1 308 ? -8.225 -17.779 -1.129 1.00 56.44 308 HIS A N 1
ATOM 2395 C CA . HIS A 1 308 ? -8.850 -18.671 -0.152 1.00 56.44 308 HIS A CA 1
ATOM 2396 C C . HIS A 1 308 ? -9.276 -17.866 1.098 1.00 56.44 308 HIS A C 1
ATOM 2398 O O . HIS A 1 308 ? -8.481 -17.052 1.586 1.00 56.44 308 HIS A O 1
ATOM 2404 N N . PRO A 1 309 ? -10.502 -18.054 1.633 1.00 49.97 309 PRO A N 1
ATOM 2405 C CA . PRO A 1 309 ? -10.930 -17.447 2.899 1.00 49.97 309 PRO A CA 1
ATOM 2406 C C . PRO A 1 309 ? -9.935 -17.748 4.034 1.00 49.97 309 PRO A C 1
ATOM 2408 O O . PRO A 1 309 ? -9.448 -18.869 4.131 1.00 49.97 309 PRO A O 1
ATOM 2411 N N . GLY A 1 310 ? -9.582 -16.747 4.848 1.00 52.22 310 GLY A N 1
ATOM 2412 C CA . GLY A 1 310 ? -8.527 -16.850 5.876 1.00 52.22 310 GLY A CA 1
ATOM 2413 C C . GLY A 1 310 ? -7.091 -16.589 5.381 1.00 52.22 310 GLY A C 1
ATOM 2414 O O . GLY A 1 310 ? -6.218 -16.281 6.187 1.00 52.22 310 GLY A O 1
ATOM 2415 N N . TYR A 1 311 ? -6.853 -16.595 4.061 1.00 61.41 311 TYR A N 1
ATOM 2416 C CA . TYR A 1 311 ? -5.532 -16.383 3.427 1.00 61.41 311 TYR A CA 1
ATOM 2417 C C . TYR A 1 311 ? -5.454 -15.116 2.580 1.00 61.41 311 TYR A C 1
ATOM 2419 O O . TYR A 1 311 ? -4.539 -14.942 1.763 1.00 61.41 311 TYR A O 1
ATOM 2427 N N . LEU A 1 312 ? -6.424 -14.216 2.755 1.00 66.38 312 LEU A N 1
ATOM 2428 C CA . LEU A 1 312 ? -6.466 -12.954 2.027 1.00 66.38 312 LEU A CA 1
ATOM 2429 C C . LEU A 1 312 ? -5.146 -12.190 2.211 1.00 66.38 312 LEU A C 1
ATOM 2431 O O . LEU A 1 312 ? -4.596 -11.694 1.232 1.00 66.38 312 LEU A O 1
ATOM 2435 N N . ALA A 1 313 ? -4.591 -12.191 3.427 1.00 66.19 313 ALA A N 1
ATOM 2436 C CA . ALA A 1 313 ? -3.344 -11.507 3.748 1.00 66.19 313 ALA A CA 1
ATOM 2437 C C . ALA A 1 313 ? -2.168 -11.932 2.852 1.00 66.19 313 ALA A C 1
ATOM 2439 O O . ALA A 1 313 ? -1.542 -11.086 2.229 1.00 66.19 313 ALA A O 1
ATOM 2440 N N . VAL A 1 314 ? -1.916 -13.231 2.691 1.00 70.06 314 VAL A N 1
ATOM 2441 C CA . VAL A 1 314 ? -0.803 -13.727 1.855 1.00 70.06 314 VAL A CA 1
ATOM 2442 C C . VAL A 1 314 ? -1.063 -13.507 0.365 1.00 70.06 314 VAL A C 1
ATOM 2444 O O . VAL A 1 314 ? -0.136 -13.287 -0.411 1.00 70.06 314 VAL A O 1
ATOM 2447 N N . SER A 1 315 ? -2.332 -13.549 -0.041 1.00 75.56 315 SER A N 1
ATOM 2448 C CA . SER A 1 315 ? -2.707 -13.412 -1.447 1.00 75.56 315 SER A CA 1
ATOM 2449 C C . SER A 1 315 ? -2.559 -11.967 -1.924 1.00 75.56 315 SER A C 1
ATOM 2451 O O . SER A 1 315 ? -1.902 -11.711 -2.928 1.00 75.56 315 SER A O 1
ATOM 2453 N N . VAL A 1 316 ? -3.161 -11.010 -1.210 1.00 83.62 316 VAL A N 1
ATOM 2454 C CA . VAL A 1 316 ? -3.245 -9.608 -1.657 1.00 83.62 316 VAL A CA 1
ATOM 2455 C C . VAL A 1 316 ? -2.407 -8.634 -0.834 1.00 83.62 316 VAL A C 1
ATOM 2457 O O . VAL A 1 316 ? -2.222 -7.497 -1.253 1.00 83.62 316 VAL A O 1
ATOM 2460 N N . GLY A 1 317 ? -1.869 -9.053 0.308 1.00 87.31 317 GLY A N 1
ATOM 2461 C CA . GLY A 1 317 ? -1.001 -8.225 1.142 1.00 87.31 317 GLY A CA 1
ATOM 2462 C C . GLY A 1 317 ? 0.198 -7.641 0.398 1.00 87.31 317 GLY A C 1
ATOM 2463 O O . GLY A 1 317 ? 0.352 -6.424 0.427 1.00 87.31 317 GLY A O 1
ATOM 2464 N N . PRO A 1 318 ? 0.970 -8.438 -0.370 1.00 86.25 318 PRO A N 1
ATOM 2465 C CA . PRO A 1 318 ? 2.117 -7.918 -1.110 1.00 86.25 318 PRO A CA 1
ATOM 2466 C C . PRO A 1 318 ? 1.769 -6.807 -2.110 1.00 86.25 318 PRO A C 1
ATOM 2468 O O . PRO A 1 318 ? 2.480 -5.815 -2.182 1.00 86.25 318 PRO A O 1
ATOM 2471 N N . ILE A 1 319 ? 0.662 -6.922 -2.861 1.00 85.12 319 ILE A N 1
ATOM 2472 C CA . ILE A 1 319 ? 0.258 -5.853 -3.798 1.00 85.12 319 ILE A CA 1
ATOM 2473 C C . ILE A 1 319 ? -0.255 -4.609 -3.052 1.00 85.12 319 ILE A C 1
ATOM 2475 O O . ILE A 1 319 ? -0.098 -3.491 -3.541 1.00 85.12 319 ILE A O 1
ATOM 2479 N N . LEU A 1 320 ? -0.862 -4.786 -1.873 1.00 88.94 320 LEU A N 1
ATOM 2480 C CA . LEU A 1 320 ? -1.285 -3.676 -1.019 1.00 88.94 320 LEU A CA 1
ATOM 2481 C C . LEU A 1 320 ? -0.084 -2.947 -0.396 1.00 88.94 320 LEU A C 1
ATOM 2483 O O . LEU A 1 320 ? -0.094 -1.723 -0.328 1.00 88.94 320 LEU A O 1
ATOM 2487 N N . GLU A 1 321 ? 0.956 -3.674 0.008 1.00 85.75 321 GLU A N 1
ATOM 2488 C CA . GLU A 1 321 ? 2.226 -3.097 0.461 1.00 85.75 321 GLU A CA 1
ATOM 2489 C C . GLU A 1 321 ? 2.923 -2.344 -0.685 1.00 85.75 321 GLU A C 1
ATOM 2491 O O . GLU A 1 321 ? 3.244 -1.163 -0.539 1.00 85.75 321 GLU A O 1
ATOM 2496 N N . ASP A 1 322 ? 3.062 -2.984 -1.856 1.00 78.31 322 ASP A N 1
ATOM 2497 C CA . ASP A 1 322 ? 3.675 -2.395 -3.054 1.00 78.31 322 ASP A CA 1
ATOM 2498 C C . ASP A 1 322 ? 3.004 -1.061 -3.436 1.00 78.31 322 ASP A C 1
ATOM 2500 O O . ASP A 1 322 ? 3.684 -0.073 -3.719 1.00 78.31 322 ASP A O 1
ATOM 2504 N N . VAL A 1 323 ? 1.663 -1.001 -3.435 1.00 76.81 323 VAL A N 1
ATOM 2505 C CA . VAL A 1 323 ? 0.939 0.218 -3.834 1.00 76.81 323 VAL A CA 1
ATOM 2506 C C . VAL A 1 323 ? 1.054 1.341 -2.800 1.00 76.81 323 VAL A C 1
ATOM 2508 O O . VAL A 1 323 ? 1.039 2.508 -3.187 1.00 76.81 323 VAL A O 1
ATOM 2511 N N . VAL A 1 324 ? 1.196 1.026 -1.506 1.00 72.69 324 VAL A N 1
ATOM 2512 C CA . VAL A 1 324 ? 1.434 2.056 -0.481 1.00 72.69 324 VAL A CA 1
ATOM 2513 C C . VAL A 1 324 ? 2.856 2.591 -0.573 1.00 72.69 324 VAL A C 1
ATOM 2515 O O . VAL A 1 324 ? 3.041 3.800 -0.487 1.00 72.69 324 VAL A O 1
ATOM 2518 N N . HIS A 1 325 ? 3.853 1.738 -0.818 1.00 78.88 325 HIS A N 1
ATOM 2519 C CA . HIS A 1 325 ? 5.224 2.196 -1.068 1.00 78.88 325 HIS A CA 1
ATOM 2520 C C . HIS A 1 325 ? 5.361 3.029 -2.343 1.00 78.88 325 HIS A C 1
ATOM 2522 O O . HIS A 1 325 ? 6.233 3.889 -2.414 1.00 78.88 325 HIS A O 1
ATOM 2528 N N . ALA A 1 326 ? 4.499 2.798 -3.333 1.00 66.88 326 ALA A N 1
ATOM 2529 C CA . ALA A 1 326 ? 4.454 3.591 -4.555 1.00 66.88 326 ALA A CA 1
ATOM 2530 C C . ALA A 1 326 ? 3.815 4.981 -4.366 1.00 66.88 326 ALA A C 1
ATOM 2532 O O . ALA A 1 326 ? 3.834 5.783 -5.301 1.00 66.88 326 ALA A O 1
ATOM 2533 N N . LEU A 1 327 ? 3.232 5.286 -3.198 1.00 66.75 327 LEU A N 1
ATOM 2534 C CA . LEU A 1 327 ? 2.743 6.634 -2.927 1.00 66.75 327 LEU A CA 1
ATOM 2535 C C . LEU A 1 327 ? 3.927 7.610 -2.814 1.00 66.75 327 LEU A C 1
ATOM 2537 O O . LEU A 1 327 ? 4.874 7.341 -2.078 1.00 66.75 327 LEU A O 1
ATOM 2541 N N . PRO A 1 328 ? 3.856 8.787 -3.463 1.00 54.41 328 PRO A N 1
ATOM 2542 C CA . PRO A 1 328 ? 4.903 9.810 -3.385 1.00 54.41 328 PRO A CA 1
ATOM 2543 C C . PRO A 1 328 ? 5.001 10.465 -1.999 1.00 54.41 328 PRO A C 1
ATOM 2545 O O . PRO A 1 328 ? 5.901 11.259 -1.749 1.00 54.41 328 PRO A O 1
ATOM 2548 N N . MET A 1 329 ? 4.066 10.154 -1.100 1.00 74.31 329 MET A N 1
ATOM 2549 C CA . MET A 1 329 ? 4.062 10.616 0.278 1.00 74.31 329 MET A CA 1
ATOM 2550 C C . MET A 1 329 ? 3.529 9.533 1.213 1.00 74.31 329 MET A C 1
ATOM 2552 O O . MET A 1 329 ? 2.655 8.744 0.843 1.00 74.31 329 MET A O 1
ATOM 2556 N N . ARG A 1 330 ? 4.026 9.529 2.451 1.00 76.69 330 ARG A N 1
ATOM 2557 C CA . ARG A 1 330 ? 3.610 8.575 3.479 1.00 76.69 330 ARG A CA 1
ATOM 2558 C C . ARG A 1 330 ? 2.343 9.074 4.194 1.00 76.69 330 ARG A C 1
ATOM 2560 O O . ARG A 1 330 ? 2.363 10.195 4.696 1.00 76.69 330 ARG A O 1
ATOM 2567 N N . PRO A 1 331 ? 1.263 8.279 4.267 1.00 84.62 331 PRO A N 1
ATOM 2568 C CA . PRO A 1 331 ? 0.118 8.585 5.124 1.00 84.62 331 PRO A CA 1
ATOM 2569 C C . PRO A 1 331 ? 0.454 8.367 6.609 1.00 84.62 331 PRO A C 1
ATOM 2571 O O . PRO A 1 331 ? 1.242 7.483 6.945 1.00 84.62 331 PRO A O 1
ATOM 2574 N N . ASP A 1 332 ? -0.190 9.132 7.489 1.00 90.56 332 ASP A N 1
ATOM 2575 C CA . ASP A 1 332 ? -0.118 8.963 8.946 1.00 90.56 332 ASP A CA 1
ATOM 2576 C C . ASP A 1 332 ? -0.919 7.736 9.401 1.00 90.56 332 ASP A C 1
ATOM 2578 O O . ASP A 1 332 ? -0.471 6.969 10.253 1.00 90.56 332 ASP A O 1
ATOM 2582 N N . VAL A 1 333 ? -2.095 7.531 8.793 1.00 96.12 333 VAL A N 1
ATOM 2583 C CA . VAL A 1 333 ? -2.975 6.378 9.029 1.00 96.12 333 VAL A CA 1
ATOM 2584 C C . VAL A 1 333 ? -3.472 5.835 7.693 1.00 96.12 333 VAL A C 1
ATOM 2586 O O . VAL A 1 333 ? -3.880 6.612 6.835 1.00 96.12 333 VAL A O 1
ATOM 2589 N N . VAL A 1 334 ? -3.500 4.515 7.507 1.00 97.88 334 VAL A N 1
ATOM 2590 C CA . VAL A 1 334 ? -4.069 3.869 6.311 1.00 97.88 334 VAL A CA 1
ATOM 2591 C C . VAL A 1 334 ? -5.358 3.129 6.648 1.00 97.88 334 VAL A C 1
ATOM 2593 O O . VAL A 1 334 ? -5.396 2.256 7.513 1.00 97.88 334 VAL A O 1
ATOM 2596 N N . ILE A 1 335 ? -6.418 3.436 5.906 1.00 98.44 335 ILE A N 1
ATOM 2597 C CA . ILE A 1 335 ? -7.676 2.697 5.942 1.00 98.44 335 ILE A CA 1
ATOM 2598 C C . ILE A 1 335 ? -7.580 1.510 4.980 1.00 98.44 335 ILE A C 1
ATOM 2600 O O . ILE A 1 335 ? -7.425 1.679 3.765 1.00 98.44 335 ILE A O 1
ATOM 2604 N N . VAL A 1 336 ? -7.699 0.302 5.525 1.00 97.88 336 VAL A N 1
ATOM 2605 C CA . VAL A 1 336 ? -7.619 -0.960 4.784 1.00 97.88 336 VAL A CA 1
ATOM 2606 C C . VAL A 1 336 ? -9.009 -1.584 4.706 1.00 97.88 336 VAL A C 1
ATOM 2608 O O . VAL A 1 336 ? -9.662 -1.779 5.727 1.00 97.88 336 VAL A O 1
ATOM 2611 N N . ASN A 1 337 ? -9.473 -1.937 3.503 1.00 94.44 337 ASN A N 1
ATOM 2612 C CA . ASN A 1 337 ? -10.737 -2.663 3.320 1.00 94.44 337 ASN A CA 1
ATOM 2613 C C . ASN A 1 337 ? -10.594 -4.159 3.677 1.00 94.44 337 ASN A C 1
ATOM 2615 O O . ASN A 1 337 ? -10.656 -5.028 2.803 1.00 94.44 337 ASN A O 1
ATOM 2619 N N . ALA A 1 338 ? -10.306 -4.435 4.946 1.00 93.75 338 ALA A N 1
ATOM 2620 C CA . ALA A 1 338 ? -10.134 -5.757 5.531 1.00 93.75 338 ALA A CA 1
ATOM 2621 C C . ALA A 1 338 ? -10.298 -5.691 7.057 1.00 93.75 338 ALA A C 1
ATOM 2623 O O . ALA A 1 338 ? -10.221 -4.615 7.649 1.00 93.75 338 ALA A O 1
ATOM 2624 N N . ALA A 1 339 ? -10.472 -6.849 7.691 1.00 92.56 339 ALA A N 1
ATOM 2625 C CA . ALA A 1 339 ? -10.545 -6.946 9.141 1.00 92.56 339 ALA A CA 1
ATOM 2626 C C . ALA A 1 339 ? -9.225 -6.558 9.833 1.00 92.56 339 ALA A C 1
ATOM 2628 O O . ALA A 1 339 ? -8.124 -6.771 9.305 1.00 92.56 339 ALA A O 1
ATOM 2629 N N . GLY A 1 340 ? -9.371 -5.988 11.031 1.00 94.44 340 GLY A N 1
ATOM 2630 C CA . GLY A 1 340 ? -8.295 -5.697 11.977 1.00 94.44 340 GLY A CA 1
ATOM 2631 C C . GLY A 1 340 ? -8.255 -6.744 13.089 1.00 94.44 340 GLY A C 1
ATOM 2632 O O . GLY A 1 340 ? -7.927 -7.899 12.827 1.00 94.44 340 GLY A O 1
ATOM 2633 N N . ARG A 1 341 ? -8.574 -6.336 14.323 1.00 93.81 341 ARG A N 1
ATOM 2634 C CA . ARG A 1 341 ? -8.626 -7.225 15.501 1.00 93.81 341 ARG A CA 1
ATOM 2635 C C . ARG A 1 341 ? -9.784 -8.229 15.485 1.00 93.81 341 ARG A C 1
ATOM 2637 O O . ARG A 1 341 ? -9.647 -9.287 16.088 1.00 93.81 341 ARG A O 1
ATOM 2644 N N . ASP A 1 342 ? -10.882 -7.925 14.791 1.00 91.56 342 ASP A N 1
ATOM 2645 C CA . ASP A 1 342 ? -12.014 -8.839 14.573 1.00 91.56 342 ASP A CA 1
ATOM 2646 C C . ASP A 1 342 ? -11.623 -9.961 13.596 1.00 91.56 342 ASP A C 1
ATOM 2648 O O . ASP A 1 342 ? -11.921 -9.922 12.407 1.00 91.56 342 ASP A O 1
ATOM 2652 N N . HIS A 1 343 ? -10.821 -10.909 14.073 1.00 91.88 343 HIS A N 1
ATOM 2653 C CA . HIS A 1 343 ? -10.244 -11.982 13.272 1.00 91.88 343 HIS A CA 1
ATOM 2654 C C . HIS A 1 343 ? -9.937 -13.188 14.162 1.00 91.88 343 HIS A C 1
ATOM 2656 O O . HIS A 1 343 ? -9.525 -13.023 15.306 1.00 91.88 343 HIS A O 1
ATOM 2662 N N . VAL A 1 344 ? -10.032 -14.407 13.617 1.00 87.69 344 VAL A N 1
ATOM 2663 C CA . VAL A 1 344 ? -9.844 -15.680 14.359 1.00 87.69 344 VAL A CA 1
ATOM 2664 C C . VAL A 1 344 ? -8.508 -15.793 15.092 1.00 87.69 344 VAL A C 1
ATOM 2666 O O . VAL A 1 344 ? -8.375 -16.528 16.065 1.00 87.69 344 VAL A O 1
ATOM 2669 N N . ARG A 1 345 ? -7.505 -15.041 14.641 1.00 89.19 345 ARG A N 1
ATOM 2670 C CA . ARG A 1 345 ? -6.167 -14.990 15.245 1.00 89.19 345 ARG A CA 1
ATOM 2671 C C . ARG A 1 345 ? -5.845 -13.653 15.915 1.00 89.19 345 ARG A C 1
ATOM 2673 O O . ARG A 1 345 ? -4.691 -13.416 16.241 1.00 89.19 345 ARG A O 1
ATOM 2680 N N . GLY A 1 346 ? -6.814 -12.749 16.044 1.00 89.12 346 GLY A N 1
ATOM 2681 C CA . GLY A 1 346 ? -6.625 -11.393 16.574 1.00 89.12 346 GLY A CA 1
ATOM 2682 C C . GLY A 1 346 ? -5.820 -10.441 15.675 1.00 89.12 346 GLY A C 1
ATOM 2683 O O . GLY A 1 346 ? -5.657 -9.274 16.022 1.00 89.12 346 GLY A O 1
ATOM 2684 N N . ALA A 1 347 ? -5.323 -10.915 14.525 1.00 92.44 347 ALA A N 1
ATOM 2685 C CA . ALA A 1 347 ? -4.595 -10.123 13.534 1.00 92.44 347 ALA A CA 1
ATOM 2686 C C . ALA A 1 347 ? -5.072 -10.417 12.105 1.00 92.44 347 ALA A C 1
ATOM 2688 O O . ALA A 1 347 ? -4.617 -11.367 11.467 1.00 92.44 347 ALA A O 1
ATOM 2689 N N . GLY A 1 348 ? -5.999 -9.599 11.607 1.00 92.81 348 GLY A N 1
ATOM 2690 C CA . GLY A 1 348 ? -6.413 -9.591 10.207 1.00 92.81 348 GLY A CA 1
ATOM 2691 C C . GLY A 1 348 ? -5.423 -8.859 9.290 1.00 92.81 348 GLY A C 1
ATOM 2692 O O . GLY A 1 348 ? -4.393 -8.332 9.721 1.00 92.81 348 GLY A O 1
ATOM 2693 N N . LEU A 1 349 ? -5.754 -8.788 7.996 1.00 93.19 349 LEU A N 1
ATOM 2694 C CA . LEU A 1 349 ? -4.899 -8.160 6.978 1.00 93.19 349 LEU A CA 1
ATOM 2695 C C . LEU A 1 349 ? -4.587 -6.687 7.289 1.00 93.19 349 LEU A C 1
ATOM 2697 O O . LEU A 1 349 ? -3.488 -6.245 6.973 1.00 93.19 349 LEU A O 1
ATOM 2701 N N . ALA A 1 350 ? -5.493 -5.932 7.923 1.00 96.31 350 ALA A N 1
ATOM 2702 C CA . ALA A 1 350 ? -5.200 -4.544 8.283 1.00 96.31 350 ALA A CA 1
ATOM 2703 C C . ALA A 1 350 ? -4.029 -4.450 9.281 1.00 96.31 350 ALA A C 1
ATOM 2705 O O . ALA A 1 350 ? -3.137 -3.627 9.099 1.00 96.31 350 ALA A O 1
ATOM 2706 N N . ILE A 1 351 ? -3.979 -5.349 10.274 1.00 95.50 351 ILE A N 1
ATOM 2707 C CA . ILE A 1 351 ? -2.883 -5.423 11.256 1.00 95.50 351 ILE A CA 1
ATOM 2708 C C . ILE A 1 351 ? -1.574 -5.823 10.580 1.00 95.50 351 ILE A C 1
ATOM 2710 O O . ILE A 1 351 ? -0.551 -5.172 10.783 1.00 95.50 351 ILE A O 1
ATOM 2714 N N . GLN A 1 352 ? -1.607 -6.875 9.762 1.00 94.81 352 GLN A N 1
ATOM 2715 C CA . GLN A 1 352 ? -0.415 -7.386 9.087 1.00 94.81 352 GLN A CA 1
ATOM 2716 C C . GLN A 1 352 ? 0.166 -6.366 8.103 1.00 94.81 352 GLN A C 1
ATOM 2718 O O . GLN A 1 352 ? 1.371 -6.130 8.108 1.00 94.81 352 GLN A O 1
ATOM 2723 N N . LEU A 1 353 ? -0.689 -5.693 7.326 1.00 92.75 353 LEU A N 1
ATOM 2724 C CA . LEU A 1 353 ? -0.266 -4.629 6.419 1.00 92.75 353 LEU A CA 1
ATOM 2725 C C . LEU A 1 353 ? 0.304 -3.423 7.179 1.00 92.75 353 LEU A C 1
ATOM 2727 O O . LEU A 1 353 ? 1.338 -2.893 6.785 1.00 92.75 353 LEU A O 1
ATOM 2731 N N . GLY A 1 354 ? -0.330 -3.004 8.278 1.00 92.06 354 GLY A N 1
ATOM 2732 C CA . GLY A 1 354 ? 0.186 -1.912 9.105 1.00 92.06 354 GLY A CA 1
ATOM 2733 C C . GLY A 1 354 ? 1.540 -2.233 9.731 1.00 92.06 354 GLY A C 1
ATOM 2734 O O . GLY A 1 354 ? 2.428 -1.383 9.732 1.00 92.06 354 GLY A O 1
ATOM 2735 N N . SER A 1 355 ? 1.729 -3.479 10.177 1.00 92.44 355 SER A N 1
ATOM 2736 C CA . SER A 1 355 ? 3.017 -3.960 10.678 1.00 92.44 355 SER A CA 1
ATOM 2737 C C . SER A 1 355 ? 4.093 -3.974 9.593 1.00 92.44 355 SER A C 1
ATOM 2739 O O . SER A 1 355 ? 5.201 -3.507 9.848 1.00 92.44 355 SER A O 1
ATOM 2741 N N . ALA A 1 356 ? 3.764 -4.438 8.382 1.00 84.81 356 ALA A N 1
ATOM 2742 C CA . ALA A 1 356 ? 4.687 -4.442 7.246 1.00 84.81 356 ALA A CA 1
ATOM 2743 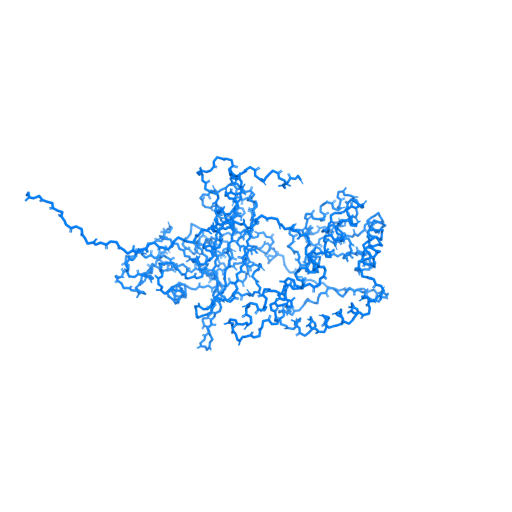C C . ALA A 1 356 ? 5.136 -3.025 6.853 1.00 84.81 356 ALA A C 1
ATOM 2745 O O . ALA A 1 356 ? 6.318 -2.781 6.623 1.00 84.81 356 ALA A O 1
ATOM 2746 N N . LEU A 1 357 ? 4.200 -2.075 6.841 1.00 82.25 357 LEU A N 1
ATOM 2747 C CA . LEU A 1 357 ? 4.454 -0.685 6.457 1.00 82.25 357 LEU A CA 1
ATOM 2748 C C . LEU A 1 357 ? 5.042 0.177 7.586 1.00 82.25 357 LEU A C 1
ATOM 2750 O O . LEU A 1 357 ? 5.516 1.290 7.330 1.00 82.25 357 LEU A O 1
ATOM 2754 N N . ASP A 1 358 ? 4.973 -0.301 8.832 1.00 85.19 358 ASP A N 1
ATOM 2755 C CA . ASP A 1 358 ? 5.240 0.477 10.047 1.00 85.19 358 ASP A CA 1
ATOM 2756 C C . ASP A 1 358 ? 4.360 1.749 10.127 1.00 85.19 358 ASP A C 1
ATOM 2758 O O . ASP A 1 358 ? 4.815 2.821 10.531 1.00 85.19 358 ASP A O 1
ATOM 2762 N N . ILE A 1 359 ? 3.106 1.657 9.658 1.00 88.31 359 ILE A N 1
ATOM 2763 C CA . ILE A 1 359 ? 2.126 2.761 9.587 1.00 88.31 359 ILE A CA 1
ATOM 2764 C C . ILE A 1 359 ? 0.874 2.376 10.373 1.00 88.31 359 ILE A C 1
ATOM 2766 O O . ILE A 1 359 ? 0.411 1.236 10.288 1.00 88.31 359 ILE A O 1
ATOM 2770 N N . ALA A 1 360 ? 0.298 3.329 11.109 1.00 95.88 360 ALA A N 1
ATOM 2771 C CA . ALA A 1 360 ? -0.967 3.113 11.797 1.00 95.88 360 ALA A CA 1
ATOM 2772 C C . ALA A 1 360 ? -2.063 2.721 10.793 1.00 95.88 360 ALA A C 1
ATOM 2774 O O . ALA A 1 360 ? -2.191 3.306 9.720 1.00 95.88 360 ALA A O 1
ATOM 2775 N N . THR A 1 361 ? -2.865 1.714 11.114 1.00 98.25 361 THR A N 1
ATOM 2776 C CA . THR A 1 361 ? -3.921 1.232 10.214 1.00 98.25 361 THR A CA 1
ATOM 2777 C C . THR A 1 361 ? -5.241 1.109 10.930 1.00 98.25 361 THR A C 1
ATOM 2779 O O . THR A 1 361 ? -5.285 0.908 12.141 1.00 98.25 361 THR A O 1
ATOM 2782 N N . ILE A 1 362 ? -6.325 1.177 10.166 1.00 98.38 362 ILE A N 1
ATOM 2783 C CA . ILE A 1 362 ? -7.651 0.761 10.618 1.00 98.38 362 ILE A CA 1
ATOM 2784 C C . ILE A 1 362 ? -8.237 -0.217 9.601 1.00 98.38 362 ILE A C 1
ATOM 2786 O O . ILE A 1 362 ? -7.956 -0.122 8.401 1.00 98.38 362 ILE A O 1
ATOM 2790 N N . GLY A 1 363 ? -9.044 -1.157 10.081 1.00 97.88 363 GLY A N 1
ATOM 2791 C CA . GLY A 1 363 ? -9.787 -2.076 9.225 1.00 97.88 363 GLY A CA 1
ATOM 2792 C C . GLY A 1 363 ? -11.208 -1.577 8.984 1.00 97.88 363 GLY A C 1
ATOM 2793 O O . GLY A 1 363 ? -11.869 -1.160 9.930 1.00 97.88 363 GLY A O 1
ATOM 2794 N N . ILE A 1 364 ? -11.692 -1.645 7.744 1.00 97.62 364 ILE A N 1
ATOM 2795 C CA . ILE A 1 364 ? -13.098 -1.401 7.398 1.00 97.62 364 ILE A CA 1
ATOM 2796 C C . ILE A 1 364 ? -13.672 -2.634 6.709 1.00 97.62 364 ILE A C 1
ATOM 2798 O O . ILE A 1 364 ? -13.140 -3.086 5.693 1.00 97.62 364 ILE A O 1
ATOM 2802 N N . THR A 1 365 ? -14.782 -3.147 7.235 1.00 95.38 365 THR A N 1
ATOM 2803 C CA . THR A 1 365 ? -15.550 -4.244 6.629 1.00 95.38 365 THR A CA 1
ATOM 2804 C C . THR A 1 365 ? -17.040 -3.910 6.572 1.00 95.38 365 THR A C 1
ATOM 2806 O O . THR A 1 365 ? -17.527 -2.983 7.220 1.00 95.38 365 THR A O 1
ATOM 2809 N N . ASP A 1 366 ? -17.786 -4.663 5.762 1.00 92.50 366 ASP A N 1
ATOM 2810 C CA . ASP A 1 366 ? -19.236 -4.487 5.625 1.00 92.50 366 ASP A CA 1
ATOM 2811 C C . ASP A 1 366 ? -20.036 -5.053 6.808 1.00 92.50 366 ASP A C 1
ATOM 2813 O O . ASP A 1 366 ? -21.172 -4.640 7.022 1.00 92.50 366 ASP A O 1
ATOM 2817 N N . LYS A 1 367 ? -19.457 -6.009 7.535 1.00 92.12 367 LYS A N 1
ATOM 2818 C CA . LYS A 1 367 ? -20.044 -6.727 8.670 1.00 92.12 367 LYS A CA 1
ATOM 2819 C C . LYS A 1 367 ? -18.937 -7.200 9.611 1.00 92.12 367 LYS A C 1
ATOM 2821 O O . LYS A 1 367 ? -17.767 -7.172 9.219 1.00 92.12 367 LYS A O 1
ATOM 2826 N N . THR A 1 368 ? -19.307 -7.631 10.810 1.00 91.06 368 THR A N 1
ATOM 2827 C CA . THR A 1 368 ? -18.375 -8.288 11.729 1.00 91.06 368 THR A CA 1
ATOM 2828 C C . THR A 1 368 ? -17.986 -9.666 11.192 1.00 91.06 368 THR A C 1
ATOM 2830 O O . THR A 1 368 ? -18.768 -10.312 10.483 1.00 91.06 368 THR A O 1
ATOM 2833 N N . ASP A 1 369 ? -16.758 -10.083 11.487 1.00 87.62 369 ASP A N 1
ATOM 2834 C CA . ASP A 1 369 ? -16.243 -11.407 11.142 1.00 87.62 369 ASP A CA 1
ATOM 2835 C C . ASP A 1 369 ? -16.538 -12.403 12.272 1.00 87.62 369 ASP A C 1
ATOM 2837 O O . ASP A 1 369 ? -17.116 -13.459 12.012 1.00 87.62 369 ASP A O 1
ATOM 2841 N N . LEU A 1 370 ? -16.186 -12.061 13.516 1.00 90.38 370 LEU A N 1
ATOM 2842 C CA . LEU A 1 370 ? -16.432 -12.875 14.714 1.00 90.38 370 LEU A CA 1
ATOM 2843 C C . LEU A 1 370 ? -17.139 -12.101 15.825 1.00 90.38 370 LEU A C 1
ATOM 2845 O O . LEU A 1 370 ? -17.916 -12.684 16.578 1.00 90.38 370 LEU A O 1
ATOM 2849 N N . GLY A 1 371 ? -16.850 -10.806 15.938 1.00 89.62 371 GLY A N 1
ATOM 2850 C CA . GLY A 1 371 ? -17.395 -9.955 16.980 1.00 89.62 371 GLY A CA 1
ATOM 2851 C C . GLY A 1 371 ? -18.907 -9.762 16.872 1.00 89.62 371 GLY A C 1
ATOM 2852 O O . GLY A 1 371 ? -19.515 -9.871 15.800 1.00 89.62 371 GLY A O 1
ATOM 2853 N N . VAL A 1 372 ? -19.514 -9.427 18.006 1.00 92.19 372 VAL A N 1
ATOM 2854 C CA . VAL A 1 372 ? -20.944 -9.136 18.117 1.00 92.19 372 VAL A CA 1
ATOM 2855 C C . VAL A 1 372 ? -21.122 -7.654 18.407 1.00 92.19 372 VAL A C 1
ATOM 2857 O O . VAL A 1 372 ? -20.419 -7.079 19.234 1.00 92.19 372 VAL A O 1
ATOM 2860 N N . ALA A 1 373 ? -22.064 -7.028 17.711 1.00 94.25 373 ALA A N 1
ATOM 2861 C CA . ALA A 1 373 ? -22.415 -5.632 17.905 1.00 94.25 373 ALA A CA 1
ATOM 2862 C C . ALA A 1 373 ? -23.927 -5.451 17.762 1.00 94.25 373 ALA A C 1
ATOM 2864 O O . ALA A 1 373 ? -24.581 -6.127 16.965 1.00 94.25 373 ALA A O 1
ATOM 2865 N N . ALA A 1 374 ? -24.479 -4.525 18.543 1.00 95.38 374 ALA A N 1
ATOM 2866 C CA . ALA A 1 374 ? -25.843 -4.057 18.342 1.00 95.38 374 ALA A CA 1
ATOM 2867 C C . ALA A 1 374 ? -25.930 -3.158 17.097 1.00 95.38 374 ALA A C 1
ATOM 2869 O O . ALA A 1 374 ? -24.954 -2.521 16.695 1.00 95.38 374 ALA A O 1
ATOM 2870 N N . GLU A 1 375 ? -27.123 -3.062 16.513 1.00 94.25 375 GLU A N 1
ATOM 2871 C C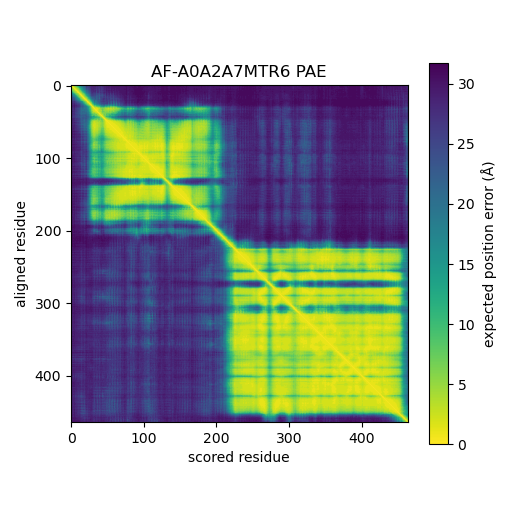A . GLU A 1 375 ? -27.371 -2.140 15.405 1.00 94.25 375 GLU A CA 1
ATOM 2872 C C . GLU A 1 375 ? -27.322 -0.682 15.920 1.00 94.25 375 GLU A C 1
ATOM 2874 O O . GLU A 1 375 ? -28.042 -0.343 16.865 1.00 94.25 375 GLU A O 1
ATOM 2879 N N . PRO A 1 376 ? -26.500 0.207 15.327 1.00 96.12 376 PRO A N 1
ATOM 2880 C CA . PRO A 1 376 ? -26.418 1.598 15.770 1.00 96.12 376 PRO A CA 1
ATOM 2881 C C . PRO A 1 376 ? -27.709 2.378 15.469 1.00 96.12 376 PRO A C 1
ATOM 2883 O O . PRO A 1 376 ? -28.506 1.988 14.625 1.00 96.12 376 PRO A O 1
ATOM 2886 N N . ALA A 1 377 ? -27.924 3.536 16.093 1.00 96.06 377 ALA A N 1
ATOM 2887 C CA . ALA A 1 377 ? -29.070 4.393 15.752 1.00 96.06 377 ALA A CA 1
ATOM 2888 C C . ALA A 1 377 ? -29.031 4.871 14.280 1.00 96.06 377 ALA A C 1
ATOM 2890 O O . ALA A 1 377 ? -27.950 5.006 13.703 1.00 96.06 377 ALA A O 1
ATOM 2891 N N . GLU A 1 378 ? -30.186 5.183 13.680 1.00 94.12 378 GLU A N 1
ATOM 2892 C CA . GLU A 1 378 ? -30.328 5.668 12.289 1.00 94.12 378 GLU A CA 1
ATOM 2893 C C . GLU A 1 378 ? -29.895 7.137 12.095 1.00 94.12 378 GLU A C 1
ATOM 2895 O O . GLU A 1 378 ? -30.622 7.967 11.562 1.00 94.12 378 GLU A O 1
ATOM 2900 N N . ARG A 1 379 ? -28.690 7.490 12.547 1.00 93.12 379 ARG A N 1
ATOM 2901 C CA . ARG A 1 379 ? -28.097 8.820 12.351 1.00 93.12 379 ARG A CA 1
ATOM 2902 C C . ARG A 1 379 ? -26.608 8.712 12.063 1.00 93.12 379 ARG A C 1
ATOM 2904 O O . ARG A 1 379 ? -25.941 7.810 12.577 1.00 93.12 379 ARG A O 1
ATOM 2911 N N . ARG A 1 380 ? -26.061 9.642 11.276 1.00 92.50 380 ARG A N 1
ATOM 2912 C CA . ARG A 1 380 ? -24.629 9.648 10.954 1.00 92.50 380 ARG A CA 1
ATOM 2913 C C . ARG A 1 380 ? -23.790 9.752 12.234 1.00 92.50 380 ARG A C 1
ATOM 2915 O O . ARG A 1 380 ? -24.082 10.546 13.127 1.00 92.50 380 ARG A O 1
ATOM 2922 N N . GLY A 1 381 ? -22.744 8.937 12.316 1.00 93.00 381 GLY A N 1
ATOM 2923 C CA . GLY A 1 381 ? -21.830 8.860 13.454 1.00 93.00 381 GLY A CA 1
ATOM 2924 C C . GLY A 1 381 ? -22.348 8.047 14.644 1.00 93.00 381 GLY A C 1
ATOM 2925 O O . GLY A 1 381 ? -21.609 7.890 15.612 1.00 93.00 381 GLY A O 1
ATOM 2926 N N . ALA A 1 382 ? -23.577 7.513 14.607 1.00 96.50 382 ALA A N 1
ATOM 2927 C CA . ALA A 1 382 ? -24.007 6.543 15.611 1.00 96.50 382 ALA A CA 1
ATOM 2928 C C . ALA A 1 382 ? -23.128 5.289 15.540 1.00 96.50 382 ALA A C 1
ATOM 2930 O O . ALA A 1 382 ? -22.846 4.788 14.448 1.00 96.50 382 ALA A O 1
ATOM 2931 N N . ALA A 1 383 ? -22.703 4.794 16.699 1.00 97.69 383 ALA A N 1
ATOM 2932 C CA . ALA A 1 383 ? -21.791 3.668 16.794 1.00 97.69 383 ALA A CA 1
ATOM 2933 C C . ALA A 1 383 ? -22.141 2.768 17.984 1.00 97.69 383 ALA A C 1
ATOM 2935 O O . ALA A 1 383 ? -22.484 3.274 19.053 1.00 97.69 383 ALA A O 1
ATOM 2936 N N . CYS A 1 384 ? -22.006 1.458 17.797 1.00 97.94 384 CYS A N 1
ATOM 2937 C CA . CYS A 1 384 ? -22.106 0.447 18.849 1.00 97.94 384 CYS A CA 1
ATOM 2938 C C . CYS A 1 384 ? -20.792 -0.344 18.914 1.00 97.94 384 CYS A C 1
ATOM 2940 O O . CYS A 1 384 ? -20.211 -0.606 17.855 1.00 97.94 384 CYS A O 1
ATOM 2942 N N . PRO A 1 385 ? -20.285 -0.674 20.115 1.00 98.19 385 PRO A N 1
ATOM 2943 C CA . PRO A 1 385 ? -19.048 -1.434 20.249 1.00 98.19 385 PRO A CA 1
ATOM 2944 C C . PRO A 1 385 ? -19.205 -2.818 19.619 1.00 98.19 385 PRO A C 1
ATOM 2946 O O . PRO A 1 385 ? -20.276 -3.422 19.676 1.00 98.19 385 PRO A O 1
ATOM 2949 N N . VAL A 1 386 ? -18.128 -3.289 18.999 1.00 97.69 386 VAL A N 1
ATOM 2950 C CA . VAL A 1 386 ? -17.989 -4.668 18.534 1.00 97.69 386 VAL A CA 1
ATOM 2951 C C . VAL A 1 386 ? -17.155 -5.395 19.570 1.00 97.69 386 VAL A C 1
ATOM 2953 O O . VAL A 1 386 ? -15.977 -5.075 19.746 1.00 97.69 386 VAL A O 1
ATOM 2956 N N . GLU A 1 387 ? -17.776 -6.348 20.250 1.00 96.38 387 GLU A N 1
ATOM 2957 C CA . GLU A 1 387 ? -17.157 -7.121 21.320 1.00 96.38 387 GLU A CA 1
ATOM 2958 C C . GLU A 1 387 ? -16.751 -8.507 20.816 1.00 96.38 387 GLU A C 1
ATOM 2960 O O . GLU A 1 387 ? -17.520 -9.192 20.136 1.00 96.38 387 GLU A O 1
ATOM 2965 N N . LEU A 1 388 ? -15.531 -8.916 21.157 1.00 93.00 388 LEU A N 1
ATOM 2966 C CA . LEU A 1 388 ? -14.991 -10.247 20.907 1.00 93.00 388 LEU A CA 1
ATOM 2967 C C . LEU A 1 388 ? -14.261 -10.702 22.171 1.00 93.00 388 LEU A C 1
ATOM 2969 O O . LEU A 1 388 ? -13.345 -10.024 22.629 1.00 93.00 388 LEU A O 1
ATOM 2973 N N . ASP A 1 389 ? -14.693 -11.822 22.752 1.00 89.19 389 ASP A N 1
ATOM 2974 C CA . ASP A 1 389 ? -14.140 -12.383 23.995 1.00 89.19 389 ASP A CA 1
ATOM 2975 C C . ASP A 1 389 ? -14.088 -11.386 25.175 1.00 89.19 389 ASP A C 1
ATOM 2977 O O . ASP A 1 389 ? -13.155 -11.390 25.974 1.00 89.19 389 ASP A O 1
ATOM 2981 N N . GLY A 1 390 ? -15.101 -10.517 25.285 1.00 89.62 390 GLY A N 1
ATOM 2982 C CA . GLY A 1 390 ? -15.201 -9.496 26.338 1.00 89.62 390 GLY A CA 1
ATOM 2983 C C . GLY A 1 390 ? -14.369 -8.232 26.092 1.00 89.62 390 GLY A C 1
ATOM 2984 O O . GLY A 1 390 ? -14.374 -7.332 26.927 1.00 89.62 390 GLY A O 1
ATOM 2985 N N . GLU A 1 391 ? -13.685 -8.139 24.951 1.00 92.88 391 GLU A N 1
ATOM 2986 C CA . GLU A 1 391 ? -12.871 -6.989 24.560 1.00 92.88 391 GLU A CA 1
ATOM 2987 C C . GLU A 1 391 ? -13.519 -6.224 23.404 1.00 92.88 391 GLU A C 1
ATOM 2989 O O . GLU A 1 391 ? -14.023 -6.814 22.444 1.00 92.88 391 GLU A O 1
ATOM 2994 N N . VAL A 1 392 ? -13.445 -4.893 23.439 1.00 96.62 392 VAL A N 1
ATOM 2995 C CA . VAL A 1 392 ? -13.882 -4.061 22.313 1.00 96.62 392 VAL A CA 1
ATOM 2996 C C . VAL A 1 392 ? -12.805 -4.095 21.225 1.00 96.62 392 VAL A C 1
ATOM 2998 O O . VAL A 1 392 ? -11.690 -3.603 21.405 1.00 96.62 392 VAL A O 1
ATOM 3001 N N . VAL A 1 393 ? -13.131 -4.666 20.064 1.00 96.12 393 VAL A N 1
ATOM 3002 C CA . VAL A 1 393 ? -12.204 -4.797 18.920 1.00 96.12 393 VAL A CA 1
ATOM 3003 C C . VAL A 1 393 ? -12.444 -3.758 17.823 1.00 96.12 393 VAL A C 1
ATOM 3005 O O . VAL A 1 393 ? -11.591 -3.543 16.955 1.00 96.12 393 VAL A O 1
ATOM 3008 N N . GLY A 1 394 ? -13.581 -3.073 17.878 1.00 97.62 394 GLY A N 1
ATOM 3009 C CA . GLY A 1 394 ? -13.997 -2.079 16.901 1.00 97.62 394 GLY A CA 1
ATOM 3010 C C . GLY A 1 394 ? -15.355 -1.486 17.246 1.00 97.62 394 GLY A C 1
ATOM 3011 O O . GLY A 1 394 ? -15.880 -1.681 18.340 1.00 97.62 394 GLY A O 1
ATOM 3012 N N . TYR A 1 395 ? -15.939 -0.785 16.283 1.00 98.50 395 TYR A N 1
ATOM 3013 C CA . TYR A 1 395 ? -17.298 -0.265 16.357 1.00 98.50 395 TYR A CA 1
ATOM 3014 C C . TYR A 1 395 ? -18.051 -0.552 15.061 1.00 98.50 395 TYR A C 1
ATOM 3016 O O . TYR A 1 395 ? -17.514 -0.374 13.967 1.00 98.50 395 TYR A O 1
ATOM 3024 N N . GLN A 1 396 ? -19.322 -0.921 15.173 1.00 98.00 396 GLN A N 1
ATOM 3025 C CA . GLN A 1 396 ? -20.266 -0.856 14.066 1.00 98.00 396 GLN A CA 1
ATOM 3026 C C . GLN A 1 396 ? -20.768 0.584 13.976 1.00 98.00 396 GLN A C 1
ATOM 3028 O O . GLN A 1 396 ? -21.370 1.095 14.917 1.00 98.00 396 GLN A O 1
ATOM 3033 N N . VAL A 1 397 ? -20.471 1.261 12.868 1.00 97.38 397 VAL A N 1
ATOM 3034 C CA . VAL A 1 397 ? -20.632 2.708 12.700 1.00 97.38 397 VAL A CA 1
ATOM 3035 C C . VAL A 1 397 ? -21.558 3.009 11.533 1.00 97.38 397 VAL A C 1
ATOM 3037 O O . VAL A 1 397 ? -21.342 2.560 10.404 1.00 97.38 397 VAL A O 1
ATOM 3040 N N . ARG A 1 398 ? -22.562 3.852 11.773 1.00 96.44 398 ARG A N 1
ATOM 3041 C CA . ARG A 1 398 ? -23.401 4.406 10.712 1.00 96.44 398 ARG A CA 1
ATOM 3042 C C . ARG A 1 398 ? -22.746 5.646 10.121 1.00 96.44 398 ARG A C 1
ATOM 3044 O O . ARG A 1 398 ? -22.938 6.764 10.588 1.00 96.44 398 ARG A O 1
ATOM 3051 N N . THR A 1 399 ? -21.944 5.454 9.084 1.00 93.00 399 THR A N 1
ATOM 3052 C CA . THR A 1 399 ? -21.255 6.544 8.373 1.00 93.00 399 THR A CA 1
ATOM 3053 C C . THR A 1 399 ? -22.168 7.337 7.439 1.00 93.00 399 THR A C 1
ATOM 3055 O O . THR A 1 399 ? -21.878 8.492 7.139 1.00 93.00 399 THR A O 1
ATOM 3058 N N . HIS A 1 400 ? -23.292 6.751 7.021 1.00 91.19 400 HIS A N 1
ATOM 3059 C CA . HIS A 1 400 ? -24.303 7.383 6.178 1.00 91.19 400 HIS A CA 1
ATOM 3060 C C . HIS A 1 400 ? -25.705 6.948 6.632 1.00 91.19 400 HIS A C 1
ATOM 3062 O O . HIS A 1 400 ? -25.942 5.755 6.808 1.00 91.19 400 HIS A O 1
ATOM 3068 N N . GLU A 1 401 ? -26.629 7.896 6.820 1.00 84.81 401 GLU A N 1
ATOM 3069 C CA . GLU A 1 401 ? -27.917 7.670 7.510 1.00 84.81 401 GLU A CA 1
ATOM 3070 C C . GLU A 1 401 ? -28.781 6.588 6.861 1.00 84.81 401 GLU A C 1
ATOM 3072 O O . GLU A 1 401 ? -29.305 5.718 7.544 1.00 84.81 401 GLU A O 1
ATOM 3077 N N . ARG A 1 402 ? -28.880 6.606 5.530 1.00 84.75 402 ARG A N 1
ATOM 3078 C CA . ARG A 1 402 ? -29.766 5.716 4.757 1.00 84.75 402 ARG A CA 1
ATOM 3079 C C . ARG A 1 402 ? -29.079 4.445 4.257 1.00 84.75 402 ARG A C 1
ATOM 3081 O O . ARG A 1 402 ? -29.488 3.871 3.252 1.00 84.75 402 ARG A O 1
ATOM 3088 N N . SER A 1 403 ? -27.986 4.060 4.903 1.00 89.06 403 SER A N 1
ATOM 3089 C CA . SER A 1 403 ? -27.148 2.940 4.490 1.00 89.06 403 SER A CA 1
ATOM 3090 C C . SER A 1 403 ? -26.941 1.976 5.648 1.00 89.06 403 SER A C 1
ATOM 3092 O O . SER A 1 403 ? -26.893 2.388 6.809 1.00 89.06 403 SER A O 1
ATOM 3094 N N . ASN A 1 404 ? -26.726 0.699 5.319 1.00 93.00 404 ASN A N 1
ATOM 3095 C CA . ASN A 1 404 ? -26.220 -0.262 6.294 1.00 93.00 404 ASN A CA 1
ATOM 3096 C C . ASN A 1 404 ? -24.919 0.274 6.910 1.00 93.00 404 ASN A C 1
ATOM 3098 O O . ASN A 1 404 ? -24.095 0.841 6.172 1.00 93.00 404 ASN A O 1
ATOM 3102 N N . PRO A 1 405 ? -24.708 0.084 8.219 1.00 95.56 405 PRO A N 1
ATOM 3103 C CA . PRO A 1 405 ? -23.476 0.496 8.867 1.00 95.56 405 PRO A CA 1
ATOM 3104 C C . PRO A 1 405 ? -22.271 -0.246 8.268 1.00 95.56 405 PRO A C 1
ATOM 3106 O O . PRO A 1 405 ? -22.395 -1.219 7.514 1.00 95.56 405 PRO A O 1
ATOM 3109 N N . ILE A 1 406 ? -21.089 0.273 8.564 1.00 96.81 406 ILE A N 1
ATOM 3110 C CA . ILE A 1 406 ? -19.813 -0.405 8.326 1.00 96.81 406 ILE A CA 1
ATOM 3111 C C . ILE A 1 406 ? -19.222 -0.791 9.675 1.00 96.81 406 ILE A C 1
ATOM 3113 O O . ILE A 1 406 ? -19.622 -0.242 10.701 1.00 96.81 406 ILE A O 1
ATOM 3117 N N . VAL A 1 407 ? -18.243 -1.685 9.685 1.00 98.00 407 VAL A N 1
ATOM 3118 C CA . VAL A 1 407 ? -17.492 -1.990 10.902 1.00 98.00 407 VAL A CA 1
ATOM 3119 C C . VAL A 1 407 ? -16.099 -1.394 10.795 1.00 98.00 407 VAL A C 1
ATOM 3121 O O . VAL A 1 407 ? -15.386 -1.652 9.825 1.00 98.00 407 VAL A O 1
ATOM 3124 N N . ALA A 1 408 ? -15.747 -0.558 11.770 1.00 98.12 408 ALA A N 1
ATOM 3125 C CA . ALA A 1 408 ? -14.444 0.069 11.916 1.00 98.12 408 ALA A CA 1
ATOM 3126 C C . ALA A 1 408 ? -13.672 -0.617 13.040 1.00 98.12 408 ALA A C 1
ATOM 3128 O O . ALA A 1 408 ? -14.012 -0.492 14.216 1.00 98.12 408 ALA A O 1
ATOM 3129 N N . HIS A 1 409 ? -12.632 -1.349 12.664 1.00 96.88 409 HIS A N 1
ATOM 3130 C CA . HIS A 1 409 ? -11.840 -2.175 13.566 1.00 96.88 409 HIS A CA 1
ATOM 3131 C C . HIS A 1 409 ? -10.532 -1.487 13.914 1.00 96.88 409 HIS A C 1
ATOM 3133 O O . HIS A 1 409 ? -9.852 -0.950 13.031 1.00 96.88 409 HIS A O 1
ATOM 3139 N N . ALA A 1 410 ? -10.134 -1.605 15.178 1.00 96.88 410 ALA A N 1
ATOM 3140 C CA . ALA A 1 410 ? -8.757 -1.346 15.567 1.00 96.88 410 ALA A CA 1
ATOM 3141 C C . ALA A 1 410 ? -7.818 -2.268 14.777 1.00 96.88 410 ALA A C 1
ATOM 3143 O O . ALA A 1 410 ? -8.136 -3.438 14.532 1.00 96.88 410 ALA A O 1
ATOM 3144 N N . ALA A 1 411 ? -6.654 -1.756 14.392 1.00 97.44 411 ALA A N 1
ATOM 3145 C CA . ALA A 1 411 ? -5.625 -2.537 13.722 1.00 97.44 411 ALA A CA 1
ATOM 3146 C C . ALA A 1 411 ? -4.227 -2.169 14.253 1.00 97.44 411 ALA A C 1
ATOM 3148 O O . ALA A 1 411 ? -4.029 -2.128 15.469 1.00 97.44 411 ALA A O 1
ATOM 3149 N N . TRP A 1 412 ? -3.230 -1.993 13.381 1.00 97.06 412 TRP A N 1
ATOM 3150 C CA . TRP A 1 412 ? -1.860 -1.711 13.810 1.00 97.06 412 TRP A CA 1
ATOM 3151 C C . TRP A 1 412 ? -1.762 -0.295 14.379 1.00 97.06 412 TRP A C 1
ATOM 3153 O O . TRP A 1 412 ? -2.131 0.658 13.696 1.00 97.06 412 TRP A O 1
ATOM 3163 N N . LEU A 1 413 ? -1.249 -0.161 15.606 1.00 95.31 413 LEU A N 1
ATOM 3164 C CA . LEU A 1 413 ? -1.055 1.120 16.301 1.00 95.31 413 LEU A CA 1
ATOM 3165 C C . LEU A 1 413 ? -2.327 1.980 16.415 1.00 95.31 413 LEU A C 1
ATOM 3167 O O . LEU A 1 413 ? -2.233 3.201 16.491 1.00 95.31 413 LEU A O 1
ATOM 3171 N N . THR A 1 414 ? -3.518 1.379 16.440 1.00 96.25 414 THR A N 1
ATOM 3172 C CA . THR A 1 414 ? -4.783 2.114 16.599 1.00 96.25 414 THR A CA 1
ATOM 3173 C C . THR A 1 414 ? -5.694 1.465 17.635 1.00 96.25 414 THR A C 1
ATOM 3175 O O . THR A 1 414 ? -5.640 0.253 17.864 1.00 96.25 414 THR A O 1
ATOM 3178 N N . THR A 1 415 ? -6.528 2.285 18.281 1.00 96.62 415 THR A N 1
ATOM 3179 C CA . THR A 1 415 ? -7.580 1.831 19.203 1.00 96.62 415 THR A CA 1
ATOM 3180 C C . THR A 1 415 ? -8.933 1.730 18.485 1.00 96.62 415 THR A C 1
ATOM 3182 O O . THR A 1 415 ? -9.089 2.296 17.395 1.00 96.62 415 THR A O 1
ATOM 3185 N N . PRO A 1 416 ? -9.930 1.034 19.064 1.00 97.19 416 PRO A N 1
ATOM 3186 C CA . PRO A 1 416 ? -11.282 0.978 18.505 1.00 97.19 416 PRO A CA 1
ATOM 3187 C C . PRO A 1 416 ? -11.917 2.364 18.323 1.00 97.19 416 PRO A C 1
ATOM 3189 O O . PRO A 1 416 ? -12.537 2.641 17.296 1.00 97.19 416 PRO A O 1
ATOM 3192 N N . GLU A 1 417 ? -11.718 3.263 19.285 1.00 96.44 417 GLU A N 1
ATOM 3193 C CA . GLU A 1 417 ? -12.256 4.627 19.273 1.00 96.44 417 GLU A CA 1
ATOM 3194 C C . GLU A 1 417 ? -11.613 5.448 18.158 1.00 96.44 417 GLU A C 1
ATOM 3196 O O . GLU A 1 417 ? -12.310 6.130 17.408 1.00 96.44 417 GLU A O 1
ATOM 3201 N N . LEU A 1 418 ? -10.292 5.328 17.996 1.00 95.50 418 LEU A N 1
ATOM 3202 C CA . LEU A 1 418 ? -9.578 5.980 16.907 1.00 95.50 418 LEU A CA 1
ATOM 3203 C C . LEU A 1 418 ? -10.049 5.458 15.542 1.00 95.50 418 LEU A C 1
ATOM 3205 O O . LEU A 1 418 ? -10.252 6.248 14.621 1.00 95.50 418 LEU A O 1
ATOM 3209 N N . ALA A 1 419 ? -10.260 4.145 15.404 1.00 97.38 419 ALA A N 1
ATOM 3210 C CA . ALA A 1 419 ? -10.771 3.558 14.167 1.00 97.38 419 ALA A CA 1
ATOM 3211 C C . ALA A 1 419 ? -12.161 4.095 13.802 1.00 97.38 419 ALA A C 1
ATOM 3213 O O . ALA A 1 419 ? -12.390 4.484 12.652 1.00 97.38 419 ALA A O 1
ATOM 3214 N N . ARG A 1 420 ? -13.064 4.190 14.786 1.00 97.19 420 ARG A N 1
ATOM 3215 C CA . ARG A 1 420 ? -14.370 4.848 14.638 1.00 97.19 420 ARG A CA 1
ATOM 3216 C C . ARG A 1 420 ? -14.208 6.297 14.179 1.00 97.19 420 ARG A C 1
ATOM 3218 O O . ARG A 1 420 ? -14.860 6.705 13.219 1.00 97.19 420 ARG A O 1
ATOM 3225 N N . ASP A 1 421 ? -13.352 7.068 14.842 1.00 95.25 421 ASP A N 1
ATOM 3226 C CA . ASP A 1 421 ? -13.202 8.500 14.574 1.00 95.25 421 ASP A CA 1
ATOM 3227 C C . ASP A 1 421 ? -12.625 8.765 13.181 1.00 95.25 421 ASP A C 1
ATOM 3229 O O . ASP A 1 421 ? -13.159 9.603 12.450 1.00 95.25 421 ASP A O 1
ATOM 3233 N N . VAL A 1 422 ? -11.607 8.003 12.766 1.00 95.25 422 VAL A N 1
ATOM 3234 C CA . VAL A 1 422 ? -11.073 8.037 11.396 1.00 95.25 422 VAL A CA 1
ATOM 3235 C C . VAL A 1 422 ? -12.179 7.707 10.390 1.00 95.25 422 VAL A C 1
ATOM 3237 O O . VAL A 1 422 ? -12.351 8.441 9.416 1.00 95.25 422 VAL A O 1
ATOM 3240 N N . ALA A 1 423 ? -12.967 6.650 10.620 1.00 95.56 423 ALA A N 1
ATOM 3241 C CA . ALA A 1 423 ? -14.036 6.241 9.708 1.00 95.56 423 ALA A CA 1
ATOM 3242 C C . ALA A 1 423 ? -15.121 7.320 9.548 1.00 95.56 423 ALA A C 1
ATOM 3244 O O . ALA A 1 423 ? -15.531 7.620 8.426 1.00 95.56 423 ALA A O 1
ATOM 3245 N N . VAL A 1 424 ? -15.565 7.939 10.646 1.00 94.50 424 VAL A N 1
ATOM 3246 C CA . VAL A 1 424 ? -16.577 9.008 10.607 1.00 94.50 424 VAL A CA 1
ATOM 3247 C C . VAL A 1 424 ? -16.024 10.265 9.939 1.00 94.50 424 VAL A C 1
ATOM 3249 O O . VAL A 1 424 ? -16.681 10.823 9.063 1.00 94.50 424 VAL A O 1
ATOM 3252 N N . ARG A 1 425 ? -14.822 10.715 10.316 1.00 92.44 425 ARG A N 1
ATOM 3253 C CA . ARG A 1 425 ? -14.233 11.966 9.802 1.00 92.44 425 ARG A CA 1
ATOM 3254 C C . ARG A 1 425 ? -13.899 11.901 8.317 1.00 92.44 425 ARG A C 1
ATOM 3256 O O . ARG A 1 425 ? -14.015 12.900 7.628 1.00 92.44 425 ARG A O 1
ATOM 3263 N N . THR A 1 426 ? -13.538 10.729 7.807 1.00 93.25 426 THR A N 1
ATOM 3264 C CA . THR A 1 426 ? -13.187 10.550 6.388 1.00 93.25 426 THR A CA 1
ATOM 3265 C C . THR A 1 426 ? -14.373 10.187 5.497 1.00 93.25 426 THR A C 1
ATOM 3267 O O . THR A 1 426 ? -14.188 9.886 4.318 1.00 93.25 426 THR A O 1
ATOM 3270 N N . THR A 1 427 ? -15.596 10.217 6.029 1.00 91.50 427 THR A N 1
ATOM 3271 C CA . THR A 1 427 ? -16.808 9.898 5.273 1.00 91.50 427 THR A CA 1
ATOM 3272 C C . THR A 1 427 ? -17.737 11.104 5.183 1.00 91.50 427 THR A C 1
ATOM 3274 O O . THR A 1 427 ? -18.336 11.472 6.184 1.00 91.50 427 THR A O 1
ATOM 3277 N N . GLU A 1 428 ? -17.927 11.690 3.998 1.00 82.69 428 GLU A N 1
ATOM 3278 C CA . GLU A 1 428 ? -18.922 12.760 3.802 1.00 82.69 428 GLU A CA 1
ATOM 3279 C C . GLU A 1 428 ? -20.237 12.231 3.221 1.00 82.69 428 GLU A C 1
ATOM 3281 O O . GLU A 1 428 ? -21.218 12.056 3.938 1.00 82.69 428 GLU A O 1
ATOM 3286 N N . GLN A 1 429 ? -20.252 11.966 1.913 1.00 82.56 429 GLN A N 1
ATOM 3287 C CA . GLN A 1 429 ? -21.478 11.697 1.149 1.00 82.56 429 GLN A CA 1
ATOM 3288 C C . GLN A 1 429 ? -21.706 10.209 0.857 1.00 82.56 429 GLN A C 1
ATOM 3290 O O . GLN A 1 429 ? -22.769 9.811 0.390 1.00 82.56 429 GLN A O 1
ATOM 3295 N N . LEU A 1 430 ? -20.691 9.375 1.071 1.00 87.25 430 LEU A N 1
ATOM 3296 C CA . LEU A 1 430 ? -20.689 7.970 0.672 1.00 87.25 430 LEU A CA 1
ATOM 3297 C C . LEU A 1 430 ? -20.814 7.062 1.894 1.00 87.25 430 LEU A C 1
ATOM 3299 O O . LEU A 1 430 ? -20.534 7.467 3.010 1.00 87.25 430 LEU A O 1
ATOM 3303 N N . ARG A 1 431 ? -21.207 5.799 1.697 1.00 91.94 431 ARG A N 1
ATOM 3304 C CA . ARG A 1 431 ? -21.195 4.804 2.788 1.00 91.94 431 ARG A CA 1
ATOM 3305 C C . ARG A 1 431 ? -19.768 4.450 3.234 1.00 91.94 431 ARG A C 1
ATOM 3307 O O . ARG A 1 431 ? -19.531 4.240 4.417 1.00 91.94 431 ARG A O 1
ATOM 3314 N N . LEU A 1 432 ? -18.837 4.325 2.288 1.00 92.38 432 LEU A N 1
ATOM 3315 C CA . LEU A 1 432 ? -17.442 3.979 2.573 1.00 92.38 432 LEU A CA 1
ATOM 3316 C C . LEU A 1 432 ? -16.608 5.249 2.787 1.00 92.38 432 LEU A C 1
ATOM 3318 O O . LEU A 1 432 ? -16.839 6.213 2.050 1.00 92.38 432 LEU A O 1
ATOM 3322 N N . PRO A 1 433 ? -15.602 5.215 3.684 1.00 95.31 433 PRO A N 1
ATOM 3323 C CA . PRO A 1 433 ? -14.601 6.269 3.800 1.00 95.31 433 PRO A CA 1
ATOM 3324 C C . PRO A 1 433 ? -14.040 6.684 2.445 1.00 95.31 433 PRO A C 1
ATOM 3326 O O . PRO A 1 433 ? -13.701 5.830 1.614 1.00 95.31 433 PRO A O 1
ATOM 3329 N N . GLU A 1 434 ? -13.929 7.992 2.220 1.00 95.62 434 GLU A N 1
ATOM 3330 C CA . GLU A 1 434 ? -13.533 8.550 0.931 1.00 95.62 434 GLU A CA 1
ATOM 3331 C C . GLU A 1 434 ? -12.179 8.010 0.439 1.00 95.62 434 GLU A C 1
ATOM 3333 O O . GLU A 1 434 ? -12.128 7.576 -0.718 1.00 95.62 434 GLU A O 1
ATOM 3338 N N . PRO A 1 435 ? -11.121 7.889 1.275 1.00 95.62 435 PRO A N 1
ATOM 3339 C CA . PRO A 1 435 ? -9.850 7.326 0.824 1.00 95.62 435 PRO A CA 1
ATOM 3340 C C . PRO A 1 435 ? -9.997 5.910 0.241 1.00 95.62 435 PRO A C 1
ATOM 3342 O O . PRO A 1 435 ? -9.490 5.607 -0.841 1.00 95.62 435 PRO A O 1
ATOM 3345 N N . VAL A 1 436 ? -10.762 5.037 0.906 1.00 96.19 436 VAL A N 1
ATOM 3346 C CA . VAL A 1 436 ? -11.017 3.668 0.423 1.00 96.19 436 VAL A CA 1
ATOM 3347 C C . VAL A 1 436 ? -11.880 3.682 -0.833 1.00 96.19 436 VAL A C 1
ATOM 3349 O O . VAL A 1 436 ? -11.635 2.911 -1.764 1.00 96.19 436 VAL A O 1
ATOM 3352 N N . HIS A 1 437 ? -12.882 4.561 -0.897 1.00 94.75 437 HIS A N 1
ATOM 3353 C CA . HIS A 1 437 ? -13.722 4.698 -2.080 1.00 94.75 437 HIS A CA 1
ATOM 3354 C C . HIS A 1 437 ? -12.904 5.096 -3.317 1.00 94.75 437 HIS A C 1
ATOM 3356 O O . HIS A 1 437 ? -13.049 4.473 -4.372 1.00 94.75 437 HIS A O 1
ATOM 3362 N N . ARG A 1 438 ? -12.004 6.078 -3.193 1.00 93.31 438 ARG A N 1
ATOM 3363 C CA . ARG A 1 438 ? -11.123 6.528 -4.283 1.00 93.31 438 ARG A CA 1
ATOM 3364 C C . ARG A 1 438 ? -10.129 5.438 -4.695 1.00 93.31 438 ARG A C 1
ATOM 3366 O O . ARG A 1 438 ? -10.017 5.133 -5.881 1.00 93.31 438 ARG A O 1
ATOM 3373 N N . ALA A 1 439 ? -9.492 4.765 -3.736 1.00 93.44 439 ALA A N 1
ATOM 3374 C CA . ALA A 1 439 ? -8.621 3.617 -4.003 1.00 93.44 439 ALA A CA 1
ATOM 3375 C C . ALA A 1 439 ? -9.356 2.478 -4.745 1.00 93.44 439 ALA A C 1
ATOM 3377 O O . ALA A 1 439 ? -8.838 1.866 -5.689 1.00 93.44 439 ALA A O 1
ATOM 3378 N N . ARG A 1 440 ? -10.618 2.230 -4.374 1.00 95.56 440 ARG A N 1
ATOM 3379 C CA . ARG A 1 440 ? -11.504 1.278 -5.055 1.00 95.56 440 ARG A CA 1
ATOM 3380 C C . ARG A 1 440 ? -11.838 1.712 -6.483 1.00 95.56 440 ARG A C 1
ATOM 3382 O O . ARG A 1 440 ? -11.899 0.853 -7.359 1.00 95.56 440 ARG A O 1
ATOM 3389 N N . GLN A 1 441 ? -12.047 3.002 -6.745 1.00 91.94 441 GLN A N 1
ATOM 3390 C CA . GLN A 1 441 ? -12.254 3.509 -8.108 1.00 91.94 441 GLN A CA 1
ATOM 3391 C C . GLN A 1 441 ? -11.015 3.279 -8.986 1.00 91.94 441 GLN A C 1
ATOM 3393 O O . GLN A 1 441 ? -11.153 2.754 -10.092 1.00 91.94 441 GLN A O 1
ATOM 3398 N N . LEU A 1 442 ? -9.817 3.591 -8.474 1.00 85.88 442 LEU A N 1
ATOM 3399 C CA . LEU A 1 442 ? -8.548 3.398 -9.187 1.00 85.88 442 LEU A CA 1
ATOM 3400 C C . LEU A 1 442 ? -8.330 1.931 -9.581 1.00 85.88 442 LEU A C 1
ATOM 3402 O O . LEU A 1 442 ? -8.199 1.619 -10.764 1.00 85.88 442 LEU A O 1
ATOM 3406 N N . SER A 1 443 ? -8.382 1.012 -8.612 1.00 88.50 443 SER A N 1
ATOM 3407 C CA . SER A 1 443 ? -8.172 -0.422 -8.878 1.00 88.50 443 SER A CA 1
ATOM 3408 C C . SER A 1 443 ? -9.203 -1.014 -9.849 1.00 88.50 443 SER A C 1
ATOM 3410 O O . SER A 1 443 ? -8.863 -1.823 -10.713 1.00 88.50 443 SER A O 1
ATOM 3412 N N . ARG A 1 444 ? -10.475 -0.597 -9.755 1.00 88.31 444 ARG A N 1
ATOM 3413 C CA . ARG A 1 444 ? -11.539 -1.061 -10.661 1.00 88.31 444 ARG A CA 1
ATOM 3414 C C . ARG A 1 444 ? -11.364 -0.541 -12.078 1.00 88.31 444 ARG A C 1
ATOM 3416 O O . ARG A 1 444 ? -11.667 -1.276 -13.020 1.00 88.31 444 ARG A O 1
ATOM 3423 N N . ARG A 1 445 ? -10.893 0.698 -12.233 1.00 84.88 445 ARG A N 1
ATOM 3424 C CA . ARG A 1 445 ? -10.594 1.283 -13.541 1.00 84.88 445 ARG A CA 1
ATOM 3425 C C . ARG A 1 445 ? -9.497 0.489 -14.244 1.00 84.88 445 ARG A C 1
ATOM 3427 O O . ARG A 1 445 ? -9.729 0.049 -15.365 1.00 84.88 445 ARG A O 1
ATOM 3434 N N . MET A 1 446 ? -8.391 0.201 -13.554 1.00 81.44 446 MET A N 1
ATOM 3435 C CA . MET A 1 446 ? -7.296 -0.612 -14.101 1.00 81.44 446 MET A CA 1
ATOM 3436 C C . MET A 1 446 ? -7.762 -2.001 -14.535 1.00 81.44 446 MET A C 1
ATOM 3438 O O . MET A 1 446 ? -7.486 -2.429 -15.653 1.00 81.44 446 MET A O 1
ATOM 3442 N N . ARG A 1 447 ? -8.523 -2.691 -13.674 1.00 85.56 447 ARG A N 1
ATOM 3443 C CA . ARG A 1 447 ? -9.092 -3.999 -14.017 1.00 85.56 447 ARG A CA 1
ATOM 3444 C C . ARG A 1 447 ? -9.958 -3.921 -15.274 1.00 85.56 447 ARG A C 1
ATOM 3446 O O . ARG A 1 447 ? -9.825 -4.757 -16.157 1.00 85.56 447 ARG A O 1
ATOM 3453 N N . SER A 1 448 ? -10.826 -2.913 -15.361 1.00 81.38 448 SER A N 1
ATOM 3454 C CA . SER A 1 448 ? -11.749 -2.749 -16.494 1.00 81.38 448 SER A CA 1
ATOM 3455 C C . SER A 1 448 ? -11.022 -2.380 -17.793 1.00 81.38 448 SER A C 1
ATOM 3457 O O . SER A 1 448 ? -11.438 -2.782 -18.875 1.00 81.38 448 SER A O 1
ATOM 3459 N N . GLU A 1 449 ? -9.944 -1.597 -17.719 1.00 77.38 449 GLU A N 1
ATOM 3460 C CA . GLU A 1 449 ? -9.064 -1.308 -18.860 1.00 77.38 449 GLU A CA 1
ATOM 3461 C C . GLU A 1 449 ? -8.353 -2.579 -19.341 1.00 77.38 449 GLU A C 1
ATOM 3463 O O . GLU A 1 449 ? -8.371 -2.875 -20.536 1.00 77.38 449 GLU A O 1
ATOM 3468 N N . TYR A 1 450 ? -7.832 -3.387 -18.416 1.00 74.81 450 TYR A N 1
ATOM 3469 C CA . TYR A 1 450 ? -7.213 -4.666 -18.745 1.00 74.81 450 TYR A CA 1
ATOM 3470 C C . TYR A 1 450 ? -8.207 -5.654 -19.378 1.00 74.81 450 TYR A C 1
ATOM 3472 O O . TYR A 1 450 ? -7.944 -6.178 -20.457 1.00 74.81 450 TYR A O 1
ATOM 3480 N N . GLU A 1 451 ? -9.373 -5.871 -18.760 1.00 73.31 451 GLU A N 1
ATOM 3481 C CA . GLU A 1 451 ? -10.398 -6.807 -19.252 1.00 73.31 451 GLU A CA 1
ATOM 3482 C C . GLU A 1 451 ? -10.923 -6.409 -20.646 1.00 73.31 451 GLU A C 1
ATOM 3484 O O . GLU A 1 451 ? -11.119 -7.280 -21.494 1.00 73.31 451 GLU A O 1
ATOM 3489 N N . ARG A 1 452 ? -11.083 -5.105 -20.928 1.00 69.00 452 ARG A N 1
ATOM 3490 C CA . ARG A 1 452 ? -11.462 -4.617 -22.269 1.00 69.00 452 ARG A CA 1
ATOM 3491 C C . ARG A 1 452 ? -10.402 -4.915 -23.325 1.00 69.00 452 ARG A C 1
ATOM 3493 O O . ARG A 1 452 ? -10.751 -5.276 -24.444 1.00 69.00 452 ARG A O 1
ATOM 3500 N N . THR A 1 453 ? -9.127 -4.762 -22.978 1.00 62.91 453 THR A N 1
ATOM 3501 C CA . THR A 1 453 ? -8.026 -4.932 -23.937 1.00 62.91 453 THR A CA 1
ATOM 3502 C C . THR A 1 453 ? -7.704 -6.411 -24.171 1.00 62.91 453 THR A C 1
ATOM 3504 O O . THR A 1 453 ? -7.461 -6.817 -25.305 1.00 62.91 453 THR A O 1
ATOM 3507 N N . ALA A 1 454 ? -7.793 -7.242 -23.126 1.00 57.88 454 ALA A N 1
ATOM 3508 C CA . ALA A 1 454 ? -7.672 -8.696 -23.231 1.00 57.88 454 ALA A CA 1
ATOM 3509 C C . ALA A 1 454 ? -8.833 -9.316 -24.033 1.00 57.88 454 ALA A C 1
ATOM 3511 O O . ALA A 1 454 ? -8.607 -10.178 -24.877 1.00 57.88 454 ALA A O 1
ATOM 3512 N N . GLY A 1 455 ? -10.065 -8.827 -23.845 1.00 47.41 455 GLY A N 1
ATOM 3513 C CA . GLY A 1 455 ? -11.225 -9.238 -24.646 1.00 47.41 455 GLY A CA 1
ATOM 3514 C C . GLY A 1 455 ? -11.164 -8.817 -26.122 1.00 47.41 455 GLY A C 1
ATOM 3515 O O . GLY A 1 455 ? -11.901 -9.365 -26.935 1.00 47.41 455 GLY A O 1
ATOM 3516 N N . ALA A 1 456 ? -10.279 -7.879 -26.480 1.00 44.06 456 ALA A N 1
ATOM 3517 C CA . ALA A 1 456 ? -10.058 -7.423 -27.853 1.00 44.06 456 ALA A CA 1
ATOM 3518 C C . ALA A 1 456 ? -8.942 -8.195 -28.593 1.00 44.06 456 ALA A C 1
ATOM 3520 O O . ALA A 1 456 ? -8.586 -7.817 -29.706 1.00 44.06 456 ALA A O 1
ATOM 3521 N N . GLY A 1 457 ? -8.368 -9.248 -27.991 1.00 38.84 457 GLY A N 1
ATOM 3522 C CA . GLY A 1 457 ? -7.321 -10.072 -28.617 1.00 38.84 457 GLY A CA 1
ATOM 3523 C C . GLY A 1 457 ? -5.962 -9.376 -28.786 1.00 38.84 457 GLY A C 1
ATOM 3524 O O . GLY A 1 457 ? -5.123 -9.847 -29.545 1.00 38.84 457 GLY A O 1
ATOM 3525 N N . LEU A 1 458 ? -5.729 -8.252 -28.100 1.00 38.44 458 LEU A N 1
ATOM 3526 C CA . LEU A 1 458 ? -4.574 -7.367 -28.324 1.00 38.44 458 LEU A CA 1
ATOM 3527 C C . LEU A 1 458 ? -3.421 -7.545 -27.315 1.00 38.44 458 LEU A C 1
ATOM 3529 O O . LEU A 1 458 ? -2.524 -6.707 -27.266 1.00 38.44 458 LEU A O 1
ATOM 3533 N N . TYR A 1 459 ? -3.418 -8.607 -26.500 1.00 38.25 459 TYR A N 1
ATOM 3534 C CA . TYR A 1 459 ? -2.466 -8.764 -25.387 1.00 38.25 459 TYR A CA 1
ATOM 3535 C C . TYR A 1 459 ? -1.829 -10.164 -25.281 1.00 38.25 459 TYR A C 1
ATOM 3537 O O . TYR A 1 459 ? -1.743 -10.722 -24.194 1.00 38.25 459 TYR A O 1
ATOM 3545 N N . ASP A 1 460 ? -1.310 -10.710 -26.385 1.00 33.81 460 ASP A N 1
ATOM 3546 C CA . ASP A 1 460 ? -0.424 -11.899 -26.357 1.00 33.81 460 ASP A CA 1
ATOM 3547 C C . ASP A 1 460 ? 1.079 -11.545 -26.250 1.00 33.81 460 ASP A C 1
ATOM 3549 O O . ASP A 1 460 ? 1.951 -12.404 -26.338 1.00 33.81 460 ASP A O 1
ATOM 3553 N N . GLY A 1 461 ? 1.423 -10.269 -26.049 1.00 34.69 461 GLY A N 1
ATOM 3554 C CA . GLY A 1 461 ? 2.784 -9.768 -26.283 1.00 34.69 461 GLY A CA 1
ATOM 3555 C C . GLY A 1 461 ? 3.727 -9.620 -25.085 1.00 34.69 461 GLY A C 1
ATOM 3556 O O . GLY A 1 461 ? 4.833 -9.127 -25.281 1.00 34.69 461 GLY A O 1
ATOM 3557 N N . ILE A 1 462 ? 3.344 -9.972 -23.854 1.00 36.22 462 ILE A N 1
ATOM 3558 C CA . ILE A 1 462 ? 4.263 -9.874 -22.705 1.00 36.22 462 ILE A CA 1
ATOM 3559 C C . ILE A 1 462 ? 4.062 -11.083 -21.796 1.00 36.22 462 ILE A C 1
ATOM 3561 O O . ILE A 1 462 ? 3.088 -11.128 -21.054 1.00 36.22 462 ILE A O 1
ATOM 3565 N N . HIS A 1 463 ? 4.969 -12.058 -21.889 1.00 33.59 463 HIS A N 1
ATOM 3566 C CA . HIS A 1 463 ? 5.634 -12.764 -20.782 1.00 33.59 463 HIS A CA 1
ATOM 3567 C C . HIS A 1 463 ? 6.256 -14.074 -21.291 1.00 33.59 463 HIS A C 1
ATOM 3569 O O . HIS A 1 463 ? 5.562 -15.053 -21.558 1.00 33.59 463 HIS A O 1
ATOM 3575 N N . SER A 1 464 ? 7.586 -14.102 -21.345 1.00 29.75 464 SER A N 1
ATOM 3576 C CA . SER A 1 464 ? 8.412 -15.301 -21.173 1.00 29.75 464 SER A CA 1
ATOM 3577 C C . SER A 1 464 ? 9.483 -14.969 -20.147 1.00 29.75 464 SER A C 1
ATOM 3579 O O . SER A 1 464 ? 10.050 -13.857 -20.263 1.00 29.75 464 SER A O 1
#